Protein AF-0000000084402550 (afdb_homodimer)

Organism: NCBI:txid1296121

pLDDT: mean 70.27, std 23.58, range [24.23, 96.94]

Structure (mmCIF, N/CA/C/O backbone):
data_AF-0000000084402550-model_v1
#
loop_
_entity.id
_entity.type
_entity.pdbx_description
1 polymer 'Uncharacterized protein'
#
loop_
_atom_site.group_PDB
_atom_site.id
_atom_site.type_symbol
_atom_site.label_atom_id
_atom_site.label_alt_id
_atom_site.label_comp_id
_atom_site.label_asym_id
_atom_site.label_entity_id
_atom_site.label_seq_id
_atom_site.pdbx_PDB_ins_code
_atom_site.Cartn_x
_atom_site.Cartn_y
_atom_site.Cartn_z
_atom_site.occupancy
_atom_site.B_iso_or_equiv
_atom_site.auth_seq_id
_atom_site.auth_comp_id
_atom_site.auth_asym_id
_atom_site.auth_atom_id
_atom_site.pdbx_PDB_model_num
ATOM 1 N N . MET A 1 1 ? -23.031 4.805 30.016 1 24.56 1 MET A N 1
ATOM 2 C CA . MET A 1 1 ? -23.859 5.82 29.391 1 24.56 1 MET A CA 1
ATOM 3 C C . MET A 1 1 ? -23.062 6.602 28.344 1 24.56 1 MET A C 1
ATOM 5 O O . MET A 1 1 ? -22.125 7.328 28.688 1 24.56 1 MET A O 1
ATOM 9 N N . SER A 1 2 ? -22.734 5.977 27.188 1 31.44 2 SER A N 1
ATOM 10 C CA . SER A 1 2 ? -21.922 6.559 26.125 1 31.44 2 SER A CA 1
ATOM 11 C C . SER A 1 2 ? -22.531 7.867 25.609 1 31.44 2 SER A C 1
ATOM 13 O O . SER A 1 2 ? -23.672 7.895 25.156 1 31.44 2 SER A O 1
ATOM 15 N N . VAL A 1 3 ? -22.266 8.891 26.281 1 31.11 3 VAL A N 1
ATOM 16 C CA . VAL A 1 3 ? -22.797 10.211 25.953 1 31.11 3 VAL A CA 1
ATOM 17 C C . VAL A 1 3 ? -22.594 10.508 24.469 1 31.11 3 VAL A C 1
ATOM 19 O O . VAL A 1 3 ? -21.453 10.57 24 1 31.11 3 VAL A O 1
ATOM 22 N N . LYS A 1 4 ? -23.594 10.055 23.703 1 39.78 4 LYS A N 1
ATOM 23 C CA . LYS A 1 4 ? -23.609 10.477 22.312 1 39.78 4 LYS A CA 1
ATOM 24 C C . LYS A 1 4 ? -23.516 11.992 22.188 1 39.78 4 LYS A C 1
ATOM 26 O O . LYS A 1 4 ? -24.297 12.719 22.797 1 39.78 4 LYS A O 1
ATOM 31 N N . PRO A 1 5 ? -22.359 12.516 21.969 1 39.62 5 PRO A N 1
ATOM 32 C CA . PRO A 1 5 ? -22.25 13.977 21.922 1 39.62 5 PRO A CA 1
ATOM 33 C C . PRO A 1 5 ? -23.344 14.617 21.078 1 39.62 5 PRO A C 1
ATOM 35 O O . PRO A 1 5 ? -23.547 14.227 19.922 1 39.62 5 PRO A O 1
ATOM 38 N N . LYS A 1 6 ? -24.453 15.023 21.75 1 39.97 6 LYS A N 1
ATOM 39 C CA . LYS A 1 6 ? -25.469 15.852 21.094 1 39.97 6 LYS A CA 1
ATOM 40 C C . LYS A 1 6 ? -24.891 17.203 20.688 1 39.97 6 LYS A C 1
ATOM 42 O O . LYS A 1 6 ? -24.359 17.938 21.531 1 39.97 6 LYS A O 1
ATOM 47 N N . MET A 1 7 ? -24.344 17.266 19.609 1 43.72 7 MET A N 1
ATOM 48 C CA . MET A 1 7 ? -23.812 18.531 19.141 1 43.72 7 MET A CA 1
ATOM 49 C C . MET A 1 7 ? -24.922 19.531 18.859 1 43.72 7 MET A C 1
ATOM 51 O O . MET A 1 7 ? -25.906 19.219 18.188 1 43.72 7 MET A O 1
ATOM 55 N N . LYS A 1 8 ? -25.156 20.391 19.75 1 40.25 8 LYS A N 1
ATOM 56 C CA . LYS A 1 8 ? -26 21.547 19.422 1 40.25 8 LYS A CA 1
ATOM 57 C C . LYS A 1 8 ? -25.312 22.453 18.391 1 40.25 8 LYS A C 1
ATOM 59 O O . LYS A 1 8 ? -24.328 23.125 18.719 1 40.25 8 LYS A O 1
ATOM 64 N N . PHE A 1 9 ? -25.156 22.031 17.141 1 48.53 9 PHE A N 1
ATOM 65 C CA . PHE A 1 9 ? -24.531 22.797 16.062 1 48.53 9 PHE A CA 1
ATOM 66 C C . PHE A 1 9 ? -25.5 23.812 15.484 1 48.53 9 PHE A C 1
ATOM 68 O O . PHE A 1 9 ? -26.719 23.609 15.516 1 48.53 9 PHE A O 1
ATOM 75 N N . LYS A 1 10 ? -25.062 25.094 15.383 1 50.25 10 LYS A N 1
ATOM 76 C CA . LYS A 1 10 ? -25.844 25.922 14.469 1 50.25 10 LYS A CA 1
ATOM 77 C C . LYS A 1 10 ? -25.953 25.281 13.094 1 50.25 10 LYS A C 1
ATOM 79 O O . LYS A 1 10 ? -24.953 25.141 12.383 1 50.25 10 LYS A O 1
ATOM 84 N N . PRO A 1 11 ? -26.984 24.75 12.844 1 55.84 11 PRO A N 1
ATOM 85 C CA . PRO A 1 11 ? -27.219 23.906 11.664 1 55.84 11 PRO A CA 1
ATOM 86 C C . PRO A 1 11 ? -26.844 24.594 10.359 1 55.84 11 PRO A C 1
ATOM 88 O O . PRO A 1 11 ? -26.438 23.938 9.398 1 55.84 11 PRO A O 1
ATOM 91 N N . THR A 1 12 ? -26.875 25.969 10.453 1 56.78 12 THR A N 1
ATOM 92 C CA . THR A 1 12 ? -26.703 26.672 9.188 1 56.78 12 THR A CA 1
ATOM 93 C C . THR A 1 12 ? -25.281 26.5 8.664 1 56.78 12 THR A C 1
ATOM 95 O O . THR A 1 12 ? -25.078 26.312 7.457 1 56.78 12 THR A O 1
ATOM 98 N N . LYS A 1 13 ? -24.422 26.594 9.562 1 63.62 13 LYS A N 1
ATOM 99 C CA . LYS A 1 13 ? -23.031 26.531 9.102 1 63.62 13 LYS A CA 1
ATOM 100 C C . LYS A 1 13 ? -22.688 25.109 8.648 1 63.62 13 LYS A C 1
ATOM 102 O O . LYS A 1 13 ? -22 24.938 7.645 1 63.62 13 LYS A O 1
ATOM 107 N N . LEU A 1 14 ? -23.234 24.172 9.297 1 64.94 14 LEU A N 1
ATOM 108 C CA . LEU A 1 14 ? -22.984 22.781 8.922 1 64.94 14 LEU A CA 1
ATOM 109 C C . LEU A 1 14 ? -23.531 22.484 7.535 1 64.94 14 LEU A C 1
ATOM 111 O O . LEU A 1 14 ? -22.906 21.766 6.75 1 64.94 14 LEU A O 1
ATOM 115 N N . LEU A 1 15 ? -24.641 23.172 7.355 1 63.19 15 LEU A N 1
ATOM 116 C CA . LEU A 1 15 ? -25.328 22.969 6.082 1 63.19 15 LEU A CA 1
ATOM 117 C C . LEU A 1 15 ? -24.5 23.531 4.93 1 63.19 15 LEU A C 1
ATOM 119 O O . LEU A 1 15 ? -24.5 22.984 3.826 1 63.19 15 LEU A O 1
ATOM 123 N N . GLN A 1 16 ? -23.797 24.516 5.34 1 67.62 16 GLN A N 1
ATOM 124 C CA . GLN A 1 16 ? -23.016 25.172 4.301 1 67.62 16 GLN A CA 1
ATOM 125 C C . GLN A 1 16 ? -21.719 24.406 4.027 1 67.62 16 GLN A C 1
ATOM 127 O O . GLN A 1 16 ? -21.172 24.484 2.922 1 67.62 16 GLN A O 1
ATOM 132 N N . CYS A 1 17 ? -21.422 23.656 4.977 1 69.5 17 CYS A N 1
ATOM 133 C CA . CYS A 1 17 ? -20.094 23.062 4.879 1 69.5 17 CYS A CA 1
ATOM 134 C C . CYS A 1 17 ? -20.141 21.719 4.172 1 69.5 17 CYS A C 1
ATOM 136 O O . CYS A 1 17 ? -19.109 21.219 3.693 1 69.5 17 CYS A O 1
ATOM 138 N N . SER A 1 18 ? -21.328 21.109 4.125 1 72.5 18 SER A N 1
ATOM 139 C CA . SER A 1 18 ? -21.391 19.734 3.656 1 72.5 18 SER A CA 1
ATOM 140 C C . SER A 1 18 ? -22.719 19.453 2.951 1 72.5 18 SER A C 1
ATOM 142 O O . SER A 1 18 ? -23.781 19.812 3.455 1 72.5 18 SER A O 1
ATOM 144 N N . THR A 1 19 ? -22.594 18.922 1.859 1 68.81 19 THR A N 1
ATOM 145 C CA . THR A 1 19 ? -23.797 18.5 1.155 1 68.81 19 THR A CA 1
ATOM 146 C C . THR A 1 19 ? -24.5 17.359 1.908 1 68.81 19 THR A C 1
ATOM 148 O O . THR A 1 19 ? -25.719 17.297 1.937 1 68.81 19 THR A O 1
ATOM 151 N N . VAL A 1 20 ? -23.688 16.547 2.475 1 67.69 20 VAL A N 1
ATOM 152 C CA . VAL A 1 20 ? -24.25 15.422 3.199 1 67.69 20 VAL A CA 1
ATOM 153 C C . VAL A 1 20 ? -25.047 15.922 4.398 1 67.69 20 VAL A C 1
ATOM 155 O O . VAL A 1 20 ? -26.172 15.453 4.648 1 67.69 20 VAL A O 1
ATOM 158 N N . PHE A 1 21 ? -24.531 16.891 5.035 1 68.38 21 PHE A N 1
ATOM 159 C CA . PHE A 1 21 ? -25.25 17.453 6.168 1 68.38 21 PHE A CA 1
ATOM 160 C C . PHE A 1 21 ? -26.531 18.125 5.715 1 68.38 21 PHE A C 1
ATOM 162 O O . PHE A 1 21 ? -27.578 18 6.359 1 68.38 21 PHE A O 1
ATOM 169 N N . ARG A 1 22 ? -26.484 18.75 4.59 1 66.06 22 ARG A N 1
ATOM 170 C CA . ARG A 1 22 ? -27.641 19.406 4.027 1 66.06 22 ARG A CA 1
ATOM 171 C C . ARG A 1 22 ? -28.734 18.406 3.688 1 66.06 22 ARG A C 1
ATOM 173 O O . ARG A 1 22 ? -29.906 18.594 4.047 1 66.06 22 ARG A O 1
ATOM 180 N N . ASN A 1 23 ? -28.297 17.344 3.031 1 62.88 23 ASN A N 1
ATOM 181 C CA . ASN A 1 23 ? -29.266 16.328 2.586 1 62.88 23 ASN A CA 1
ATOM 182 C C . ASN A 1 23 ? -29.875 15.578 3.766 1 62.88 23 ASN A C 1
ATOM 184 O O . ASN A 1 23 ? -31.062 15.266 3.762 1 62.88 23 ASN A O 1
ATOM 188 N N . THR A 1 24 ? -29.016 15.328 4.672 1 61.66 24 THR A N 1
ATOM 189 C CA . THR A 1 24 ? -29.484 14.539 5.809 1 61.66 24 THR A CA 1
ATOM 190 C C . THR A 1 24 ? -30.406 15.359 6.695 1 61.66 24 THR A C 1
ATOM 192 O O . THR A 1 24 ? -31.406 14.844 7.215 1 61.66 24 THR A O 1
ATOM 195 N N . LEU A 1 25 ? -30.141 16.625 6.645 1 62.09 25 LEU A N 1
ATOM 196 C CA . LEU A 1 25 ? -30.906 17.469 7.547 1 62.09 25 LEU A CA 1
ATOM 197 C C . LEU A 1 25 ? -32.125 18.047 6.836 1 62.09 25 LEU A C 1
ATOM 199 O O . LEU A 1 25 ? -33.125 18.406 7.48 1 62.09 25 LEU A O 1
ATOM 203 N N . SER A 1 26 ? -32.031 18.266 5.434 1 56.78 26 SER A N 1
ATOM 204 C CA . SER A 1 26 ? -33.156 18.766 4.664 1 56.78 26 SER A CA 1
ATOM 205 C C . SER A 1 26 ? -34.25 17.703 4.52 1 56.78 26 SER A C 1
ATOM 207 O O . SER A 1 26 ? -35.406 18.031 4.395 1 56.78 26 SER A O 1
ATOM 209 N N . SER A 1 27 ? -33.75 16.484 4.176 1 49.62 27 SER A N 1
ATOM 210 C CA . SER A 1 27 ? -34.781 15.484 3.887 1 49.62 27 SER A CA 1
ATOM 211 C C . SER A 1 27 ? -35.844 15.43 4.996 1 49.62 27 SER A C 1
ATOM 213 O O . SER A 1 27 ? -36.875 14.797 4.84 1 49.62 27 SER A O 1
ATOM 215 N N . THR A 1 28 ? -35.438 15.82 6.121 1 42.5 28 THR A N 1
ATOM 216 C CA . THR A 1 28 ? -36.562 15.617 7.059 1 42.5 28 THR A CA 1
ATOM 217 C C . THR A 1 28 ? -37.625 16.672 6.871 1 42.5 28 THR A C 1
ATOM 219 O O . THR A 1 28 ? -38.688 16.609 7.484 1 42.5 28 THR A O 1
ATOM 222 N N . SER A 1 29 ? -37.25 17.984 6.43 1 39.88 29 SER A N 1
ATOM 223 C CA . SER A 1 29 ? -38.469 18.781 6.371 1 39.88 29 SER A CA 1
ATOM 224 C C . SER A 1 29 ? -39.312 18.406 5.164 1 39.88 29 SER A C 1
ATOM 226 O O . SER A 1 29 ? -40.469 18 5.312 1 39.88 29 SER A O 1
ATOM 228 N N . GLY A 1 30 ? -39.656 19.531 4.117 1 36.16 30 GLY A N 1
ATOM 229 C CA . GLY A 1 30 ? -40.688 19.594 3.105 1 36.16 30 GLY A CA 1
ATOM 230 C C . GLY A 1 30 ? -40.469 18.656 1.939 1 36.16 30 GLY A C 1
ATOM 231 O O . GLY A 1 30 ? -39.406 18.016 1.856 1 36.16 30 GLY A O 1
ATOM 232 N N . PRO A 1 31 ? -41.531 18.688 0.884 1 36.22 31 PRO A N 1
ATOM 233 C CA . PRO A 1 31 ? -41.688 17.953 -0.376 1 36.22 31 PRO A CA 1
ATOM 234 C C . PRO A 1 31 ? -40.438 17.984 -1.229 1 36.22 31 PRO A C 1
ATOM 236 O O . PRO A 1 31 ? -39.594 18.859 -1.062 1 36.22 31 PRO A O 1
ATOM 239 N N . ASN A 1 32 ? -40.125 16.938 -1.98 1 35.25 32 ASN A N 1
ATOM 240 C CA . ASN A 1 32 ? -39.062 16.688 -2.963 1 35.25 32 ASN A CA 1
ATOM 241 C C . ASN A 1 32 ? -38.781 17.938 -3.803 1 35.25 32 ASN A C 1
ATOM 243 O O . ASN A 1 32 ? -39.625 18.344 -4.617 1 35.25 32 ASN A O 1
ATOM 247 N N . PRO A 1 33 ? -38.094 19.062 -3.336 1 36.25 33 PRO A N 1
ATOM 248 C CA . PRO A 1 33 ? -38 20.078 -4.383 1 36.25 33 PRO A CA 1
ATOM 249 C C . PRO A 1 33 ? -37.406 19.547 -5.676 1 36.25 33 PRO A C 1
ATOM 251 O O . PRO A 1 33 ? -36.656 18.562 -5.652 1 36.25 33 PRO A O 1
ATOM 254 N N . GLY A 1 34 ? -38.062 19.703 -6.859 1 31.7 34 GLY A N 1
ATOM 255 C CA . GLY A 1 34 ? -37.562 19.375 -8.188 1 31.7 34 GLY A CA 1
ATOM 256 C C . GLY A 1 34 ? -36.094 19.641 -8.367 1 31.7 34 GLY A C 1
ATOM 257 O O . GLY A 1 34 ? -35.469 20.328 -7.551 1 31.7 34 GLY A O 1
ATOM 258 N N . PRO A 1 35 ? -35.312 18.938 -9.281 1 37.25 35 PRO A N 1
ATOM 259 C CA . PRO A 1 35 ? -33.875 18.875 -9.453 1 37.25 35 PRO A CA 1
ATOM 260 C C . PRO A 1 35 ? -33.188 20.234 -9.242 1 37.25 35 PRO A C 1
ATOM 262 O O . PRO A 1 35 ? -32 20.281 -8.945 1 37.25 35 PRO A O 1
ATOM 265 N N . GLY A 1 36 ? -33.719 21.375 -9.711 1 34.25 36 GLY A N 1
ATOM 266 C CA . GLY A 1 36 ? -33.156 22.688 -9.961 1 34.25 36 GLY A CA 1
ATOM 267 C C . GLY A 1 36 ? -33.125 23.578 -8.734 1 34.25 36 GLY A C 1
ATOM 268 O O . GLY A 1 36 ? -32.656 24.719 -8.781 1 34.25 36 GLY A O 1
ATOM 269 N N . GLN A 1 37 ? -34.188 23.562 -7.926 1 30.81 37 GLN A N 1
ATOM 270 C CA . GLN A 1 37 ? -34.406 24.703 -7.039 1 30.81 37 GLN A CA 1
ATOM 271 C C . GLN A 1 37 ? -33.531 24.578 -5.789 1 30.81 37 GLN A C 1
ATOM 273 O O . GLN A 1 37 ? -33.594 23.578 -5.086 1 30.81 37 GLN A O 1
ATOM 278 N N . LEU A 1 38 ? -32.438 25.281 -5.676 1 33.88 38 LEU A N 1
ATOM 279 C CA . LEU A 1 38 ? -31.625 25.531 -4.484 1 33.88 38 LEU A CA 1
ATOM 280 C C . LEU A 1 38 ? -32.5 25.766 -3.268 1 33.88 38 LEU A C 1
ATOM 282 O O . LEU A 1 38 ? -33.375 26.641 -3.293 1 33.88 38 LEU A O 1
ATOM 286 N N . ALA A 1 39 ? -32.906 24.734 -2.533 1 33.78 39 ALA A N 1
ATOM 287 C CA . ALA A 1 39 ? -33.781 24.906 -1.392 1 33.78 39 ALA A CA 1
ATOM 288 C C . ALA A 1 39 ? -33.438 26.141 -0.579 1 33.78 39 ALA A C 1
ATOM 290 O O . ALA A 1 39 ? -32.25 26.438 -0.376 1 33.78 39 ALA A O 1
ATOM 291 N N . THR A 1 40 ? -34.188 27.125 -0.625 1 35.12 40 THR A N 1
ATOM 292 C CA . THR A 1 40 ? -34.125 28.281 0.276 1 35.12 40 THR A CA 1
ATOM 293 C C . THR A 1 40 ? -33.812 27.828 1.7 1 35.12 40 THR A C 1
ATOM 295 O O . THR A 1 40 ? -34.375 26.844 2.182 1 35.12 40 THR A O 1
ATOM 298 N N . PRO A 1 41 ? -32.656 28.203 2.252 1 35.16 41 PRO A N 1
ATOM 299 C CA . PRO A 1 41 ? -32.312 27.875 3.635 1 35.16 41 PRO A CA 1
ATOM 300 C C . PRO A 1 41 ? -33.5 27.969 4.578 1 35.16 41 PRO A C 1
ATOM 302 O O . PRO A 1 41 ? -34.312 28.891 4.457 1 35.16 41 PRO A O 1
ATOM 305 N N . PRO A 1 42 ? -34.031 26.844 5.031 1 38.72 42 PRO A N 1
ATOM 306 C CA . PRO A 1 42 ? -35.219 27.031 5.875 1 38.72 42 PRO A CA 1
ATOM 307 C C . PRO A 1 42 ? -35.062 28.219 6.832 1 38.72 42 PRO A C 1
ATOM 309 O O . PRO A 1 42 ? -33.969 28.625 7.16 1 38.72 42 PRO A O 1
ATOM 312 N N . PRO A 1 43 ? -36.031 29.094 6.957 1 36.5 43 PRO A N 1
ATOM 313 C CA . PRO A 1 43 ? -36.031 30.234 7.875 1 36.5 43 PRO A CA 1
ATOM 314 C C . PRO A 1 43 ? -35.5 29.875 9.258 1 36.5 43 PRO A C 1
ATOM 316 O O . PRO A 1 43 ? -35.531 28.703 9.648 1 36.5 43 PRO A O 1
ATOM 319 N N . SER A 1 44 ? -34.656 30.703 9.875 1 39 44 SER A N 1
ATOM 320 C CA . SER A 1 44 ? -34.156 30.672 11.242 1 39 44 SER A CA 1
ATOM 321 C C . SER A 1 44 ? -35.25 30.188 12.211 1 39 44 SER A C 1
ATOM 323 O O . SER A 1 44 ? -36.375 30.703 12.203 1 39 44 SER A O 1
ATOM 325 N N . PRO A 1 45 ? -35.25 28.906 12.609 1 38.91 45 PRO A N 1
ATOM 326 C CA . PRO A 1 45 ? -36.375 28.609 13.523 1 38.91 45 PRO A CA 1
ATOM 327 C C . PRO A 1 45 ? -36.594 29.703 14.562 1 38.91 45 PRO A C 1
ATOM 329 O O . PRO A 1 45 ? -35.625 30.391 14.953 1 38.91 45 PRO A O 1
ATOM 332 N N . LYS A 1 46 ? -37.688 30.359 14.516 1 41 46 LYS A N 1
ATOM 333 C CA . LYS A 1 46 ? -38.094 31.234 15.617 1 41 46 LYS A CA 1
ATOM 334 C C . LYS A 1 46 ? -37.75 30.609 16.969 1 41 46 LYS A C 1
ATOM 336 O O . LYS A 1 46 ? -37.656 29.391 17.094 1 41 46 LYS A O 1
ATOM 341 N N . SER A 1 47 ? -37.312 31.422 18.094 1 41.59 47 SER A N 1
ATOM 342 C CA . SER A 1 47 ? -36.844 31.078 19.438 1 41.59 47 SER A CA 1
ATOM 343 C C . SER A 1 47 ? -37.531 29.812 19.953 1 41.59 47 SER A C 1
ATOM 345 O O . SER A 1 47 ? -36.906 29.016 20.656 1 41.59 47 SER A O 1
ATOM 347 N N . GLY A 1 48 ? -38.875 29.719 20.031 1 38.19 48 GLY A N 1
ATOM 348 C CA . GLY A 1 48 ? -39.688 28.719 20.703 1 38.19 48 GLY A CA 1
ATOM 349 C C . GLY A 1 48 ? -39.844 27.438 19.906 1 38.19 48 GLY A C 1
ATOM 350 O O . GLY A 1 48 ? -40.531 26.516 20.328 1 38.19 48 GLY A O 1
ATOM 351 N N . GLU A 1 49 ? -39.938 27.422 18.625 1 42.31 49 GLU A N 1
ATOM 352 C CA . GLU A 1 49 ? -40.281 26.219 17.891 1 42.31 49 GLU A CA 1
ATOM 353 C C . GLU A 1 49 ? -39.188 25.172 17.969 1 42.31 49 GLU A C 1
ATOM 355 O O . GLU A 1 49 ? -38 25.5 17.844 1 42.31 49 GLU A O 1
ATOM 360 N N . HIS A 1 50 ? -39.438 23.906 18.594 1 36.97 50 HIS A N 1
ATOM 361 C CA . HIS A 1 50 ? -38.75 22.734 19.109 1 36.97 50 HIS A CA 1
ATOM 362 C C . HIS A 1 50 ? -37.688 22.25 18.125 1 36.97 50 HIS A C 1
ATOM 364 O O . HIS A 1 50 ? -38 21.953 16.969 1 36.97 50 HIS A O 1
ATOM 370 N N . LEU A 1 51 ? -36.469 22.703 18.094 1 41.56 51 LEU A N 1
ATOM 371 C CA . LEU A 1 51 ? -35.25 21.984 17.688 1 41.56 51 LEU A CA 1
ATOM 372 C C . LEU A 1 51 ? -35.469 20.484 17.719 1 41.56 51 LEU A C 1
ATOM 374 O O . LEU A 1 51 ? -34.562 19.719 17.422 1 41.56 51 LEU A O 1
ATOM 378 N N . ASN A 1 52 ? -36.562 20.016 18.344 1 43.69 52 ASN A N 1
ATOM 379 C CA . ASN A 1 52 ? -36.875 18.609 18.609 1 43.69 52 ASN A CA 1
ATOM 380 C C . ASN A 1 52 ? -37.062 17.828 17.312 1 43.69 52 ASN A C 1
ATOM 382 O O . ASN A 1 52 ? -37.094 16.594 17.328 1 43.69 52 ASN A O 1
ATOM 386 N N . ASN A 1 53 ? -37.406 18.484 16.172 1 47.16 53 ASN A N 1
ATOM 387 C CA . ASN A 1 53 ? -37.75 17.641 15.023 1 47.16 53 ASN A CA 1
ATOM 388 C C . ASN A 1 53 ? -36.594 17.609 14.016 1 47.16 53 ASN A C 1
ATOM 390 O O . ASN A 1 53 ? -36.812 17.375 12.828 1 47.16 53 ASN A O 1
ATOM 394 N N . LEU A 1 54 ? -35.5 18.172 14.414 1 48.12 54 LEU A N 1
ATOM 395 C CA . LEU A 1 54 ? -34.438 18.109 13.422 1 48.12 54 LEU A CA 1
ATOM 396 C C . LEU A 1 54 ? -33.875 16.688 13.32 1 48.12 54 LEU A C 1
ATOM 398 O O . LEU A 1 54 ? -33.844 15.953 14.305 1 48.12 54 LEU A O 1
ATOM 402 N N . PRO A 1 55 ? -33.719 16.234 12.125 1 54.88 55 PRO A N 1
ATOM 403 C CA . PRO A 1 55 ? -33.125 14.898 11.984 1 54.88 55 PRO A CA 1
ATOM 404 C C . PRO A 1 55 ? -31.812 14.758 12.75 1 54.88 55 PRO A C 1
ATOM 406 O O . PRO A 1 55 ? -31.094 15.75 12.945 1 54.88 55 PRO A O 1
ATOM 409 N N . GLU A 1 56 ? -31.797 13.758 13.5 1 61.12 56 GLU A N 1
ATOM 410 C CA . GLU A 1 56 ? -30.625 13.453 14.312 1 61.12 56 GLU A CA 1
ATOM 411 C C . GLU A 1 56 ? -29.562 12.734 13.492 1 61.12 56 GLU A C 1
ATOM 413 O O . GLU A 1 56 ? -29.875 11.836 12.703 1 61.12 56 GLU A O 1
ATOM 418 N N . ILE A 1 57 ? -28.359 13.414 13.383 1 63.84 57 ILE A N 1
ATOM 419 C CA . ILE A 1 57 ? -27.219 12.727 12.789 1 63.84 57 ILE A CA 1
ATOM 420 C C . ILE A 1 57 ? -26.484 11.93 13.859 1 63.84 57 ILE A C 1
ATOM 422 O O . ILE A 1 57 ? -26.141 12.469 14.922 1 63.84 57 ILE A O 1
ATOM 426 N N . HIS A 1 58 ? -26.469 10.609 13.633 1 68.38 58 HIS A N 1
ATOM 427 C CA . HIS A 1 58 ? -25.734 9.75 14.555 1 68.38 58 HIS A CA 1
ATOM 428 C C . HIS A 1 58 ? -24.297 9.547 14.109 1 68.38 58 HIS A C 1
ATOM 430 O O . HIS A 1 58 ? -24.031 8.93 13.078 1 68.38 58 HIS A O 1
ATOM 436 N N . LEU A 1 59 ? -23.438 10.25 14.891 1 73.5 59 LEU A N 1
ATOM 437 C CA . LEU A 1 59 ? -22.016 10.031 14.641 1 73.5 59 LEU A CA 1
ATOM 438 C C . LEU A 1 59 ? -21.531 8.758 15.336 1 73.5 59 LEU A C 1
ATOM 440 O O . LEU A 1 59 ? -21.484 8.703 16.562 1 73.5 59 LEU A O 1
ATOM 444 N N . THR A 1 60 ? -21.219 7.699 14.508 1 75.5 60 THR A N 1
ATOM 445 C CA . THR A 1 60 ? -21.016 6.371 15.07 1 75.5 60 THR A CA 1
ATOM 446 C C . THR A 1 60 ? -19.531 5.992 15.016 1 75.5 60 THR A C 1
ATOM 448 O O . THR A 1 60 ? -19.109 5.004 15.625 1 75.5 60 THR A O 1
ATOM 451 N N . ASP A 1 61 ? -18.719 6.746 14.391 1 80.69 61 ASP A N 1
ATOM 452 C CA . ASP A 1 61 ? -17.297 6.438 14.312 1 80.69 61 ASP A CA 1
ATOM 453 C C . ASP A 1 61 ? -16.516 7.148 15.414 1 80.69 61 ASP A C 1
ATOM 455 O O . ASP A 1 61 ? -16.312 8.359 15.352 1 80.69 61 ASP A O 1
ATOM 459 N N . PRO A 1 62 ? -16.141 6.418 16.359 1 84.62 62 PRO A N 1
ATOM 460 C CA . PRO A 1 62 ? -15.516 7.07 17.516 1 84.62 62 PRO A CA 1
ATOM 461 C C . PRO A 1 62 ? -14.141 7.648 17.188 1 84.62 62 PRO A C 1
ATOM 463 O O . PRO A 1 62 ? -13.625 8.477 17.938 1 84.62 62 PRO A O 1
ATOM 466 N N . ILE A 1 63 ? -13.586 7.246 16.094 1 84.75 63 ILE A N 1
ATOM 467 C CA . ILE A 1 63 ? -12.242 7.688 15.773 1 84.75 63 ILE A CA 1
ATOM 468 C C . ILE A 1 63 ? -12.297 9.047 15.078 1 84.75 63 ILE A C 1
ATOM 470 O O . ILE A 1 63 ? -11.586 9.977 15.461 1 84.75 63 ILE A O 1
ATOM 474 N N . ILE A 1 64 ? -13.164 9.273 14.188 1 88.38 64 ILE A N 1
ATOM 475 C CA . ILE A 1 64 ? -13.148 10.508 13.414 1 88.38 64 ILE A CA 1
ATOM 476 C C . ILE A 1 64 ? -14.359 11.359 13.781 1 88.38 64 ILE A C 1
ATOM 478 O O . ILE A 1 64 ? -14.469 12.508 13.344 1 88.38 64 ILE A O 1
ATOM 482 N N . GLU A 1 65 ? -15.25 10.812 14.578 1 86.88 65 GLU A N 1
ATOM 483 C CA . GLU A 1 65 ? -16.453 11.539 14.953 1 86.88 65 GLU A CA 1
ATOM 484 C C . GLU A 1 65 ? -16.547 11.711 16.469 1 86.88 65 GLU A C 1
ATOM 486 O O . GLU A 1 65 ? -17.625 11.586 17.047 1 86.88 65 GLU A O 1
ATOM 491 N N . SER A 1 66 ? -15.438 11.953 16.984 1 84.44 66 SER A N 1
ATOM 492 C CA . SER A 1 66 ? -15.359 12.219 18.406 1 84.44 66 SER A CA 1
ATOM 493 C C . SER A 1 66 ? -15.625 13.688 18.719 1 84.44 66 SER A C 1
ATOM 495 O O . SER A 1 66 ? -15.602 14.523 17.812 1 84.44 66 SER A O 1
ATOM 497 N N . SER A 1 67 ? -15.844 13.945 20.016 1 82.62 67 SER A N 1
ATOM 498 C CA . SER A 1 67 ? -16.078 15.32 20.453 1 82.62 67 SER A CA 1
ATOM 499 C C . SER A 1 67 ? -14.891 16.219 20.125 1 82.62 67 SER A C 1
ATOM 501 O O . SER A 1 67 ? -15.07 17.375 19.75 1 82.62 67 SER A O 1
ATOM 503 N N . PHE A 1 68 ? -13.805 15.664 20.219 1 86.44 68 PHE A N 1
ATOM 504 C CA . PHE A 1 68 ? -12.586 16.422 19.969 1 86.44 68 PHE A CA 1
ATOM 505 C C . PHE A 1 68 ? -12.5 16.812 18.484 1 86.44 68 PHE A C 1
ATOM 507 O O . PHE A 1 68 ? -12.227 17.969 18.156 1 86.44 68 PHE A O 1
ATOM 514 N N . ILE A 1 69 ? -12.797 15.93 17.641 1 89.94 69 ILE A N 1
ATOM 515 C CA . ILE A 1 69 ? -12.719 16.172 16.203 1 89.94 69 ILE A CA 1
ATOM 516 C C . ILE A 1 69 ? -13.805 17.156 15.789 1 89.94 69 ILE A C 1
ATOM 518 O O . ILE A 1 69 ? -13.555 18.062 14.984 1 89.94 69 ILE A O 1
ATOM 522 N N . ILE A 1 70 ? -14.906 16.984 16.328 1 84.19 70 ILE A N 1
ATOM 523 C CA . ILE A 1 70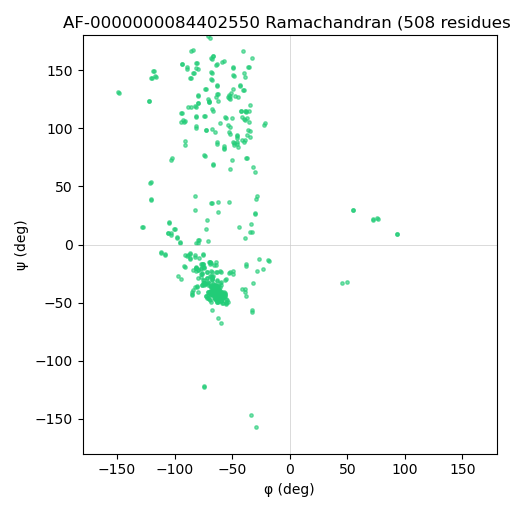 ? -16.016 17.891 16.016 1 84.19 70 ILE A CA 1
ATOM 524 C C . ILE A 1 70 ? -15.672 19.297 16.469 1 84.19 70 ILE A C 1
ATOM 526 O O . ILE A 1 70 ? -15.969 20.281 15.781 1 84.19 70 ILE A O 1
ATOM 530 N N . SER A 1 71 ? -15.086 19.375 17.625 1 87 71 SER A N 1
ATOM 531 C CA . SER A 1 71 ? -14.664 20.672 18.125 1 87 71 SER A CA 1
ATOM 532 C C . SER A 1 71 ? -13.695 21.344 17.156 1 87 71 SER A C 1
ATOM 534 O O . SER A 1 71 ? -13.812 22.547 16.891 1 87 71 SER A O 1
ATOM 536 N N . LEU A 1 72 ? -12.758 20.641 16.641 1 90.19 72 LEU A N 1
ATOM 537 C CA . LEU A 1 72 ? -11.797 21.156 15.672 1 90.19 72 LEU A CA 1
ATOM 538 C C . LEU A 1 72 ? -12.492 21.562 14.375 1 90.19 72 LEU A C 1
ATOM 540 O O . LEU A 1 72 ? -12.172 22.594 13.789 1 90.19 72 LEU A O 1
ATOM 544 N N . PHE A 1 73 ? -13.406 20.734 13.977 1 88.62 73 PHE A N 1
ATOM 545 C CA . PHE A 1 73 ? -14.195 21.031 12.781 1 88.62 73 PHE A CA 1
ATOM 546 C C . PHE A 1 73 ? -14.945 22.344 12.945 1 88.62 73 PHE A C 1
ATOM 548 O O . PHE A 1 73 ? -14.953 23.172 12.031 1 88.62 73 PHE A O 1
ATOM 555 N N . LEU A 1 74 ? -15.531 22.469 14.031 1 83.94 74 LEU A N 1
ATOM 556 C CA . LEU A 1 74 ? -16.281 23.703 14.289 1 83.94 74 LEU A CA 1
ATOM 557 C C . LEU A 1 74 ? -15.352 24.906 14.305 1 83.94 74 LEU A C 1
ATOM 559 O O . LEU A 1 74 ? -15.695 25.969 13.781 1 83.94 74 LEU A O 1
ATOM 563 N N . ARG A 1 75 ? -14.227 24.734 14.891 1 86.31 75 ARG A N 1
ATOM 564 C CA . ARG A 1 75 ? -13.258 25.828 14.875 1 86.31 75 ARG A CA 1
ATOM 565 C C . ARG A 1 75 ? -12.922 26.234 13.445 1 86.31 75 ARG A C 1
ATOM 567 O O . ARG A 1 75 ? -12.922 27.422 13.117 1 86.31 75 ARG A O 1
ATOM 574 N N . LEU A 1 76 ? -12.695 25.25 12.617 1 87.56 76 LEU A N 1
ATOM 575 C CA . LEU A 1 76 ? -12.383 25.5 11.219 1 87.56 76 LEU A CA 1
ATOM 576 C C . LEU A 1 76 ? -13.547 26.188 10.508 1 87.56 76 LEU A C 1
ATOM 578 O O . LEU A 1 76 ? -13.352 27.125 9.742 1 87.56 76 LEU A O 1
ATOM 582 N N . SER A 1 77 ? -14.727 25.719 10.812 1 83.81 77 SER A N 1
ATOM 583 C CA . SER A 1 77 ? -15.922 26.203 10.133 1 83.81 77 SER A CA 1
ATOM 584 C C . SER A 1 77 ? -16.219 27.656 10.523 1 83.81 77 SER A C 1
ATOM 586 O O . SER A 1 77 ? -16.781 28.406 9.727 1 83.81 77 SER A O 1
ATOM 588 N N . TYR A 1 78 ? -15.781 27.984 11.672 1 83.56 78 TYR A N 1
ATOM 589 C CA . TYR A 1 78 ? -16.047 29.344 12.141 1 83.56 78 TYR A CA 1
ATOM 590 C C . TYR A 1 78 ? -14.852 30.25 11.891 1 83.56 78 TYR A C 1
ATOM 592 O O . TYR A 1 78 ? -14.812 31.375 12.391 1 83.56 78 TYR A O 1
ATOM 600 N N . GLY A 1 79 ? -13.906 29.734 11.242 1 82.56 79 GLY A N 1
ATOM 601 C CA . GLY A 1 79 ? -12.75 30.531 10.859 1 82.56 79 GLY A CA 1
ATOM 602 C C . GLY A 1 79 ? -11.797 30.797 12.016 1 82.56 79 GLY A C 1
ATOM 603 O O . GLY A 1 79 ? -11.047 31.766 11.992 1 82.56 79 GLY A O 1
ATOM 604 N N . GLN A 1 80 ? -11.883 29.953 12.961 1 86.25 80 GLN A N 1
ATOM 605 C CA . GLN A 1 80 ? -10.992 30.094 14.102 1 86.25 80 GLN A CA 1
ATOM 606 C C . GLN A 1 80 ? -9.68 29.344 13.883 1 86.25 80 GLN A C 1
ATOM 608 O O . GLN A 1 80 ? -9.641 28.375 13.133 1 86.25 80 GLN A O 1
ATOM 613 N N . SER A 1 81 ? -8.688 29.891 14.523 1 88.25 81 SER A N 1
ATOM 614 C CA . SER A 1 81 ? -7.387 29.25 14.414 1 88.25 81 SER A CA 1
ATOM 615 C C . SER A 1 81 ? -7.387 27.891 15.102 1 88.25 81 SER A C 1
ATOM 617 O O . SER A 1 81 ? -8 27.719 16.156 1 88.25 81 SER A O 1
ATOM 619 N N . LEU A 1 82 ? -6.699 26.969 14.469 1 92.06 82 LEU A N 1
ATOM 620 C CA . LEU A 1 82 ? -6.535 25.656 15.055 1 92.06 82 LEU A CA 1
ATOM 621 C C . LEU A 1 82 ? -5.391 25.641 16.062 1 92.06 82 LEU A C 1
ATOM 623 O O . LEU A 1 82 ? -4.422 26.391 15.922 1 92.06 82 LEU A O 1
ATOM 627 N N . PRO A 1 83 ? -5.531 24.812 17.094 1 89.81 83 PRO A N 1
ATOM 628 C CA . PRO A 1 83 ? -4.422 24.688 18.031 1 89.81 83 PRO A CA 1
ATOM 629 C C . PRO A 1 83 ? -3.154 24.125 17.391 1 89.81 83 PRO A C 1
ATOM 631 O O . PRO A 1 83 ? -3.225 23.188 16.594 1 89.81 83 PRO A O 1
ATOM 634 N N . VAL A 1 84 ? -2.041 24.797 17.766 1 88.75 84 VAL A N 1
ATOM 635 C CA . VAL A 1 84 ? -0.753 24.312 17.297 1 88.75 84 VAL A CA 1
ATOM 636 C C . VAL A 1 84 ? -0.504 22.906 17.844 1 88.75 84 VAL A C 1
ATOM 638 O O . VAL A 1 84 ? -0.739 22.641 19.031 1 88.75 84 VAL A O 1
ATOM 641 N N . PRO A 1 85 ? -0.147 22.031 16.938 1 86.62 85 PRO A N 1
ATOM 642 C CA . PRO A 1 85 ? 0.048 20.641 17.391 1 86.62 85 PRO A CA 1
ATOM 643 C C . PRO A 1 85 ? 1.342 20.453 18.172 1 86.62 85 PRO A C 1
ATOM 645 O O . PRO A 1 85 ? 2.256 19.766 17.719 1 86.62 85 PRO A O 1
ATOM 648 N N . SER A 1 86 ? 1.354 20.844 19.359 1 77.94 86 SER A N 1
ATOM 649 C CA . SER A 1 86 ? 2.514 20.734 20.234 1 77.94 86 SER A CA 1
ATOM 650 C C . SER A 1 86 ? 2.613 19.328 20.828 1 77.94 86 SER A C 1
ATOM 652 O O . SER A 1 86 ? 3.689 18.922 21.266 1 77.94 86 SER A O 1
ATOM 654 N N . LEU A 1 87 ? 1.513 18.625 20.828 1 74.94 87 LEU A N 1
ATOM 655 C CA . LEU A 1 87 ? 1.466 17.25 21.344 1 74.94 87 LEU A CA 1
ATOM 656 C C . LEU A 1 87 ? 1.068 16.281 20.25 1 74.94 87 LEU A C 1
ATOM 658 O O . LEU A 1 87 ? 0.322 16.641 19.328 1 74.94 87 LEU A O 1
ATOM 662 N N . PRO A 1 88 ? 1.556 15.062 20.328 1 75.12 88 PRO A N 1
ATOM 663 C CA . PRO A 1 88 ? 1.25 14.047 19.328 1 75.12 88 PRO A CA 1
ATOM 664 C C . PRO A 1 88 ? -0.25 13.82 19.141 1 75.12 88 PRO A C 1
ATOM 666 O O . PRO A 1 88 ? -0.702 13.492 18.047 1 75.12 88 PRO A O 1
ATOM 669 N N . VAL A 1 89 ? -0.943 14.031 20.172 1 77.81 89 VAL A N 1
ATOM 670 C CA . VAL A 1 89 ? -2.383 13.805 20.125 1 77.81 89 VAL A CA 1
ATOM 671 C C . VAL A 1 89 ? -3.029 14.758 19.125 1 77.81 89 VAL A C 1
ATOM 673 O O . VAL A 1 89 ? -3.99 14.391 18.438 1 77.81 89 VAL A O 1
ATOM 676 N N . TYR A 1 90 ? -2.43 15.898 19 1 81.31 90 TYR A N 1
ATOM 677 C CA . TYR A 1 90 ? -2.99 16.875 18.078 1 81.31 90 TYR A CA 1
ATOM 678 C C . TYR A 1 90 ? -2.709 16.484 16.625 1 81.31 90 TYR A C 1
ATOM 680 O O . TYR A 1 90 ? -3.555 16.672 15.75 1 81.31 90 TYR A O 1
ATOM 688 N N . VAL A 1 91 ? -1.564 15.867 16.453 1 81.75 91 VAL A N 1
ATOM 689 C CA . VAL A 1 91 ? -1.218 15.461 15.094 1 81.75 91 VAL A CA 1
ATOM 690 C C . VAL A 1 91 ? -2.199 14.398 14.602 1 81.75 91 VAL A C 1
ATOM 692 O O . VAL A 1 91 ? -2.74 14.5 13.5 1 81.75 91 VAL A O 1
ATOM 695 N N . LYS A 1 92 ? -2.461 13.477 15.383 1 85.12 92 LYS A N 1
ATOM 696 C CA . LYS A 1 92 ? -3.43 12.438 15.055 1 85.12 92 LYS A CA 1
ATOM 697 C C . LYS A 1 92 ? -4.828 13.016 14.875 1 85.12 92 LYS A C 1
ATOM 699 O O . LYS A 1 92 ? -5.582 12.578 14 1 85.12 92 LYS A O 1
ATOM 704 N N . ALA A 1 93 ? -5.078 13.984 15.695 1 89.38 93 ALA A N 1
ATOM 705 C CA . ALA A 1 93 ? -6.383 14.633 15.617 1 89.38 93 ALA A CA 1
ATOM 706 C C . ALA A 1 93 ? -6.562 15.328 14.266 1 89.38 93 ALA A C 1
ATOM 708 O O . ALA A 1 93 ? -7.652 15.305 13.688 1 89.38 93 ALA A O 1
ATOM 709 N N . TYR A 1 94 ? -5.559 15.914 13.797 1 90.75 94 TYR A N 1
ATOM 710 C CA . TYR A 1 94 ? -5.668 16.625 12.523 1 90.75 94 TYR A CA 1
ATOM 711 C C . TYR A 1 94 ? -5.773 15.641 11.367 1 90.75 94 TYR A C 1
ATOM 713 O O . TYR A 1 94 ? -6.449 15.914 10.367 1 90.75 94 TYR A O 1
ATOM 721 N N . GLU A 1 95 ? -5.137 14.539 11.492 1 88.38 95 GLU A N 1
ATOM 722 C CA . GLU A 1 95 ? -5.355 13.461 10.531 1 88.38 95 GLU A CA 1
ATOM 723 C C . GLU A 1 95 ? -6.816 13.023 10.523 1 88.38 95 GLU A C 1
ATOM 725 O O . GLU A 1 95 ? -7.422 12.875 9.453 1 88.38 95 GLU A O 1
ATOM 730 N N . ASN A 1 96 ? -7.312 12.812 11.703 1 89.31 96 ASN A N 1
ATOM 731 C CA . ASN A 1 96 ? -8.703 12.391 11.844 1 89.31 96 ASN A CA 1
ATOM 732 C C . ASN A 1 96 ? -9.664 13.469 11.352 1 89.31 96 ASN A C 1
ATOM 734 O O . ASN A 1 96 ? -10.719 13.156 10.789 1 89.31 96 ASN A O 1
ATOM 738 N N . LEU A 1 97 ? -9.289 14.68 11.617 1 91.62 97 LEU A N 1
ATOM 739 C CA . LEU A 1 97 ? -10.094 15.789 11.117 1 91.62 97 LEU A CA 1
ATOM 740 C C . LEU A 1 97 ? -10.156 15.773 9.594 1 91.62 97 LEU A C 1
ATOM 742 O O . LEU A 1 97 ? -11.227 15.977 9.016 1 91.62 97 LEU A O 1
ATOM 746 N N . ALA A 1 98 ? -9.023 15.508 8.984 1 88.81 98 ALA A N 1
ATOM 747 C CA . ALA A 1 98 ? -8.992 15.406 7.527 1 88.81 98 ALA A CA 1
ATOM 748 C C . ALA A 1 98 ? -9.922 14.297 7.035 1 88.81 98 ALA A C 1
ATOM 750 O O . ALA A 1 98 ? -10.68 14.492 6.082 1 88.81 98 ALA A O 1
ATOM 751 N N . LEU A 1 99 ? -9.922 13.219 7.676 1 87.62 99 LEU A N 1
ATOM 752 C CA . LEU A 1 99 ? -10.773 12.094 7.316 1 87.62 99 LEU A CA 1
ATOM 753 C C . LEU A 1 99 ? -12.25 12.438 7.527 1 87.62 99 LEU A C 1
ATOM 755 O O . LEU A 1 99 ? -13.102 12.055 6.727 1 87.62 99 LEU A O 1
ATOM 759 N N . PHE A 1 100 ? -12.508 13.164 8.602 1 88 100 PHE A N 1
ATOM 760 C CA . PHE A 1 100 ? -13.859 13.617 8.891 1 88 100 PHE A CA 1
ATOM 761 C C . PHE A 1 100 ? -14.383 14.516 7.77 1 88 100 PHE A C 1
ATOM 763 O O . PHE A 1 100 ? -15.5 14.32 7.289 1 88 100 PHE A O 1
ATOM 770 N N . LEU A 1 101 ? -13.578 15.406 7.375 1 87.56 101 LEU A N 1
ATOM 771 C CA . LEU A 1 101 ? -13.961 16.344 6.324 1 87.56 101 LEU A CA 1
ATOM 772 C C . LEU A 1 101 ? -14.25 15.609 5.02 1 87.56 101 LEU A C 1
ATOM 774 O O . LEU A 1 101 ? -15.195 15.945 4.305 1 87.56 101 LEU A O 1
ATOM 778 N N . LYS A 1 102 ? -13.461 14.633 4.758 1 82.69 102 LYS A N 1
ATOM 779 C CA . LYS A 1 102 ? -13.656 13.852 3.543 1 82.69 102 LYS A CA 1
ATOM 780 C C . LYS A 1 102 ? -14.93 13.008 3.631 1 82.69 102 LYS A C 1
ATOM 782 O O . LYS A 1 102 ? -15.734 13 2.699 1 82.69 102 LYS A O 1
ATOM 787 N N . LYS A 1 103 ? -15.039 12.359 4.727 1 81.81 103 LYS A N 1
ATOM 788 C CA . LYS A 1 103 ? -16.188 11.484 4.926 1 81.81 103 LYS A CA 1
ATOM 789 C C . LYS A 1 103 ? -17.5 12.242 4.789 1 81.81 103 LYS A C 1
ATOM 791 O O . LYS A 1 103 ? -18.453 11.75 4.184 1 81.81 103 LYS A O 1
ATOM 796 N N . TRP A 1 104 ? -17.562 13.406 5.336 1 80.56 104 TRP A N 1
ATOM 797 C CA . TRP A 1 104 ? -18.797 14.172 5.387 1 80.56 104 TRP A CA 1
ATOM 798 C C . TRP A 1 104 ? -18.828 15.227 4.281 1 80.56 104 TRP A C 1
ATOM 800 O O . TRP A 1 104 ? -19.609 16.172 4.348 1 80.56 104 TRP A O 1
ATOM 810 N N . GLU A 1 105 ? -17.891 15.047 3.357 1 78.5 105 GLU A N 1
ATOM 811 C CA . GLU A 1 105 ? -17.844 15.875 2.156 1 78.5 105 GLU A CA 1
ATOM 812 C C . GLU A 1 105 ? -17.797 17.359 2.512 1 78.5 105 GLU A C 1
ATOM 814 O O . GLU A 1 105 ? -18.531 18.156 1.929 1 78.5 105 GLU A O 1
ATOM 819 N N . CYS A 1 106 ? -17.219 17.531 3.643 1 76.75 106 CYS A N 1
ATOM 820 C CA . CYS A 1 106 ? -16.984 18.922 4.02 1 76.75 106 CYS A CA 1
ATOM 821 C C . CYS A 1 106 ? -15.758 19.5 3.33 1 76.75 106 CYS A C 1
ATOM 823 O O . CYS A 1 106 ? -15.266 20.562 3.701 1 76.75 106 CYS A O 1
ATOM 825 N N . ALA A 1 107 ? -15.273 18.656 2.602 1 61.5 107 ALA A N 1
ATOM 826 C CA . ALA A 1 107 ? -14 19 1.979 1 61.5 107 ALA A CA 1
ATOM 827 C C . ALA A 1 107 ? -14.18 20.125 0.961 1 61.5 107 ALA A C 1
ATOM 829 O O . ALA A 1 107 ? -13.594 20.078 -0.125 1 61.5 107 ALA A O 1
ATOM 830 N N . SER A 1 108 ? -15.148 21 1.434 1 65.56 108 SER A N 1
ATOM 831 C CA . SER A 1 108 ? -15.188 22.172 0.568 1 65.56 108 SER A CA 1
ATOM 832 C C . SER A 1 108 ? -13.836 22.875 0.519 1 65.56 108 SER A C 1
ATOM 834 O O . SER A 1 108 ? -13.039 22.75 1.449 1 65.56 108 SER A O 1
ATOM 836 N N . ASP A 1 109 ? -13.57 23.609 -0.485 1 67.75 109 ASP A N 1
ATOM 837 C CA . ASP A 1 109 ? -12.297 24.203 -0.865 1 67.75 109 ASP A CA 1
ATOM 838 C C . ASP A 1 109 ? -11.781 25.141 0.233 1 67.75 109 ASP A C 1
ATOM 840 O O . ASP A 1 109 ? -10.617 25.062 0.619 1 67.75 109 ASP A O 1
ATOM 844 N N . PRO A 1 110 ? -12.789 25.797 0.97 1 78.94 110 PRO A N 1
ATOM 845 C CA . PRO A 1 110 ? -12.211 26.734 1.931 1 78.94 110 PRO A CA 1
ATOM 846 C C . PRO A 1 110 ? -11.75 26.062 3.221 1 78.94 110 PRO A C 1
ATOM 848 O O . PRO A 1 110 ? -10.75 26.469 3.812 1 78.94 110 PRO A O 1
ATOM 851 N N . LEU A 1 111 ? -12.477 25.078 3.654 1 84.06 111 LEU A N 1
ATOM 852 C CA . LEU A 1 111 ? -12.117 24.391 4.898 1 84.06 111 LEU A CA 1
ATOM 853 C C . LEU A 1 111 ? -10.836 23.578 4.73 1 84.06 111 LEU A C 1
ATOM 855 O O . LEU A 1 111 ? -9.945 23.641 5.582 1 84.06 111 LEU A O 1
ATOM 859 N N . LEU A 1 112 ? -10.82 22.938 3.631 1 84.44 112 LEU A N 1
ATOM 860 C CA . LEU A 1 112 ? -9.633 22.141 3.348 1 84.44 112 LEU A CA 1
ATOM 861 C C . LEU A 1 112 ? -8.414 23.031 3.148 1 84.44 112 LEU A C 1
ATOM 863 O O . LEU A 1 112 ? -7.316 22.688 3.592 1 84.44 112 LEU A O 1
ATOM 867 N N . GLU A 1 113 ? -8.688 24.172 2.586 1 86.62 113 GLU A N 1
ATOM 868 C CA . GLU A 1 113 ? -7.598 25.109 2.354 1 86.62 113 GLU A CA 1
ATOM 869 C C . GLU A 1 113 ? -7.066 25.672 3.668 1 86.62 113 GLU A C 1
ATOM 871 O O . GLU A 1 113 ? -5.855 25.859 3.828 1 86.62 113 GLU A O 1
ATOM 876 N N . SER A 1 114 ? -8.023 25.969 4.512 1 89.06 114 SER A N 1
ATOM 877 C CA . SER A 1 114 ? -7.621 26.5 5.812 1 89.06 114 SER A CA 1
ATOM 878 C C . SER A 1 114 ? -6.809 25.484 6.598 1 89.06 114 SER A C 1
ATOM 880 O O . SER A 1 114 ? -5.77 25.828 7.172 1 89.06 114 SER A O 1
ATOM 882 N N . LEU A 1 115 ? -7.281 24.328 6.574 1 91.56 115 LEU A N 1
ATOM 883 C CA . LEU A 1 115 ? -6.555 23.266 7.27 1 91.56 115 LEU A CA 1
ATOM 884 C C . LEU A 1 115 ? -5.188 23.047 6.641 1 91.56 115 LEU A C 1
ATOM 886 O O . LEU A 1 115 ? -4.176 22.969 7.344 1 91.56 115 LEU A O 1
ATOM 890 N N . SER A 1 116 ? -5.145 23 5.355 1 92.25 116 SER A N 1
ATOM 891 C CA . SER A 1 116 ? -3.896 22.812 4.625 1 92.25 116 SER A CA 1
ATOM 892 C C . SER A 1 116 ? -2.9 23.922 4.934 1 92.25 116 SER A C 1
ATOM 894 O O . SER A 1 116 ? -1.71 23.656 5.125 1 92.25 116 SER A O 1
ATOM 896 N N . GLY A 1 117 ? -3.459 25.125 4.98 1 93 117 GLY A N 1
ATOM 897 C CA . GLY A 1 117 ? -2.607 26.266 5.312 1 93 117 GLY A CA 1
ATOM 898 C C . GLY A 1 117 ? -1.972 26.156 6.688 1 93 117 GLY A C 1
ATOM 899 O O . GLY A 1 117 ? -0.783 26.438 6.852 1 93 117 GLY A O 1
ATOM 900 N N . SER A 1 118 ? -2.732 25.75 7.609 1 93.12 118 SER A N 1
ATOM 901 C CA . SER A 1 118 ? -2.223 25.578 8.969 1 93.12 118 SER A CA 1
ATOM 902 C C . SER A 1 118 ? -1.146 24.5 9.023 1 93.12 118 SER A C 1
ATOM 904 O O . SER A 1 118 ? -0.095 24.688 9.633 1 93.12 118 SER A O 1
ATOM 906 N N . ILE A 1 119 ? -1.402 23.438 8.352 1 93.19 119 ILE A N 1
ATOM 907 C CA . ILE A 1 119 ? -0.467 22.312 8.359 1 93.19 119 ILE A CA 1
ATOM 908 C C . ILE A 1 119 ? 0.849 22.734 7.711 1 93.19 119 ILE A C 1
ATOM 910 O O . ILE A 1 119 ? 1.928 22.422 8.227 1 93.19 119 ILE A O 1
ATOM 914 N N . LYS A 1 120 ? 0.759 23.422 6.641 1 94.31 120 LYS A N 1
ATOM 915 C CA . LYS A 1 120 ? 1.953 23.906 5.949 1 94.31 120 LYS A CA 1
ATOM 916 C C . LYS A 1 120 ? 2.801 24.781 6.867 1 94.31 120 LYS A C 1
ATOM 918 O O . LYS A 1 120 ? 4.023 24.625 6.934 1 94.31 120 LYS A O 1
ATOM 923 N N . LEU A 1 121 ? 2.123 25.641 7.535 1 93.5 121 LEU A N 1
ATOM 924 C CA . LEU A 1 121 ? 2.812 26.516 8.477 1 93.5 121 LEU A CA 1
ATOM 925 C C . LEU A 1 121 ? 3.488 25.719 9.578 1 93.5 121 LEU A C 1
ATOM 927 O O . LEU A 1 121 ? 4.629 26 9.945 1 93.5 121 LEU A O 1
ATOM 931 N N . TRP A 1 122 ? 2.818 24.75 10.07 1 92.5 122 TRP A N 1
ATOM 932 C CA . TRP A 1 122 ? 3.336 23.953 11.18 1 92.5 122 TRP A CA 1
ATOM 933 C C . TRP A 1 122 ? 4.504 23.094 10.734 1 92.5 122 TRP A C 1
ATOM 935 O O . TRP A 1 122 ? 5.422 22.812 11.508 1 92.5 122 TRP A O 1
ATOM 945 N N . ILE A 1 123 ? 4.508 22.625 9.5 1 90.81 123 ILE A N 1
ATOM 946 C CA . ILE A 1 123 ? 5.648 21.906 8.945 1 90.81 123 ILE A CA 1
ATOM 947 C C . ILE A 1 123 ? 6.863 22.828 8.875 1 90.81 123 ILE A C 1
ATOM 949 O O . ILE A 1 123 ? 7.957 22.469 9.312 1 90.81 123 ILE A O 1
ATOM 953 N N . LYS A 1 124 ? 6.645 24 8.391 1 90.38 124 LYS A N 1
ATOM 954 C CA . LYS A 1 124 ? 7.711 24.984 8.242 1 90.38 124 LYS A CA 1
ATOM 955 C C . LYS A 1 124 ? 8.312 25.344 9.594 1 90.38 124 LYS A C 1
ATOM 957 O O . LYS A 1 124 ? 9.531 25.516 9.711 1 90.38 124 LYS A O 1
ATOM 962 N N . GLU A 1 125 ? 7.449 25.422 10.586 1 88.81 125 GLU A N 1
ATOM 963 C CA . GLU A 1 125 ? 7.887 25.859 11.914 1 88.81 125 GLU A CA 1
ATOM 964 C C . GLU A 1 125 ? 8.414 24.688 12.727 1 88.81 125 GLU A C 1
ATOM 966 O O . GLU A 1 125 ? 8.961 24.875 13.82 1 88.81 125 GLU A O 1
ATOM 971 N N . GLY A 1 126 ? 8.164 23.453 12.227 1 85.12 126 GLY A N 1
ATOM 972 C CA . GLY A 1 126 ? 8.734 22.281 12.883 1 85.12 126 GLY A CA 1
ATOM 973 C C . GLY A 1 126 ? 7.797 21.672 13.906 1 85.12 126 GLY A C 1
ATOM 974 O O . GLY A 1 126 ? 8.195 20.781 14.672 1 85.12 126 GLY A O 1
ATOM 975 N N . TYR A 1 127 ? 6.547 22.141 13.953 1 86.19 127 TYR A N 1
ATOM 976 C CA . TYR A 1 127 ? 5.578 21.578 14.883 1 86.19 127 TYR A CA 1
ATOM 977 C C . TYR A 1 127 ? 5.066 20.234 14.391 1 86.19 127 TYR A C 1
ATOM 979 O O . TYR A 1 127 ? 4.621 19.406 15.18 1 86.19 127 TYR A O 1
ATOM 987 N N . VAL A 1 128 ? 5.145 20.062 13.094 1 88.44 128 VAL A N 1
ATOM 988 C CA . VAL A 1 128 ? 4.734 18.812 12.461 1 88.44 128 VAL A CA 1
ATOM 989 C C . VAL A 1 128 ? 5.902 18.219 11.672 1 88.44 128 VAL A C 1
ATOM 991 O O . VAL A 1 128 ? 6.531 18.922 10.867 1 88.44 128 VAL A O 1
ATOM 994 N N . SER A 1 129 ? 6.207 17 12.031 1 88.88 129 SER A N 1
ATOM 995 C CA . SER A 1 129 ? 7.305 16.328 11.336 1 88.88 129 SER A CA 1
ATOM 996 C C . SER A 1 129 ? 6.953 16.062 9.875 1 88.88 129 SER A C 1
ATOM 998 O O . SER A 1 129 ? 5.777 16.094 9.5 1 88.88 129 SER A O 1
ATOM 1000 N N . ALA A 1 130 ? 7.984 15.805 9.094 1 91.62 130 ALA A N 1
ATOM 1001 C CA . ALA A 1 130 ? 7.809 15.508 7.676 1 91.62 130 ALA A CA 1
ATOM 1002 C C . ALA A 1 130 ? 6.898 14.297 7.48 1 91.62 130 ALA A C 1
ATOM 1004 O O . ALA A 1 130 ? 6.02 14.305 6.621 1 91.62 130 ALA A O 1
ATOM 1005 N N . SER A 1 131 ? 7.137 13.289 8.266 1 91.31 131 SER A N 1
ATOM 1006 C CA . SER A 1 131 ? 6.352 12.07 8.141 1 91.31 131 SER A CA 1
ATOM 1007 C C . SER A 1 131 ? 4.875 12.328 8.43 1 91.31 131 SER A C 1
ATOM 1009 O O . SER A 1 131 ? 4.008 11.906 7.664 1 91.31 131 SER A O 1
ATOM 1011 N N . LYS A 1 132 ? 4.648 13.062 9.445 1 90.06 132 LYS A N 1
ATOM 1012 C CA . LYS A 1 132 ? 3.264 13.359 9.805 1 90.06 132 LYS A CA 1
ATOM 1013 C C . LYS A 1 132 ? 2.625 14.305 8.789 1 90.06 132 LYS A C 1
ATOM 1015 O O . LYS A 1 132 ? 1.445 14.164 8.453 1 90.06 132 LYS A O 1
ATOM 1020 N N . GLY A 1 133 ? 3.406 15.258 8.398 1 92.31 133 GLY A N 1
ATOM 1021 C CA . GLY A 1 133 ? 2.918 16.141 7.352 1 92.31 133 GLY A CA 1
ATOM 1022 C C . GLY A 1 133 ? 2.512 15.406 6.086 1 92.31 133 GLY A C 1
ATOM 1023 O O . GLY A 1 133 ? 1.477 15.711 5.492 1 92.31 133 GLY A O 1
ATOM 1024 N N . LEU A 1 134 ? 3.305 14.453 5.707 1 94.81 134 LEU A N 1
ATOM 1025 C CA . LEU A 1 134 ? 2.998 13.664 4.52 1 94.81 134 LEU A CA 1
ATOM 1026 C C . LEU A 1 134 ? 1.711 12.875 4.711 1 94.81 134 LEU A C 1
ATOM 1028 O O . LEU A 1 134 ? 0.873 12.812 3.809 1 94.81 134 LEU A O 1
ATOM 1032 N N . GLN A 1 135 ? 1.583 12.344 5.828 1 92.69 135 GLN A N 1
ATOM 1033 C CA . GLN A 1 135 ? 0.402 11.547 6.152 1 92.69 135 GLN A CA 1
ATOM 1034 C C . GLN A 1 135 ? -0.865 12.398 6.086 1 92.69 135 GLN A C 1
ATOM 1036 O O . GLN A 1 135 ? -1.855 12 5.469 1 92.69 135 GLN A O 1
ATOM 1041 N N . ILE A 1 136 ? -0.825 13.531 6.703 1 90.81 136 ILE A N 1
ATOM 1042 C CA . ILE A 1 136 ? -1.978 14.422 6.711 1 90.81 136 ILE A CA 1
ATOM 1043 C C . ILE A 1 136 ? -2.258 14.922 5.293 1 90.81 136 ILE A C 1
ATOM 1045 O O . ILE A 1 136 ? -3.412 14.969 4.863 1 90.81 136 ILE A O 1
ATOM 1049 N N . GLY A 1 137 ? -1.181 15.32 4.652 1 93.81 137 GLY A N 1
ATOM 1050 C CA . GLY A 1 137 ? -1.34 15.75 3.27 1 93.81 137 GLY A CA 1
ATOM 1051 C C . GLY A 1 137 ? -1.97 14.688 2.385 1 93.81 137 GLY A C 1
ATOM 1052 O O . GLY A 1 137 ? -2.809 15 1.536 1 93.81 137 GLY A O 1
ATOM 1053 N N . ASP A 1 138 ? -1.554 13.484 2.51 1 94.06 138 ASP A N 1
ATOM 1054 C CA . ASP A 1 138 ? -2.123 12.367 1.762 1 94.06 138 ASP A CA 1
ATOM 1055 C C . ASP A 1 138 ? -3.611 12.211 2.057 1 94.06 138 ASP A C 1
ATOM 1057 O O . ASP A 1 138 ? -4.422 12.086 1.137 1 94.06 138 ASP A O 1
ATOM 1061 N N . ALA A 1 139 ? -3.99 12.289 3.293 1 87.94 139 ALA A N 1
ATOM 1062 C CA . ALA A 1 139 ? -5.387 12.164 3.701 1 87.94 139 ALA A CA 1
ATOM 1063 C C . ALA A 1 139 ? -6.234 13.289 3.117 1 87.94 139 ALA A C 1
ATOM 1065 O O . ALA A 1 139 ? -7.387 13.07 2.729 1 87.94 139 ALA A O 1
ATOM 1066 N N . LEU A 1 140 ? -5.613 14.406 3.051 1 88.25 140 LEU A N 1
ATOM 1067 C CA . LEU A 1 140 ? -6.312 15.578 2.531 1 88.25 140 LEU A CA 1
ATOM 1068 C C . LEU A 1 140 ? -6.344 15.555 1.006 1 88.25 140 LEU A C 1
ATOM 1070 O O . LEU A 1 140 ? -7.168 16.234 0.389 1 88.25 140 LEU A O 1
ATOM 1074 N N . GLY A 1 141 ? -5.426 14.828 0.471 1 87.94 141 GLY A N 1
ATOM 1075 C CA . GLY A 1 141 ? -5.25 14.898 -0.971 1 87.94 141 GLY A CA 1
ATOM 1076 C C . GLY A 1 141 ? -4.617 16.203 -1.43 1 87.94 141 GLY A C 1
ATOM 1077 O O . GLY A 1 141 ? -4.836 16.641 -2.561 1 87.94 141 GLY A O 1
ATOM 1078 N N . ASP A 1 142 ? -3.963 16.828 -0.557 1 91.62 142 ASP A N 1
ATOM 1079 C CA . ASP A 1 142 ? -3.359 18.125 -0.869 1 91.62 142 ASP A CA 1
ATOM 1080 C C . ASP A 1 142 ? -1.907 17.969 -1.31 1 91.62 142 ASP A C 1
ATOM 1082 O O . ASP A 1 142 ? -1.027 17.703 -0.484 1 91.62 142 ASP A O 1
ATOM 1086 N N . GLU A 1 143 ? -1.643 18.25 -2.498 1 93.69 143 GLU A N 1
ATOM 1087 C CA . GLU A 1 143 ? -0.312 18.078 -3.072 1 93.69 143 GLU A CA 1
ATOM 1088 C C . GLU A 1 143 ? 0.684 19.062 -2.467 1 93.69 143 GLU A C 1
ATOM 1090 O O . GLU A 1 143 ? 1.853 18.719 -2.266 1 93.69 143 GLU A O 1
ATOM 1095 N N . GLY A 1 144 ? 0.191 20.25 -2.199 1 94.19 144 GLY A N 1
ATOM 1096 C CA . GLY A 1 144 ? 1.069 21.25 -1.622 1 94.19 144 GLY A CA 1
ATOM 1097 C C . GLY A 1 144 ? 1.612 20.859 -0.261 1 94.19 144 GLY A C 1
ATOM 1098 O O . GLY A 1 144 ? 2.809 21 0.001 1 94.19 144 GLY A O 1
ATOM 1099 N N . VAL A 1 145 ? 0.768 20.375 0.555 1 94.94 145 VAL A N 1
ATOM 1100 C CA . VAL A 1 145 ? 1.175 19.922 1.881 1 94.94 145 VAL A CA 1
ATOM 1101 C C . VAL A 1 145 ? 2.162 18.766 1.75 1 94.94 145 VAL A C 1
ATOM 1103 O O . VAL A 1 145 ? 3.193 18.75 2.426 1 94.94 145 VAL A O 1
ATOM 1106 N N . MET A 1 146 ? 1.85 17.859 0.888 1 96.81 146 MET A N 1
ATOM 1107 C CA . MET A 1 146 ? 2.719 16.703 0.699 1 96.81 146 MET A CA 1
ATOM 1108 C C . MET A 1 146 ? 4.086 17.125 0.177 1 96.81 146 MET A C 1
ATOM 1110 O O . MET A 1 146 ? 5.113 16.594 0.6 1 96.81 146 MET A O 1
ATOM 1114 N N . LEU A 1 147 ? 4.09 18.078 -0.693 1 96.75 147 LEU A N 1
ATOM 1115 C CA . LEU A 1 147 ? 5.344 18.594 -1.245 1 96.75 147 LEU A CA 1
ATOM 1116 C C . LEU A 1 147 ? 6.203 19.219 -0.154 1 96.75 147 LEU A C 1
ATOM 1118 O O . LEU A 1 147 ? 7.398 18.922 -0.058 1 96.75 147 LEU A O 1
ATOM 1122 N N . ASP A 1 148 ? 5.645 20.031 0.651 1 95.31 148 ASP A N 1
ATOM 1123 C CA . ASP A 1 148 ? 6.375 20.688 1.732 1 95.31 148 ASP A CA 1
ATOM 1124 C C . ASP A 1 148 ? 6.922 19.672 2.723 1 95.31 148 ASP A C 1
ATOM 1126 O O . ASP A 1 148 ? 8.055 19.797 3.201 1 95.31 148 ASP A O 1
ATOM 1130 N N . ALA A 1 149 ? 6.098 18.703 3.008 1 94.94 149 ALA A N 1
ATOM 1131 C CA . ALA A 1 149 ? 6.543 17.641 3.9 1 94.94 149 ALA A CA 1
ATOM 1132 C C . ALA A 1 149 ? 7.727 16.891 3.301 1 94.94 149 ALA A C 1
ATOM 1134 O O . ALA A 1 149 ? 8.711 16.609 3.992 1 94.94 149 ALA A O 1
ATOM 1135 N N . THR A 1 150 ? 7.672 16.547 1.995 1 95.69 150 THR A N 1
ATOM 1136 C CA . THR A 1 150 ? 8.719 15.781 1.323 1 95.69 150 THR A CA 1
ATOM 1137 C C . THR A 1 150 ? 10.023 16.562 1.285 1 95.69 150 THR A C 1
ATOM 1139 O O . THR A 1 150 ? 11.102 15.992 1.417 1 95.69 150 THR A O 1
ATOM 1142 N N . ARG A 1 151 ? 9.961 17.859 1.146 1 93.69 151 ARG A N 1
ATOM 1143 C CA . ARG A 1 151 ? 11.156 18.688 1.146 1 93.69 151 ARG A CA 1
ATOM 1144 C C . ARG A 1 151 ? 11.914 18.562 2.461 1 93.69 151 ARG A C 1
ATOM 1146 O O . ARG A 1 151 ? 13.133 18.719 2.494 1 93.69 151 ARG A O 1
ATOM 1153 N N . ARG A 1 152 ? 11.195 18.172 3.447 1 91.25 152 ARG A N 1
ATOM 1154 C CA . ARG A 1 152 ? 11.789 18.016 4.77 1 91.25 152 ARG A CA 1
ATOM 1155 C C . ARG A 1 152 ? 11.992 16.547 5.109 1 91.25 152 ARG A C 1
ATOM 1157 O O . ARG A 1 152 ? 12.102 16.188 6.285 1 91.25 152 ARG A O 1
ATOM 1164 N N . GLY A 1 153 ? 11.984 15.734 4.129 1 86.56 153 GLY A N 1
ATOM 1165 C CA . GLY A 1 153 ? 12.023 14.289 4.305 1 86.56 153 GLY A CA 1
ATOM 1166 C C . GLY A 1 153 ? 13.305 13.797 4.938 1 86.56 153 GLY A C 1
ATOM 1167 O O . GLY A 1 153 ? 13.367 12.672 5.434 1 86.56 153 GLY A O 1
ATOM 1168 N N . GLY A 1 154 ? 14.312 14.57 4.934 1 81.94 154 GLY A N 1
ATOM 1169 C CA . GLY A 1 154 ? 15.602 14.188 5.488 1 81.94 154 GLY A CA 1
ATOM 1170 C C . GLY A 1 154 ? 15.656 14.297 7 1 81.94 154 GLY A C 1
ATOM 1171 O O . GLY A 1 154 ? 16.688 13.992 7.613 1 81.94 154 GLY A O 1
ATOM 1172 N N . GLU A 1 155 ? 14.531 14.641 7.629 1 79.75 155 GLU A N 1
ATOM 1173 C CA . GLU A 1 155 ? 14.461 14.68 9.086 1 79.75 155 GLU A CA 1
ATOM 1174 C C . GLU A 1 155 ? 14.562 13.281 9.68 1 79.75 155 GLU A C 1
ATOM 1176 O O . GLU A 1 155 ? 14.297 12.289 9 1 79.75 155 GLU A O 1
ATOM 1181 N N . TYR A 1 156 ? 15.117 13.164 10.836 1 72.06 156 TYR A N 1
ATOM 1182 C CA . TYR A 1 156 ? 15.242 11.883 11.516 1 72.06 156 TYR A CA 1
ATOM 1183 C C . TYR A 1 156 ? 14.203 11.75 12.625 1 72.06 156 TYR A C 1
ATOM 1185 O O . TYR A 1 156 ? 14.531 11.867 13.812 1 72.06 156 TYR A O 1
ATOM 1193 N N . THR A 1 157 ? 13.031 11.562 12.172 1 63 157 THR A N 1
ATOM 1194 C CA . THR A 1 157 ? 11.883 11.609 13.07 1 63 157 THR A CA 1
ATOM 1195 C C . THR A 1 157 ? 11.773 10.32 13.875 1 63 157 THR A C 1
ATOM 1197 O O . THR A 1 157 ? 11.266 10.328 15 1 63 157 THR A O 1
ATOM 1200 N N . TRP A 1 158 ? 12.289 9.234 13.25 1 59.88 158 TRP A N 1
ATOM 1201 C CA . TRP A 1 158 ? 11.992 7.98 13.93 1 59.88 158 TRP A CA 1
ATOM 1202 C C . TRP A 1 158 ? 12.977 7.734 15.07 1 59.88 158 TRP A C 1
ATOM 1204 O O . TRP A 1 158 ? 12.914 6.703 15.742 1 59.88 158 TRP A O 1
ATOM 1214 N N . SER A 1 159 ? 14.094 8.562 15.133 1 46.97 159 SER A N 1
ATOM 1215 C CA . SER A 1 159 ? 15.07 8.438 16.219 1 46.97 159 SER A CA 1
ATOM 1216 C C . SER A 1 159 ? 14.43 8.727 17.578 1 46.97 159 SER A C 1
ATOM 1218 O O . SER A 1 159 ? 15.023 8.438 18.609 1 46.97 159 SER A O 1
ATOM 1220 N N . GLY A 1 160 ? 13.25 8.555 17.859 1 43.06 160 GLY A N 1
ATOM 1221 C CA . GLY A 1 160 ? 12.758 8.961 19.172 1 43.06 160 GLY A CA 1
ATOM 1222 C C . GLY A 1 160 ? 13.141 10.383 19.547 1 43.06 160 GLY A C 1
ATOM 1223 O O . GLY A 1 160 ? 12.828 10.852 20.641 1 43.06 160 GLY A O 1
ATOM 1224 N N . ARG A 1 161 ? 14.305 10.883 19.094 1 34.78 161 ARG A N 1
ATOM 1225 C CA . ARG A 1 161 ? 14.758 12.203 19.516 1 34.78 161 ARG A CA 1
ATOM 1226 C C . ARG A 1 161 ? 13.789 13.281 19.062 1 34.78 161 ARG A C 1
ATOM 1228 O O . ARG A 1 161 ? 13.18 13.172 17.984 1 34.78 161 ARG A O 1
ATOM 1235 N N . LEU A 1 162 ? 13.328 13.984 19.922 1 33.62 162 LEU A N 1
ATOM 1236 C CA . LEU A 1 162 ? 12.586 15.219 19.719 1 33.62 162 LEU A CA 1
ATOM 1237 C C . LEU A 1 162 ? 13.172 16.016 18.562 1 33.62 162 LEU A C 1
ATOM 1239 O O . LEU A 1 162 ? 14.398 16.062 18.391 1 33.62 162 LEU A O 1
ATOM 1243 N N . ILE A 1 163 ? 12.516 16.203 17.547 1 33.88 163 ILE A N 1
ATOM 1244 C CA . ILE A 1 163 ? 12.859 17.125 16.469 1 33.88 163 ILE A CA 1
ATOM 1245 C C . ILE A 1 163 ? 13.609 18.328 17.047 1 33.88 163 ILE A C 1
ATOM 1247 O O . ILE A 1 163 ? 13.039 19.125 17.797 1 33.88 163 ILE A O 1
ATOM 1251 N N . ARG A 1 164 ? 14.859 18.25 17.609 1 30.48 164 ARG A N 1
ATOM 1252 C CA . ARG A 1 164 ? 15.578 19.484 17.938 1 30.48 164 ARG A CA 1
ATOM 1253 C C . ARG A 1 164 ? 15.711 20.391 16.719 1 30.48 164 ARG A C 1
ATOM 1255 O O . ARG A 1 164 ? 15.961 19.906 15.617 1 30.48 164 ARG A O 1
ATOM 1262 N N . ASP A 1 165 ? 15.039 21.453 16.672 1 30.28 165 ASP A N 1
ATOM 1263 C CA . ASP A 1 165 ? 15.336 22.578 15.789 1 30.28 165 ASP A CA 1
ATOM 1264 C C . ASP A 1 165 ? 16.844 22.734 15.602 1 30.28 165 ASP A C 1
ATOM 1266 O O . ASP A 1 165 ? 17.578 22.922 16.578 1 30.28 165 ASP A O 1
ATOM 1270 N N . PRO A 1 166 ? 17.422 22.172 14.633 1 32.69 166 PRO A N 1
ATOM 1271 C CA . PRO A 1 166 ? 18.859 22.453 14.516 1 32.69 166 PRO A CA 1
ATOM 1272 C C . PRO A 1 166 ? 19.219 23.906 14.844 1 32.69 166 PRO A C 1
ATOM 1274 O O . PRO A 1 166 ? 20.359 24.203 15.172 1 32.69 166 PRO A O 1
ATOM 1277 N N . THR A 1 167 ? 18.406 24.859 14.461 1 32.12 167 THR A N 1
ATOM 1278 C CA . THR A 1 167 ? 18.922 26.203 14.703 1 32.12 167 THR A CA 1
ATOM 1279 C C . THR A 1 167 ? 18.984 26.5 16.203 1 32.12 167 THR A C 1
ATOM 1281 O O . THR A 1 167 ? 19.828 27.297 16.641 1 32.12 167 THR A O 1
ATOM 1284 N N . ASN A 1 168 ? 17.922 26.281 17.062 1 29.67 168 ASN A N 1
ATOM 1285 C CA . ASN A 1 168 ? 18.094 26.734 18.438 1 29.67 168 ASN A CA 1
ATOM 1286 C C . ASN A 1 168 ? 18.859 25.734 19.266 1 29.67 168 ASN A C 1
ATOM 1288 O O . ASN A 1 168 ? 18.266 24.828 19.875 1 29.67 168 ASN A O 1
ATOM 1292 N N . ASP A 1 169 ? 19.875 25.078 18.906 1 32.53 169 ASP A N 1
ATOM 1293 C CA . ASP A 1 169 ? 20.938 24.438 19.688 1 32.53 169 ASP A CA 1
ATOM 1294 C C . ASP A 1 169 ? 21.422 25.344 20.797 1 32.53 169 ASP A C 1
ATOM 1296 O O . ASP A 1 169 ? 22.625 25.406 21.078 1 32.53 169 ASP A O 1
ATOM 1300 N N . LEU A 1 170 ? 20.844 26.391 21.25 1 29.78 170 LEU A N 1
ATOM 1301 C CA . LEU A 1 170 ? 21.531 26.859 22.453 1 29.78 170 LEU A CA 1
ATOM 1302 C C . LEU A 1 170 ? 21.469 25.812 23.562 1 29.78 170 LEU A C 1
ATOM 1304 O O . LEU A 1 170 ? 22.453 25.609 24.281 1 29.78 170 LEU A O 1
ATOM 1308 N N . ALA A 1 171 ? 20.344 25.359 24.156 1 29.73 171 ALA A N 1
ATOM 1309 C CA . ALA A 1 171 ? 20.422 24.703 25.469 1 29.73 171 ALA A CA 1
ATOM 1310 C C . ALA A 1 171 ? 20.891 23.25 25.328 1 29.73 171 ALA A C 1
ATOM 1312 O O . ALA A 1 171 ? 20.984 22.531 26.312 1 29.73 171 ALA A O 1
ATOM 1313 N N . ALA A 1 172 ? 21.016 22.547 24.312 1 32.38 172 ALA A N 1
ATOM 1314 C CA . ALA A 1 172 ? 21.484 21.156 24.422 1 32.38 172 ALA A CA 1
ATOM 1315 C C . ALA A 1 172 ? 22.984 21.109 24.75 1 32.38 172 ALA A C 1
ATOM 1317 O O . ALA A 1 172 ? 23.594 20.047 24.703 1 32.38 172 ALA A O 1
ATOM 1318 N N . GLN A 1 173 ? 23.656 22.125 25.141 1 30.58 173 GLN A N 1
ATOM 1319 C CA . GLN A 1 173 ? 25.062 21.828 25.406 1 30.58 173 GLN A CA 1
ATOM 1320 C C . GLN A 1 173 ? 25.188 20.953 26.656 1 30.58 173 GLN A C 1
ATOM 1322 O O . GLN A 1 173 ? 26.297 20.703 27.125 1 30.58 173 GLN A O 1
ATOM 1327 N N . ARG A 1 174 ? 24.188 20.797 27.5 1 28.92 174 ARG A N 1
ATOM 1328 C CA . ARG A 1 174 ? 24.688 20.109 28.688 1 28.92 174 ARG A CA 1
ATOM 1329 C C . ARG A 1 174 ? 25.031 18.656 28.391 1 28.92 174 ARG A C 1
ATOM 1331 O O . ARG A 1 174 ? 24.25 17.953 27.75 1 28.92 174 ARG A O 1
ATOM 1338 N N . PRO A 1 175 ? 26.281 18.156 28.625 1 28.89 175 PRO A N 1
ATOM 1339 C CA . PRO A 1 175 ? 26.875 16.812 28.484 1 28.89 175 PRO A CA 1
ATOM 1340 C C . PRO A 1 175 ? 26.047 15.727 29.156 1 28.89 175 PRO A C 1
ATOM 1342 O O . PRO A 1 175 ? 25.734 15.836 30.359 1 28.89 175 PRO A O 1
ATOM 1345 N N . ALA A 1 176 ? 24.953 15.273 28.75 1 27.94 176 ALA A N 1
ATOM 1346 C CA . ALA A 1 176 ? 24.375 14.211 29.562 1 27.94 176 ALA A CA 1
ATOM 1347 C C . ALA A 1 176 ? 25.453 13.281 30.109 1 27.94 176 ALA A C 1
ATOM 1349 O O . ALA A 1 176 ? 26.391 12.922 29.391 1 27.94 176 ALA A O 1
ATOM 1350 N N . GLN A 1 177 ? 25.828 13.211 31.297 1 27.2 177 GLN A N 1
ATOM 1351 C CA . GLN A 1 177 ? 26.656 12.312 32.094 1 27.2 177 GLN A CA 1
ATOM 1352 C C . GLN A 1 177 ? 26.609 10.898 31.547 1 27.2 177 GLN A C 1
ATOM 1354 O O . GLN A 1 177 ? 25.781 10.578 30.688 1 27.2 177 GLN A O 1
ATOM 1359 N N . GLY A 1 178 ? 26.953 9.742 32.531 1 25.5 178 GLY A N 1
ATOM 1360 C CA . GLY A 1 178 ? 27.5 8.398 32.531 1 25.5 178 GLY A CA 1
ATOM 1361 C C . GLY A 1 178 ? 26.562 7.371 31.922 1 25.5 178 GLY A C 1
ATOM 1362 O O . GLY A 1 178 ? 26.219 6.367 32.562 1 25.5 178 GLY A O 1
ATOM 1363 N N . LYS A 1 179 ? 25.547 7.598 31.453 1 26.61 179 LYS A N 1
ATOM 1364 C CA . LYS A 1 179 ? 24.656 6.441 31.391 1 26.61 179 LYS A CA 1
ATOM 1365 C C . LYS A 1 179 ? 25.359 5.25 30.734 1 26.61 179 LYS A C 1
ATOM 1367 O O . LYS A 1 179 ? 26.156 5.422 29.812 1 26.61 179 LYS A O 1
ATOM 1372 N N . SER A 1 180 ? 25.438 4.008 31.391 1 25.62 180 SER A N 1
ATOM 1373 C CA . SER A 1 180 ? 25.891 2.635 31.172 1 25.62 180 SER A CA 1
ATOM 1374 C C . SER A 1 180 ? 25.453 2.125 29.812 1 25.62 180 SER A C 1
ATOM 1376 O O . SER A 1 180 ? 24.422 2.531 29.281 1 25.62 180 SER A O 1
ATOM 1378 N N . SER A 1 181 ? 26.328 1.605 28.969 1 27.83 181 SER A N 1
ATOM 1379 C CA . SER A 1 181 ? 26.469 0.833 27.734 1 27.83 181 SER A CA 1
ATOM 1380 C C . SER A 1 181 ? 25.422 -0.267 27.656 1 27.83 181 SER A C 1
ATOM 1382 O O . SER A 1 181 ? 25.75 -1.451 27.766 1 27.83 181 SER A O 1
ATOM 1384 N N . VAL A 1 182 ? 24.469 -0.348 28.578 1 26.88 182 VAL A N 1
ATOM 1385 C CA . VAL A 1 182 ? 23.781 -1.631 28.438 1 26.88 182 VAL A CA 1
ATOM 1386 C C . VAL A 1 182 ? 23.469 -1.884 26.953 1 26.88 182 VAL A C 1
ATOM 1388 O O . VAL A 1 182 ? 22.734 -1.112 26.328 1 26.88 182 VAL A O 1
ATOM 1391 N N . THR A 1 183 ? 24.312 -2.475 26.172 1 29.88 183 THR A N 1
ATOM 1392 C CA . THR A 1 183 ? 24.344 -3.264 24.953 1 29.88 183 THR A CA 1
ATOM 1393 C C . THR A 1 183 ? 23.109 -4.164 24.859 1 29.88 183 THR A C 1
ATOM 1395 O O . THR A 1 183 ? 23.172 -5.332 25.234 1 29.88 183 THR A O 1
ATOM 1398 N N . MET A 1 184 ? 22.094 -3.994 25.703 1 28.3 184 MET A N 1
ATOM 1399 C CA . MET A 1 184 ? 21.141 -5.102 25.625 1 28.3 184 MET A CA 1
ATOM 1400 C C . MET A 1 184 ? 20.906 -5.535 24.188 1 28.3 184 MET A C 1
ATOM 1402 O O . MET A 1 184 ? 20.531 -4.723 23.344 1 28.3 184 MET A O 1
ATOM 1406 N N . SER A 1 185 ? 21.609 -6.406 23.656 1 30.38 185 SER A N 1
ATOM 1407 C CA . SER A 1 185 ? 21.469 -7.328 22.531 1 30.38 185 SER A CA 1
ATOM 1408 C C . SER A 1 185 ? 20.016 -7.703 22.281 1 30.38 185 SER A C 1
ATOM 1410 O O . SER A 1 185 ? 19.734 -8.688 21.609 1 30.38 185 SER A O 1
ATOM 1412 N N . SER A 1 186 ? 19.125 -7.559 23.359 1 32.25 186 SER A N 1
ATOM 1413 C CA . SER A 1 186 ? 17.828 -8.234 23.422 1 32.25 186 SER A CA 1
ATOM 1414 C C . SER A 1 186 ? 17.047 -8.008 22.141 1 32.25 186 SER A C 1
ATOM 1416 O O . SER A 1 186 ? 17.047 -6.914 21.578 1 32.25 186 SER A O 1
ATOM 1418 N N . HIS A 1 187 ? 16.891 -8.984 21.344 1 34.41 187 HIS A N 1
ATOM 1419 C CA . HIS A 1 187 ? 15.922 -9.102 20.25 1 34.41 187 HIS A CA 1
ATOM 1420 C C . HIS A 1 187 ? 14.656 -8.297 20.547 1 34.41 187 HIS A C 1
ATOM 1422 O O . HIS A 1 187 ? 13.781 -8.758 21.281 1 34.41 187 HIS A O 1
ATOM 1428 N N . SER A 1 188 ? 14.672 -7.129 21.125 1 38.12 188 SER A N 1
ATOM 1429 C CA . SER A 1 188 ? 13.641 -6.215 21.609 1 38.12 188 SER A CA 1
ATOM 1430 C C . SER A 1 188 ? 12.383 -6.293 20.75 1 38.12 188 SER A C 1
ATOM 1432 O O . SER A 1 188 ? 12.445 -6.699 19.594 1 38.12 188 SER A O 1
ATOM 1434 N N . PRO A 1 189 ? 11.266 -5.836 21.297 1 42.72 189 PRO A N 1
ATOM 1435 C CA . PRO A 1 189 ? 9.93 -5.82 20.703 1 42.72 189 PRO A CA 1
ATOM 1436 C C . PRO A 1 189 ? 9.953 -5.441 19.219 1 42.72 189 PRO A C 1
ATOM 1438 O O . PRO A 1 189 ? 10.93 -4.859 18.75 1 42.72 189 PRO A O 1
ATOM 1441 N N . LEU A 1 190 ? 8.703 -5.637 18.25 1 52.84 190 LEU A N 1
ATOM 1442 C CA . LEU A 1 190 ? 8.453 -5.883 16.844 1 52.84 190 LEU A CA 1
ATOM 1443 C C . LEU A 1 190 ? 9.086 -4.797 15.977 1 52.84 190 LEU A C 1
ATOM 1445 O O . LEU A 1 190 ? 8.773 -3.613 16.125 1 52.84 190 LEU A O 1
ATOM 1449 N N . GLU A 1 191 ? 10.422 -4.898 15.609 1 63.16 191 GLU A N 1
ATOM 1450 C CA . GLU A 1 191 ? 11.211 -4.148 14.633 1 63.16 191 GLU A CA 1
ATOM 1451 C C . GLU A 1 191 ? 10.32 -3.527 13.562 1 63.16 191 GLU A C 1
ATOM 1453 O O . GLU A 1 191 ? 10.602 -2.426 13.078 1 63.16 191 GLU A O 1
ATOM 1458 N N . ILE A 1 192 ? 9.188 -4.117 13.477 1 74.19 192 ILE A N 1
ATOM 1459 C CA . ILE A 1 192 ? 8.297 -3.65 12.414 1 74.19 192 ILE A CA 1
ATOM 1460 C C . ILE A 1 192 ? 7.52 -2.428 12.891 1 74.19 192 ILE A C 1
ATOM 1462 O O . ILE A 1 192 ? 7.094 -1.602 12.078 1 74.19 192 ILE A O 1
ATOM 1466 N N . SER A 1 193 ? 7.441 -2.334 14.289 1 76.06 193 SER A N 1
ATOM 1467 C CA . SER A 1 193 ? 6.641 -1.244 14.836 1 76.06 193 SER A CA 1
ATOM 1468 C C . SER A 1 193 ? 7.473 0.02 15.016 1 76.06 193 SER A C 1
ATOM 1470 O O . SER A 1 193 ? 6.93 1.096 15.273 1 76.06 193 SER A O 1
ATOM 1472 N N . CYS A 1 194 ? 8.758 -0.188 14.82 1 75.25 194 CYS A N 1
ATOM 1473 C CA . CYS A 1 194 ? 9.625 0.961 15.047 1 75.25 194 CYS A CA 1
ATOM 1474 C C . CYS A 1 194 ? 10.312 1.385 13.758 1 75.25 194 CYS A C 1
ATOM 1476 O O . CYS A 1 194 ? 10.57 0.555 12.883 1 75.25 194 CYS A O 1
ATOM 1478 N N . GLY A 1 195 ? 10.43 2.688 13.703 1 78.5 195 GLY A N 1
ATOM 1479 C CA . GLY A 1 195 ? 11.266 3.219 12.633 1 78.5 195 GLY A CA 1
ATOM 1480 C C . GLY A 1 195 ? 12.75 3.166 12.953 1 78.5 195 GLY A C 1
ATOM 1481 O O . GLY A 1 195 ? 13.133 2.975 14.109 1 78.5 195 GLY A O 1
ATOM 1482 N N . ASP A 1 196 ? 13.5 3.162 11.859 1 76.31 196 ASP A N 1
ATOM 1483 C CA . ASP A 1 196 ? 14.953 3.252 12.031 1 76.31 196 ASP A CA 1
ATOM 1484 C C . ASP A 1 196 ? 15.383 4.691 12.297 1 76.31 196 ASP A C 1
ATOM 1486 O O . ASP A 1 196 ? 15.188 5.57 11.453 1 76.31 196 ASP A O 1
ATOM 1490 N N . GLU A 1 197 ? 16.016 4.914 13.375 1 74.12 197 GLU A N 1
ATOM 1491 C CA . GLU A 1 197 ? 16.359 6.262 13.812 1 74.12 197 GLU A CA 1
ATOM 1492 C C . GLU A 1 197 ? 17.531 6.824 13.008 1 74.12 197 GLU A C 1
ATOM 1494 O O . GLU A 1 197 ? 17.766 8.031 13 1 74.12 197 GLU A O 1
ATOM 1499 N N . ALA A 1 198 ? 18.234 6.016 12.359 1 75 198 ALA A N 1
ATOM 1500 C CA . ALA A 1 198 ? 19.438 6.441 11.648 1 75 198 ALA A CA 1
ATOM 1501 C C . ALA A 1 198 ? 19.125 6.734 10.18 1 75 198 ALA A C 1
ATOM 1503 O O . ALA A 1 198 ? 20.016 7.094 9.406 1 75 198 ALA A O 1
ATOM 1504 N N . ILE A 1 199 ? 17.844 6.586 9.82 1 79 199 ILE A N 1
ATOM 1505 C CA . ILE A 1 199 ? 17.453 6.766 8.422 1 79 199 ILE A CA 1
ATOM 1506 C C . ILE A 1 199 ? 16.438 7.895 8.32 1 79 199 ILE A C 1
ATOM 1508 O O . ILE A 1 199 ? 15.641 8.109 9.234 1 79 199 ILE A O 1
ATOM 1512 N N . PRO A 1 200 ? 16.562 8.648 7.238 1 82.81 200 PRO A N 1
ATOM 1513 C CA . PRO A 1 200 ? 15.609 9.75 7.055 1 82.81 200 PRO A CA 1
ATOM 1514 C C . PRO A 1 200 ? 14.156 9.32 7.242 1 82.81 200 PRO A C 1
ATOM 1516 O O . PRO A 1 200 ? 13.805 8.188 6.926 1 82.81 200 PRO A O 1
ATOM 1519 N N . SER A 1 201 ? 13.344 10.242 7.641 1 85.19 201 SER A N 1
ATOM 1520 C CA . SER A 1 201 ? 11.984 9.961 8.086 1 85.19 201 SER A CA 1
ATOM 1521 C C . SER A 1 201 ? 11.117 9.469 6.93 1 85.19 201 SER A C 1
ATOM 1523 O O . SER A 1 201 ? 10.164 8.719 7.141 1 85.19 201 SER A O 1
ATOM 1525 N N . LEU A 1 202 ? 11.461 9.883 5.738 1 89.56 202 LEU A N 1
ATOM 1526 C CA . LEU A 1 202 ? 10.547 9.547 4.652 1 89.56 202 LEU A CA 1
ATOM 1527 C C . LEU A 1 202 ? 11.125 8.43 3.787 1 89.56 202 LEU A C 1
ATOM 1529 O O . LEU A 1 202 ? 10.602 8.141 2.709 1 89.56 202 LEU A O 1
ATOM 1533 N N . ASP A 1 203 ? 12.234 7.852 4.312 1 88.31 203 ASP A N 1
ATOM 1534 C CA . ASP A 1 203 ? 12.68 6.598 3.713 1 88.31 203 ASP A CA 1
ATOM 1535 C C . ASP A 1 203 ? 11.758 5.445 4.109 1 88.31 203 ASP A C 1
ATOM 1537 O O . ASP A 1 203 ? 11.789 4.98 5.25 1 88.31 203 ASP A O 1
ATOM 1541 N N . LEU A 1 204 ? 11.023 4.977 3.125 1 91 204 LEU A N 1
ATOM 1542 C CA . LEU A 1 204 ? 9.961 4.023 3.402 1 91 204 LEU A CA 1
ATOM 1543 C C . LEU A 1 204 ? 10.531 2.68 3.846 1 91 204 LEU A C 1
ATOM 1545 O O . LEU A 1 204 ? 9.812 1.844 4.395 1 91 204 LEU A O 1
ATOM 1549 N N . SER A 1 205 ? 11.773 2.463 3.621 1 87.75 205 SER A N 1
ATOM 1550 C CA . SER A 1 205 ? 12.383 1.216 4.066 1 87.75 205 SER A CA 1
ATOM 1551 C C . SER A 1 205 ? 12.625 1.227 5.57 1 87.75 205 SER A C 1
ATOM 1553 O O . SER A 1 205 ? 12.898 0.183 6.168 1 87.75 205 SER A O 1
ATOM 1555 N N . ALA A 1 206 ? 12.438 2.385 6.207 1 86 206 ALA A N 1
ATOM 1556 C CA . ALA A 1 206 ? 12.812 2.508 7.613 1 86 206 ALA A CA 1
ATOM 1557 C C . ALA A 1 206 ? 11.648 3.037 8.445 1 86 206 ALA A C 1
ATOM 1559 O O . ALA A 1 206 ? 11.836 3.436 9.602 1 86 206 ALA A O 1
ATOM 1560 N N . VAL A 1 207 ? 10.516 3.01 7.906 1 89.5 207 VAL A N 1
ATOM 1561 C CA . VAL A 1 207 ? 9.359 3.549 8.625 1 89.5 207 VAL A CA 1
ATOM 1562 C C . VAL A 1 207 ? 8.656 2.428 9.383 1 89.5 207 VAL A C 1
ATOM 1564 O O . VAL A 1 207 ? 8.797 1.252 9.031 1 89.5 207 VAL A O 1
ATOM 1567 N N . PRO A 1 208 ? 7.934 2.785 10.445 1 89.94 208 PRO A N 1
ATOM 1568 C CA . PRO A 1 208 ? 7.098 1.772 11.102 1 89.94 208 PRO A CA 1
ATOM 1569 C C . PRO A 1 208 ? 5.992 1.246 10.188 1 89.94 208 PRO A C 1
ATOM 1571 O O . PRO A 1 208 ? 5.516 1.969 9.312 1 89.94 208 PRO A O 1
ATOM 1574 N N . TYR A 1 209 ? 5.535 0.046 10.43 1 92.19 209 TYR A N 1
ATOM 1575 C CA . TYR A 1 209 ? 4.527 -0.587 9.586 1 92.19 209 TYR A CA 1
ATOM 1576 C C . TYR A 1 209 ? 3.217 0.191 9.633 1 92.19 209 TYR A C 1
ATOM 1578 O O . TYR A 1 209 ? 2.572 0.391 8.594 1 92.19 209 TYR A O 1
ATOM 1586 N N . GLU A 1 210 ? 2.814 0.652 10.797 1 88.69 210 GLU A N 1
ATOM 1587 C CA . GLU A 1 210 ? 1.562 1.389 10.938 1 88.69 210 GLU A CA 1
ATOM 1588 C C . GLU A 1 210 ? 1.571 2.66 10.094 1 88.69 210 GLU A C 1
ATOM 1590 O O . GLU A 1 210 ? 0.555 3.025 9.5 1 88.69 210 GLU A O 1
ATOM 1595 N N . TYR A 1 211 ? 2.701 3.291 10.094 1 89 211 TYR A N 1
ATOM 1596 C CA . TYR A 1 211 ? 2.846 4.473 9.25 1 89 211 TYR A CA 1
ATOM 1597 C C . TYR A 1 211 ? 2.783 4.102 7.773 1 89 211 TYR A C 1
ATOM 1599 O O . TYR A 1 211 ? 2.113 4.773 6.988 1 89 211 TYR A O 1
ATOM 1607 N N . PHE A 1 212 ? 3.443 3.035 7.461 1 94.06 212 PHE A N 1
ATOM 1608 C CA . PHE A 1 212 ? 3.496 2.576 6.078 1 94.06 212 PHE A CA 1
ATOM 1609 C C . PHE A 1 212 ? 2.092 2.33 5.535 1 94.06 212 PHE A C 1
ATOM 1611 O O . PHE A 1 212 ? 1.755 2.785 4.441 1 94.06 212 PHE A O 1
ATOM 1618 N N . VAL A 1 213 ? 1.281 1.701 6.285 1 94.06 213 VAL A N 1
ATOM 1619 C CA . VAL A 1 213 ? -0.042 1.298 5.816 1 94.06 213 VAL A CA 1
ATOM 1620 C C . VAL A 1 213 ? -0.977 2.506 5.809 1 94.06 213 VAL A C 1
ATOM 1622 O O . VAL A 1 213 ? -2.004 2.498 5.125 1 94.06 213 VAL A O 1
ATOM 1625 N N . SER A 1 214 ? -0.625 3.508 6.562 1 88.5 214 SER A N 1
ATOM 1626 C CA . SER A 1 214 ? -1.478 4.688 6.637 1 88.5 214 SER A CA 1
ATOM 1627 C C . SER A 1 214 ? -1.374 5.527 5.367 1 88.5 214 SER A C 1
ATOM 1629 O O . SER A 1 214 ? -2.242 6.359 5.094 1 88.5 214 SER A O 1
ATOM 1631 N N . LEU A 1 215 ? -0.302 5.328 4.605 1 94.81 215 LEU A N 1
ATOM 1632 C CA . LEU A 1 215 ? -0.103 6.062 3.357 1 94.81 215 LEU A CA 1
ATOM 1633 C C . LEU A 1 215 ? -0.793 5.355 2.195 1 94.81 215 LEU A C 1
ATOM 1635 O O . LEU A 1 215 ? -0.825 4.121 2.145 1 94.81 215 LEU A O 1
ATOM 1639 N N . SER A 1 216 ? -1.323 6.152 1.314 1 94.44 216 SER A N 1
ATOM 1640 C CA . SER A 1 216 ? -1.907 5.586 0.103 1 94.44 216 SER A CA 1
ATOM 1641 C C . SER A 1 216 ? -0.834 4.992 -0.804 1 94.44 216 SER A C 1
ATOM 1643 O O . SER A 1 216 ? 0.333 5.383 -0.73 1 94.44 216 SER A O 1
ATOM 1645 N N . ASP A 1 217 ? -1.22 4.121 -1.699 1 95.38 217 ASP A N 1
ATOM 1646 C CA . ASP A 1 217 ? -0.295 3.494 -2.639 1 95.38 217 ASP A CA 1
ATOM 1647 C C . ASP A 1 217 ? 0.309 4.527 -3.586 1 95.38 217 ASP A C 1
ATOM 1649 O O . ASP A 1 217 ? 1.475 4.418 -3.973 1 95.38 217 ASP A O 1
ATOM 1653 N N . GLU A 1 218 ? -0.464 5.504 -3.951 1 95.19 218 GLU A N 1
ATOM 1654 C CA . GLU A 1 218 ? 0.037 6.551 -4.836 1 95.19 218 GLU A CA 1
ATOM 1655 C C . GLU A 1 218 ? 1.221 7.285 -4.211 1 95.19 218 GLU A C 1
ATOM 1657 O O . GLU A 1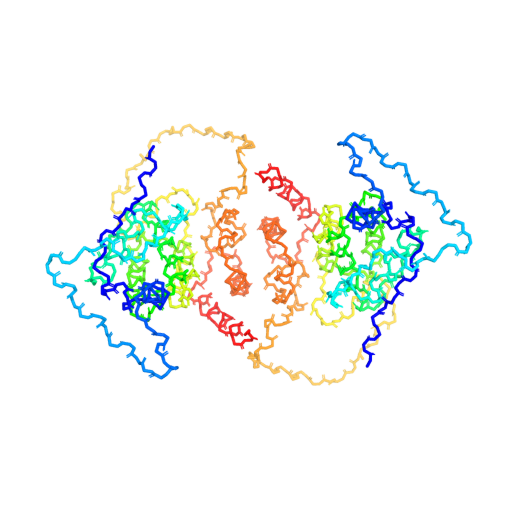 218 ? 2.23 7.523 -4.875 1 95.19 218 GLU A O 1
ATOM 1662 N N . VAL A 1 219 ? 0.99 7.543 -2.988 1 96.5 219 VAL A N 1
ATOM 1663 C CA . VAL A 1 219 ? 2.008 8.32 -2.291 1 96.5 219 VAL A CA 1
ATOM 1664 C C . VAL A 1 219 ? 3.236 7.453 -2.031 1 96.5 219 VAL A C 1
ATOM 1666 O O . VAL A 1 219 ? 4.371 7.891 -2.238 1 96.5 219 VAL A O 1
ATOM 1669 N N . LYS A 1 220 ? 3.064 6.223 -1.581 1 96.94 220 LYS A N 1
ATOM 1670 C CA . LYS A 1 220 ? 4.184 5.301 -1.4 1 96.94 220 LYS A CA 1
ATOM 1671 C C . LYS A 1 220 ? 4.984 5.152 -2.689 1 96.94 220 LYS A C 1
ATOM 1673 O O . LYS A 1 220 ? 6.211 5.266 -2.682 1 96.94 220 LYS A O 1
ATOM 1678 N N . PHE A 1 221 ? 4.234 4.945 -3.732 1 95.62 221 PHE A N 1
ATOM 1679 C CA . PHE A 1 221 ? 4.855 4.727 -5.031 1 95.62 221 PHE A CA 1
ATOM 1680 C C . PHE A 1 221 ? 5.637 5.957 -5.477 1 95.62 221 PHE A C 1
ATOM 1682 O O . PHE A 1 221 ? 6.789 5.852 -5.898 1 95.62 221 PHE A O 1
ATOM 1689 N N . ALA A 1 222 ? 4.992 7.047 -5.395 1 95.38 222 ALA A N 1
ATOM 1690 C CA . ALA A 1 222 ? 5.621 8.289 -5.828 1 95.38 222 ALA A CA 1
ATOM 1691 C C . ALA A 1 222 ? 6.895 8.57 -5.035 1 95.38 222 ALA A C 1
ATOM 1693 O O . ALA A 1 222 ? 7.902 9 -5.598 1 95.38 222 ALA A O 1
ATOM 1694 N N . LEU A 1 223 ? 6.824 8.32 -3.74 1 94.5 223 LEU A N 1
ATOM 1695 C CA . LEU A 1 223 ? 7.984 8.562 -2.891 1 94.5 223 LEU A CA 1
ATOM 1696 C C . LEU A 1 223 ? 9.125 7.613 -3.238 1 94.5 223 LEU A C 1
ATOM 1698 O O . LEU A 1 223 ? 10.281 8.031 -3.318 1 94.5 223 LEU A O 1
ATOM 1702 N N . LEU A 1 224 ? 8.789 6.367 -3.447 1 92.5 224 LEU A N 1
ATOM 1703 C CA . LEU A 1 224 ? 9.805 5.379 -3.803 1 92.5 224 LEU A CA 1
ATOM 1704 C C . LEU A 1 224 ? 10.438 5.715 -5.145 1 92.5 224 LEU A C 1
ATOM 1706 O O . LEU A 1 224 ? 11.664 5.668 -5.285 1 92.5 224 LEU A O 1
ATOM 1710 N N . ARG A 1 225 ? 9.617 6.047 -6.059 1 90.88 225 ARG A N 1
ATOM 1711 C CA . ARG A 1 225 ? 10.109 6.402 -7.383 1 90.88 225 ARG A CA 1
ATOM 1712 C C . ARG A 1 225 ? 11 7.645 -7.324 1 90.88 225 ARG A C 1
ATOM 1714 O O . ARG A 1 225 ? 12.031 7.711 -7.992 1 90.88 225 ARG A O 1
ATOM 1721 N N . ALA A 1 226 ? 10.57 8.555 -6.59 1 90.44 226 ALA A N 1
ATOM 1722 C CA . ALA A 1 226 ? 11.289 9.828 -6.484 1 90.44 226 ALA A CA 1
ATOM 1723 C C . ALA A 1 226 ? 12.633 9.648 -5.797 1 90.44 226 ALA A C 1
ATOM 1725 O O . ALA A 1 226 ? 13.586 10.375 -6.078 1 90.44 226 ALA A O 1
ATOM 1726 N N . SER A 1 227 ? 12.766 8.688 -4.898 1 84.75 227 SER A N 1
ATOM 1727 C CA . SER A 1 227 ? 13.977 8.516 -4.102 1 84.75 227 SER A CA 1
ATOM 1728 C C . SER A 1 227 ? 14.961 7.574 -4.785 1 84.75 227 SER A C 1
ATOM 1730 O O . SER A 1 227 ? 16.062 7.352 -4.285 1 84.75 227 SER A O 1
ATOM 1732 N N . ARG A 1 228 ? 14.539 6.91 -5.863 1 75.25 228 ARG A N 1
ATOM 1733 C CA . ARG A 1 228 ? 15.344 5.891 -6.531 1 75.25 228 ARG A CA 1
ATOM 1734 C C . ARG A 1 228 ? 16.703 6.449 -6.93 1 75.25 228 ARG A C 1
ATOM 1736 O O . ARG A 1 228 ? 17.719 5.754 -6.832 1 75.25 228 ARG A O 1
ATOM 1743 N N . ALA A 1 229 ? 16.703 7.527 -7.57 1 60.28 229 ALA A N 1
ATOM 1744 C CA . ALA A 1 229 ? 17.922 8.086 -8.133 1 60.28 229 ALA A CA 1
ATOM 1745 C C . ALA A 1 229 ? 18.875 8.547 -7.027 1 60.28 229 ALA A C 1
ATOM 1747 O O . ALA A 1 229 ? 20.078 8.703 -7.258 1 60.28 229 ALA A O 1
ATOM 1748 N N . GLU A 1 230 ? 18.266 8.789 -5.949 1 57.44 230 GLU A N 1
ATOM 1749 C CA . GLU A 1 230 ? 19.125 9.414 -4.945 1 57.44 230 GLU A CA 1
ATOM 1750 C C . GLU A 1 230 ? 19.797 8.367 -4.066 1 57.44 230 GLU A C 1
ATOM 1752 O O . GLU A 1 230 ? 19.156 7.414 -3.621 1 57.44 230 GLU A O 1
ATOM 1757 N N . GLU A 1 231 ? 20.922 7.973 -4.57 1 53.03 231 GLU A N 1
ATOM 1758 C CA . GLU A 1 231 ? 21.719 7.055 -3.764 1 53.03 231 GLU A CA 1
ATOM 1759 C C . GLU A 1 231 ? 21.359 7.156 -2.285 1 53.03 231 GLU A C 1
ATOM 1761 O O . GLU A 1 231 ? 21.266 8.258 -1.74 1 53.03 231 GLU A O 1
ATOM 1766 N N . LYS A 1 232 ? 20.562 6.129 -1.843 1 53.38 232 LYS A N 1
ATOM 1767 C CA . LYS A 1 232 ? 20.219 6.031 -0.429 1 53.38 232 LYS A CA 1
ATOM 1768 C C . LYS A 1 232 ? 21.312 6.602 0.454 1 53.38 232 LYS A C 1
ATOM 1770 O O . LYS A 1 232 ? 21.844 5.91 1.33 1 53.38 232 LYS A O 1
ATOM 1775 N N . ARG A 1 233 ? 22.094 7.523 -0.032 1 49.19 233 ARG A N 1
ATOM 1776 C CA . ARG A 1 233 ? 23.203 8.047 0.759 1 49.19 233 ARG A CA 1
ATOM 1777 C C . ARG A 1 233 ? 22.719 9.109 1.74 1 49.19 233 ARG A C 1
ATOM 1779 O O . ARG A 1 233 ? 21.625 9.641 1.596 1 49.19 233 ARG A O 1
ATOM 1786 N N . ARG A 1 234 ? 23.344 9.25 2.75 1 55.34 234 ARG A N 1
ATOM 1787 C CA . ARG A 1 234 ? 23.266 10.234 3.83 1 55.34 234 ARG A CA 1
ATOM 1788 C C . ARG A 1 234 ? 22.969 11.625 3.287 1 55.34 234 ARG A C 1
ATOM 1790 O O . ARG A 1 234 ? 22.375 12.453 3.982 1 55.34 234 ARG A O 1
ATOM 1797 N N . ASP A 1 235 ? 23.203 11.711 2 1 66.81 235 ASP A 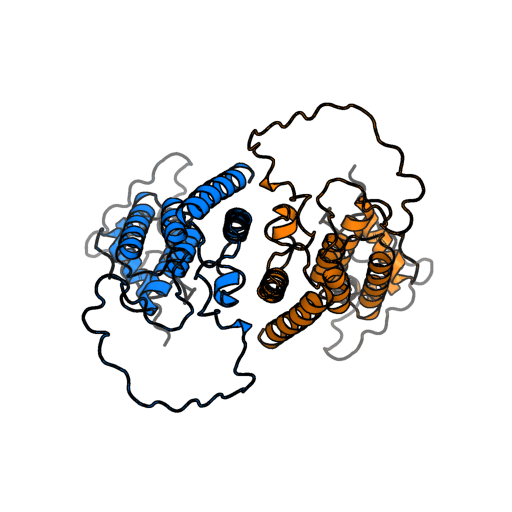N 1
ATOM 1798 C CA . ASP A 1 235 ? 23.078 13.086 1.525 1 66.81 235 ASP A CA 1
ATOM 1799 C C . ASP A 1 235 ? 22.031 13.211 0.433 1 66.81 235 ASP A C 1
ATOM 1801 O O . ASP A 1 235 ? 22.281 13.797 -0.62 1 66.81 235 ASP A O 1
ATOM 1805 N N . THR A 1 236 ? 20.953 12.75 0.74 1 78.06 236 THR A N 1
ATOM 1806 C CA . THR A 1 236 ? 19.844 12.844 -0.212 1 78.06 236 THR A CA 1
ATOM 1807 C C . THR A 1 236 ? 19.375 14.289 -0.354 1 78.06 236 THR A C 1
ATOM 1809 O O . THR A 1 236 ? 19.219 15 0.642 1 78.06 236 THR A O 1
ATOM 1812 N N . ASP A 1 237 ? 19.375 14.859 -1.579 1 86.5 237 ASP A N 1
ATOM 1813 C CA . ASP A 1 237 ? 18.781 16.156 -1.881 1 86.5 237 ASP A CA 1
ATOM 1814 C C . ASP A 1 237 ? 17.25 16.078 -1.88 1 86.5 237 ASP A C 1
ATOM 1816 O O . ASP A 1 237 ? 16.641 15.75 -2.902 1 86.5 237 ASP A O 1
ATOM 1820 N N . TRP A 1 238 ? 16.688 16.469 -0.789 1 90.75 238 TRP A N 1
ATOM 1821 C CA . TRP A 1 238 ? 15.25 16.266 -0.598 1 90.75 238 TRP A CA 1
ATOM 1822 C C . TRP A 1 238 ? 14.438 17.281 -1.394 1 90.75 238 TRP A C 1
ATOM 1824 O O . TRP A 1 238 ? 13.234 17.094 -1.605 1 90.75 238 TRP A O 1
ATOM 1834 N N . ASP A 1 239 ? 15.07 18.359 -1.826 1 91.5 239 ASP A N 1
ATOM 1835 C CA . ASP A 1 239 ? 14.383 19.25 -2.75 1 91.5 239 ASP A CA 1
ATOM 1836 C C . ASP A 1 239 ? 14.172 18.578 -4.105 1 91.5 239 ASP A C 1
ATOM 1838 O O . ASP A 1 239 ? 13.109 18.734 -4.719 1 91.5 239 ASP A O 1
ATOM 1842 N N . LYS A 1 240 ? 15.164 17.922 -4.48 1 91.75 240 LYS A N 1
ATOM 1843 C CA . LYS A 1 240 ? 15.047 17.188 -5.738 1 91.75 240 LYS A CA 1
ATOM 1844 C C . LYS A 1 240 ? 14.047 16.047 -5.617 1 91.75 240 LYS A C 1
ATOM 1846 O O . LYS A 1 240 ? 13.25 15.805 -6.523 1 91.75 240 LYS A O 1
ATOM 1851 N N . VAL A 1 241 ? 14.133 15.359 -4.512 1 92.69 241 VAL A N 1
ATOM 1852 C CA . VAL A 1 241 ? 13.195 14.273 -4.266 1 92.69 241 VAL A CA 1
ATOM 1853 C C . VAL A 1 241 ? 11.766 14.805 -4.281 1 92.69 241 VAL A C 1
ATOM 1855 O O . VAL A 1 241 ? 10.875 14.195 -4.883 1 92.69 241 VAL A O 1
ATOM 1858 N N . ALA A 1 242 ? 11.586 15.953 -3.689 1 94.94 242 ALA A N 1
ATOM 1859 C CA . ALA A 1 242 ? 10.258 16.547 -3.623 1 94.94 242 ALA A CA 1
ATOM 1860 C C . ALA A 1 242 ? 9.742 16.906 -5.016 1 94.94 242 ALA A C 1
ATOM 1862 O O . ALA A 1 242 ? 8.578 16.656 -5.336 1 94.94 242 ALA A O 1
ATOM 1863 N N . SER A 1 243 ? 10.562 17.438 -5.789 1 94.5 243 SER A N 1
ATOM 1864 C CA . SER A 1 243 ? 10.172 17.797 -7.148 1 94.5 243 SER A CA 1
ATOM 1865 C C . SER A 1 243 ? 9.797 16.562 -7.961 1 94.5 243 SER A C 1
ATOM 1867 O O . SER A 1 243 ? 8.789 16.562 -8.672 1 94.5 243 SER A O 1
ATOM 1869 N N . GLU A 1 244 ? 10.594 15.586 -7.84 1 93.38 244 GLU A N 1
ATOM 1870 C CA . GLU A 1 244 ? 10.297 14.344 -8.547 1 93.38 244 GLU A CA 1
ATOM 1871 C C . GLU A 1 244 ? 9.039 13.68 -7.996 1 93.38 244 GLU A C 1
ATOM 1873 O O . GLU A 1 244 ? 8.242 13.117 -8.75 1 93.38 244 GLU A O 1
ATOM 1878 N N . PHE A 1 245 ? 8.875 13.711 -6.777 1 95 245 PHE A N 1
ATOM 1879 C CA . PHE A 1 245 ? 7.68 13.195 -6.129 1 95 245 PHE A CA 1
ATOM 1880 C C . PHE A 1 245 ? 6.43 13.844 -6.711 1 95 245 PHE A C 1
ATOM 1882 O O . PHE A 1 245 ? 5.469 13.156 -7.055 1 95 245 PHE A O 1
ATOM 1889 N N . GLN A 1 246 ? 6.531 15.102 -6.746 1 95.75 246 GLN A N 1
ATOM 1890 C CA . GLN A 1 246 ? 5.398 15.844 -7.293 1 95.75 246 GLN A CA 1
ATOM 1891 C C . GLN A 1 246 ? 5.121 15.438 -8.734 1 95.75 246 GLN A C 1
ATOM 1893 O O . GLN A 1 246 ? 3.967 15.258 -9.125 1 95.75 246 GLN A O 1
ATOM 1898 N N . ARG A 1 247 ? 6.113 15.352 -9.461 1 94.12 247 ARG A N 1
ATOM 1899 C CA . ARG A 1 247 ? 5.969 14.961 -10.859 1 94.12 247 ARG A CA 1
ATOM 1900 C C . ARG A 1 247 ? 5.301 13.594 -10.977 1 94.12 247 ARG A C 1
ATOM 1902 O O . ARG A 1 247 ? 4.348 13.43 -11.742 1 94.12 247 ARG A O 1
ATOM 1909 N N . VAL A 1 248 ? 5.781 12.672 -10.289 1 92.94 248 VAL A N 1
ATOM 1910 C CA . VAL A 1 248 ? 5.262 11.305 -10.336 1 92.94 248 VAL A CA 1
ATOM 1911 C C . VAL A 1 248 ? 3.811 11.289 -9.859 1 92.94 248 VAL A C 1
ATOM 1913 O O . VAL A 1 248 ? 2.957 10.648 -10.477 1 92.94 248 VAL A O 1
ATOM 1916 N N . LEU A 1 249 ? 3.566 11.977 -8.766 1 94.69 249 LEU A N 1
ATOM 1917 C CA . LEU A 1 249 ? 2.217 12.016 -8.219 1 94.69 249 LEU A CA 1
ATOM 1918 C C . LEU A 1 249 ? 1.234 12.594 -9.227 1 94.69 249 LEU A C 1
ATOM 1920 O O . LEU A 1 249 ? 0.133 12.07 -9.406 1 94.69 249 LEU A O 1
ATOM 1924 N N . LYS A 1 250 ? 1.626 13.586 -9.859 1 92.19 250 LYS A N 1
ATOM 1925 C CA . LYS A 1 250 ? 0.776 14.203 -10.867 1 92.19 250 LYS A CA 1
ATOM 1926 C C . LYS A 1 250 ? 0.511 13.25 -12.031 1 92.19 250 LYS A C 1
ATOM 1928 O O . LYS A 1 250 ? -0.605 13.188 -12.547 1 92.19 250 LYS A O 1
ATOM 1933 N N . GLU A 1 251 ? 1.463 12.586 -12.438 1 90.62 251 GLU A N 1
ATOM 1934 C CA . GLU A 1 251 ? 1.308 11.609 -13.508 1 90.62 251 GLU A CA 1
ATOM 1935 C C . GLU A 1 251 ? 0.329 10.508 -13.117 1 90.62 251 GLU A C 1
ATOM 1937 O O . GLU A 1 251 ? -0.499 10.086 -13.922 1 90.62 251 GLU A O 1
ATOM 1942 N N . LEU A 1 252 ? 0.458 10.047 -11.922 1 91.38 252 LEU A N 1
ATOM 1943 C CA . LEU A 1 252 ? -0.436 9.008 -11.43 1 91.38 252 LEU A CA 1
ATOM 1944 C C . LEU A 1 252 ? -1.88 9.492 -11.406 1 91.38 252 LEU A C 1
ATOM 1946 O O . LEU A 1 252 ? -2.793 8.766 -11.797 1 91.38 252 LEU A O 1
ATOM 1950 N N . ARG A 1 253 ? -2.055 10.688 -10.938 1 87.12 253 ARG A N 1
ATOM 1951 C CA . ARG A 1 253 ? -3.402 11.227 -10.789 1 87.12 253 ARG A CA 1
ATOM 1952 C C . ARG A 1 253 ? -4.016 11.562 -12.141 1 87.12 253 ARG A C 1
ATOM 1954 O O . ARG A 1 253 ? -5.238 11.547 -12.297 1 87.12 253 ARG A O 1
ATOM 1961 N N . ARG A 1 254 ? -3.178 11.781 -13.062 1 84.94 254 ARG A N 1
ATOM 1962 C CA . ARG A 1 254 ? -3.658 12.008 -14.422 1 84.94 254 ARG A CA 1
ATOM 1963 C C . ARG A 1 254 ? -4.078 10.695 -15.078 1 84.94 254 ARG A C 1
ATOM 1965 O O . ARG A 1 254 ? -4.996 10.672 -15.898 1 84.94 254 ARG A O 1
ATOM 1972 N N . ALA A 1 255 ? -3.387 9.703 -14.75 1 78.25 255 ALA A N 1
ATOM 1973 C CA . ALA A 1 255 ? -3.658 8.391 -15.336 1 78.25 255 ALA A CA 1
ATOM 1974 C C . ALA A 1 255 ? -4.918 7.773 -14.734 1 78.25 255 ALA A C 1
ATOM 1976 O O . ALA A 1 255 ? -5.562 6.93 -15.359 1 78.25 255 ALA A O 1
ATOM 1977 N N . ASN A 1 256 ? -5.273 8.023 -13.523 1 65.81 256 ASN A N 1
ATOM 1978 C CA . ASN A 1 256 ? -6.469 7.484 -12.891 1 65.81 256 ASN A CA 1
ATOM 1979 C C . ASN A 1 256 ? -7.676 8.398 -13.102 1 65.81 256 ASN A C 1
ATOM 1981 O O . ASN A 1 256 ? -8.82 7.938 -13.062 1 65.81 256 ASN A O 1
ATOM 1985 N N . MET B 1 1 ? -24.984 -12.812 -27.094 1 24.23 1 MET B N 1
ATOM 1986 C CA . MET B 1 1 ? -25.453 -13.922 -26.266 1 24.23 1 MET B CA 1
ATOM 1987 C C . MET B 1 1 ? -24.344 -14.406 -25.344 1 24.23 1 MET B C 1
ATOM 1989 O O . MET B 1 1 ? -23.312 -14.914 -25.797 1 24.23 1 MET B O 1
ATOM 1993 N N . SER B 1 2 ? -24.031 -13.641 -24.266 1 31.09 2 SER B N 1
ATOM 1994 C CA . SER B 1 2 ? -22.938 -13.914 -23.328 1 31.09 2 SER B CA 1
ATOM 1995 C C . SER B 1 2 ? -23.078 -15.297 -22.703 1 31.09 2 SER B C 1
ATOM 1997 O O . SER B 1 2 ? -24.094 -15.609 -22.078 1 31.09 2 SER B O 1
ATOM 1999 N N . VAL B 1 3 ? -22.641 -16.266 -23.391 1 30.45 3 VAL B N 1
ATOM 2000 C CA . VAL B 1 3 ? -22.75 -17.656 -22.969 1 30.45 3 VAL B CA 1
ATOM 2001 C C . VAL B 1 3 ? -22.266 -17.797 -21.531 1 30.45 3 VAL B C 1
ATOM 2003 O O . VAL B 1 3 ? -21.094 -17.516 -21.234 1 30.45 3 VAL B O 1
ATOM 2006 N N . LYS B 1 4 ? -23.219 -17.594 -20.625 1 39.34 4 LYS B N 1
ATOM 2007 C CA . LYS B 1 4 ? -22.922 -17.922 -19.234 1 39.34 4 LYS B CA 1
ATOM 2008 C C . LYS B 1 4 ? -22.375 -19.344 -19.094 1 39.34 4 LYS B C 1
ATOM 2010 O O . LYS B 1 4 ? -23 -20.297 -19.562 1 39.34 4 LYS B O 1
ATOM 2015 N N . PRO B 1 5 ? -21.125 -19.5 -19.078 1 38.28 5 PRO B N 1
ATOM 2016 C CA . PRO B 1 5 ? -20.594 -20.875 -19.031 1 38.28 5 PRO B CA 1
ATOM 2017 C C . PRO B 1 5 ? -21.297 -21.75 -18 1 38.28 5 PRO B C 1
ATOM 2019 O O . PRO B 1 5 ? -21.453 -21.359 -16.844 1 38.28 5 PRO B O 1
ATOM 2022 N N . LYS B 1 6 ? -22.344 -22.516 -18.5 1 39.06 6 LYS B N 1
ATOM 2023 C CA . LYS B 1 6 ? -22.953 -23.547 -17.672 1 39.06 6 LYS B CA 1
ATOM 2024 C C . LYS B 1 6 ? -21.953 -24.641 -17.328 1 39.06 6 LYS B C 1
ATOM 2026 O O . LYS B 1 6 ? -21.359 -25.234 -18.234 1 39.06 6 LYS B O 1
ATOM 2031 N N . MET B 1 7 ? -21.266 -24.5 -16.328 1 42.47 7 MET B N 1
ATOM 2032 C CA . MET B 1 7 ? -20.328 -25.531 -15.914 1 42.47 7 MET B CA 1
ATOM 2033 C C . MET B 1 7 ? -21.047 -26.812 -15.516 1 42.47 7 MET B C 1
ATOM 2035 O O . MET B 1 7 ? -21.984 -26.781 -14.719 1 42.47 7 MET B O 1
ATOM 2039 N N . LYS B 1 8 ? -21.156 -27.734 -16.359 1 40.28 8 LYS B N 1
ATOM 2040 C CA . LYS B 1 8 ? -21.578 -29.062 -15.938 1 40.28 8 LYS B CA 1
ATOM 2041 C C . LYS B 1 8 ? -20.516 -29.703 -15.031 1 40.28 8 LYS B C 1
ATOM 2043 O O . LYS B 1 8 ? -19.438 -30.062 -15.492 1 40.28 8 LYS B O 1
ATOM 2048 N N . PHE B 1 9 ? -20.281 -29.219 -13.805 1 49.03 9 PHE B N 1
ATOM 2049 C CA . PHE B 1 9 ? -19.312 -29.734 -12.836 1 49.03 9 PHE B CA 1
ATOM 2050 C C . PHE B 1 9 ? -19.859 -30.953 -12.109 1 49.03 9 PHE B C 1
ATOM 2052 O O . PHE B 1 9 ? -21.078 -31.078 -11.938 1 49.03 9 PHE B O 1
ATOM 2059 N N . LYS B 1 10 ? -19.078 -32.094 -12.094 1 50.94 10 LYS B N 1
ATOM 2060 C CA . LYS B 1 10 ? -19.453 -33.062 -11.062 1 50.94 10 LYS B CA 1
ATOM 2061 C C . LYS B 1 10 ? -19.531 -32.406 -9.695 1 50.94 10 LYS B C 1
ATOM 2063 O O . LYS B 1 10 ? -18.516 -31.953 -9.156 1 50.94 10 LYS B O 1
ATOM 2068 N N . PRO B 1 11 ? -20.625 -32.125 -9.25 1 56.38 11 PRO B N 1
ATOM 2069 C CA . PRO B 1 11 ? -20.891 -31.344 -8.055 1 56.38 11 PRO B CA 1
ATOM 2070 C C . PRO B 1 11 ? -20.141 -31.844 -6.824 1 56.38 11 PRO B C 1
ATOM 2072 O O . PRO B 1 11 ? -19.797 -31.062 -5.938 1 56.38 11 PRO B O 1
ATOM 2075 N N . THR B 1 12 ? -19.797 -33.156 -6.93 1 58.06 12 THR B N 1
ATOM 2076 C CA . THR B 1 12 ? -19.234 -33.719 -5.711 1 58.06 12 THR B CA 1
ATOM 2077 C C . THR B 1 12 ? -17.859 -33.125 -5.402 1 58.06 12 THR B C 1
ATOM 2079 O O . THR B 1 12 ? -17.547 -32.875 -4.242 1 58.06 12 THR B O 1
ATOM 2082 N N . LYS B 1 13 ? -17.156 -33.031 -6.426 1 64.38 13 LYS B N 1
ATOM 2083 C CA . LYS B 1 13 ? -15.805 -32.531 -6.188 1 64.38 13 LYS B CA 1
ATOM 2084 C C . LYS B 1 13 ? -15.82 -31.062 -5.781 1 64.38 13 LYS B C 1
ATOM 2086 O O . LYS B 1 13 ? -15.07 -30.641 -4.895 1 64.38 13 LYS B O 1
ATOM 2091 N N . LEU B 1 14 ? -16.703 -30.344 -6.34 1 65.5 14 LEU B N 1
ATOM 2092 C CA . LEU B 1 14 ? -16.828 -28.938 -5.996 1 65.5 14 LEU B CA 1
ATOM 2093 C C . LEU B 1 14 ? -17.234 -28.766 -4.535 1 65.5 14 LEU B C 1
ATOM 2095 O O . LEU B 1 14 ? -16.734 -27.875 -3.85 1 65.5 14 LEU B O 1
ATOM 2099 N N . LEU B 1 15 ? -18.062 -29.719 -4.195 1 64.19 15 LEU B N 1
ATOM 2100 C CA . LEU B 1 15 ? -18.562 -29.672 -2.824 1 64.19 15 LEU B CA 1
ATOM 2101 C C . LEU B 1 15 ? -17.438 -29.953 -1.826 1 64.19 15 LEU B C 1
ATOM 2103 O O . LEU B 1 15 ? -17.438 -29.391 -0.723 1 64.19 15 LEU B O 1
ATOM 2107 N N . GLN B 1 16 ? -16.562 -30.688 -2.352 1 68.44 16 GLN B N 1
ATOM 2108 C CA . GLN B 1 16 ? -15.469 -31.078 -1.466 1 68.44 16 GLN B CA 1
ATOM 2109 C C . GLN B 1 16 ? -14.422 -29.969 -1.376 1 68.44 16 GLN B C 1
ATOM 2111 O O . GLN B 1 16 ? -13.719 -29.859 -0.369 1 68.44 16 GLN B O 1
ATOM 2116 N N . CYS B 1 17 ? -14.5 -29.188 -2.346 1 70.69 17 CYS B N 1
ATOM 2117 C CA . CYS B 1 17 ? -13.391 -28.234 -2.441 1 70.69 17 CYS B CA 1
ATOM 2118 C C . CYS B 1 17 ? -13.719 -26.938 -1.711 1 70.69 17 CYS B C 1
ATOM 2120 O O . CYS B 1 17 ? -12.812 -26.156 -1.399 1 70.69 17 CYS B O 1
ATOM 2122 N N . SER B 1 18 ? -14.992 -26.703 -1.451 1 73.12 18 SER B N 1
ATOM 2123 C CA . SER B 1 18 ? -15.367 -25.391 -0.944 1 73.12 18 SER B CA 1
ATOM 2124 C C . SER B 1 18 ? -16.578 -25.484 -0.027 1 73.12 18 SER B C 1
ATOM 2126 O O . SER B 1 18 ? -17.578 -26.141 -0.359 1 73.12 18 SER B O 1
ATOM 2128 N N . THR B 1 19 ? -16.438 -24.891 1.034 1 69.62 19 THR B N 1
ATOM 2129 C CA . THR B 1 19 ? -17.594 -24.797 1.93 1 69.62 19 THR B CA 1
ATOM 2130 C C . THR B 1 19 ? -18.688 -23.938 1.317 1 69.62 19 THR B C 1
ATOM 2132 O O . THR B 1 19 ? -19.875 -24.219 1.491 1 69.62 19 THR B O 1
ATOM 2135 N N . VAL B 1 20 ? -18.234 -22.953 0.637 1 67.81 20 VAL B N 1
ATOM 2136 C CA . VAL B 1 20 ? -19.203 -22.047 0.027 1 67.81 20 VAL B CA 1
ATOM 2137 C C . VAL B 1 20 ? -20.016 -22.797 -1.029 1 67.81 20 VAL B C 1
ATOM 2139 O O . VAL B 1 20 ? -21.25 -22.672 -1.085 1 67.81 20 VAL B O 1
ATOM 2142 N N . PHE B 1 21 ? -19.344 -23.609 -1.741 1 68.69 21 PHE B N 1
ATOM 2143 C CA . PHE B 1 21 ? -20.062 -24.391 -2.748 1 68.69 21 PHE B CA 1
ATOM 2144 C C . PHE B 1 21 ? -21 -25.391 -2.094 1 68.69 21 PHE B C 1
ATOM 2146 O O . PHE B 1 21 ? -22.125 -25.578 -2.557 1 68.69 21 PHE B O 1
ATOM 2153 N N . ARG B 1 22 ? -20.578 -25.922 -1.015 1 66.56 22 ARG B N 1
ATOM 2154 C CA . ARG B 1 22 ? -21.406 -26.875 -0.273 1 66.56 22 ARG B CA 1
ATOM 2155 C C . ARG B 1 22 ? -22.672 -26.203 0.266 1 66.56 22 ARG B C 1
ATOM 2157 O O . ARG B 1 22 ? -23.766 -26.734 0.106 1 66.56 22 ARG B O 1
ATOM 2164 N N . ASN B 1 23 ? -22.453 -25.047 0.855 1 63.28 23 ASN B N 1
ATOM 2165 C CA . ASN B 1 23 ? -23.562 -24.328 1.471 1 63.28 23 ASN B CA 1
ATOM 2166 C C . ASN B 1 23 ? -24.547 -23.812 0.423 1 63.28 23 ASN B C 1
ATOM 2168 O O . ASN B 1 23 ? -25.766 -23.859 0.635 1 63.28 23 ASN B O 1
ATOM 2172 N N . THR B 1 24 ? -23.969 -23.375 -0.61 1 62.31 24 THR B N 1
ATOM 2173 C CA . THR B 1 24 ? -24.812 -22.797 -1.642 1 62.31 24 THR B CA 1
ATOM 2174 C C . THR B 1 24 ? -25.609 -23.875 -2.377 1 62.31 24 THR B C 1
ATOM 2176 O O . THR B 1 24 ? -26.781 -23.672 -2.713 1 62.31 24 THR B O 1
ATOM 2179 N N . LEU B 1 25 ? -24.969 -25.016 -2.387 1 62.12 25 LEU B N 1
ATOM 2180 C CA . LEU B 1 25 ? -25.594 -26.062 -3.18 1 62.12 25 LEU B CA 1
ATOM 2181 C C . LEU B 1 25 ? -26.438 -26.984 -2.297 1 62.12 25 LEU B C 1
ATOM 2183 O O . LEU B 1 25 ? -27.359 -27.641 -2.781 1 62.12 25 LEU B O 1
ATOM 2187 N N . SER B 1 26 ? -26.062 -27.109 -0.921 1 56.78 26 SER B N 1
ATOM 2188 C CA . SER B 1 26 ? -26.844 -27.906 0.009 1 56.78 26 SER B CA 1
ATOM 2189 C C . SER B 1 26 ? -28.156 -27.234 0.347 1 56.78 26 SER B C 1
ATOM 2191 O O . SER B 1 26 ? -29.156 -27.906 0.654 1 56.78 26 SER B O 1
ATOM 2193 N N . SER B 1 27 ? -28.031 -25.906 0.636 1 49.19 27 SER B N 1
ATOM 2194 C CA . SER B 1 27 ? -29.25 -25.281 1.127 1 49.19 27 SER B CA 1
ATOM 2195 C C . SER B 1 27 ? -30.453 -25.594 0.224 1 49.19 27 SER B C 1
ATOM 2197 O O . SER B 1 27 ? -31.594 -25.281 0.565 1 49.19 27 SER B O 1
ATOM 2199 N N . THR B 1 28 ? -30.188 -25.906 -0.951 1 41.84 28 THR B N 1
ATOM 2200 C CA . THR B 1 28 ? -31.453 -26.078 -1.655 1 41.84 28 THR B CA 1
ATOM 2201 C C . THR B 1 28 ? -32.125 -27.391 -1.257 1 41.84 28 THR B C 1
ATOM 2203 O O . THR B 1 28 ? -33.25 -27.656 -1.649 1 41.84 28 THR B O 1
ATOM 2206 N N . SER B 1 29 ? -31.312 -28.547 -0.96 1 39.81 29 SER B N 1
ATOM 2207 C CA . SER B 1 29 ? -32.219 -29.641 -0.663 1 39.81 29 SER B CA 1
ATOM 2208 C C . SER B 1 29 ? -32.844 -29.484 0.716 1 39.81 29 SER B C 1
ATOM 2210 O O . SER B 1 29 ? -34.062 -29.344 0.833 1 39.81 29 SER B O 1
ATOM 2212 N N . GLY B 1 30 ? -32.656 -30.625 1.781 1 36.22 30 GLY B N 1
ATOM 2213 C CA . GLY B 1 30 ? -33.375 -30.938 2.99 1 36.22 30 GLY B CA 1
ATOM 2214 C C . GLY B 1 30 ? -33.188 -29.938 4.102 1 36.22 30 GLY B C 1
ATOM 2215 O O . GLY B 1 30 ? -32.344 -29.016 3.977 1 36.22 30 GLY B O 1
ATOM 2216 N N . PRO B 1 31 ? -33.969 -30.203 5.371 1 35.47 31 PRO B N 1
ATOM 2217 C CA . PRO B 1 31 ? -34.062 -29.484 6.641 1 35.47 31 PRO B CA 1
ATOM 2218 C C . PRO B 1 31 ? -32.688 -29.109 7.215 1 35.47 31 PRO B C 1
ATOM 2220 O O . PRO B 1 31 ? -31.688 -29.719 6.867 1 35.47 31 PRO B O 1
ATOM 2223 N N . ASN B 1 32 ? -32.562 -27.953 7.883 1 34.88 32 ASN B N 1
ATOM 2224 C CA . ASN B 1 32 ? -31.469 -27.359 8.641 1 34.88 32 ASN B CA 1
ATOM 2225 C C . ASN B 1 32 ? -30.688 -28.422 9.422 1 34.88 32 ASN B C 1
ATOM 2227 O O . ASN B 1 32 ? -31.219 -29 10.375 1 34.88 32 ASN B O 1
ATOM 2231 N N . PRO B 1 33 ? -29.797 -29.328 8.844 1 35.72 33 PRO B N 1
ATOM 2232 C CA . PRO B 1 33 ? -29.234 -30.203 9.859 1 35.72 33 PRO B CA 1
ATOM 2233 C C . PRO B 1 33 ? -28.609 -29.438 11.031 1 35.72 33 PRO B C 1
ATOM 2235 O O . PRO B 1 33 ? -28.219 -28.281 10.867 1 35.72 33 PRO B O 1
ATOM 2238 N N . GLY B 1 34 ? -29 -29.703 12.297 1 31.08 34 GLY B N 1
ATOM 2239 C CA . GLY B 1 34 ? -28.422 -29.156 13.508 1 31.08 34 GLY B CA 1
ATOM 2240 C C . GLY B 1 34 ? -26.922 -28.953 13.414 1 31.08 34 GLY B C 1
ATOM 2241 O O . GLY B 1 34 ? -26.266 -29.484 12.516 1 31.08 34 GLY B O 1
ATOM 2242 N N . PRO B 1 35 ? -26.25 -27.984 14.164 1 36.31 35 PRO B N 1
ATOM 2243 C CA . PRO B 1 35 ? -24.875 -27.484 14.055 1 36.31 35 PRO B CA 1
ATOM 2244 C C . PRO B 1 35 ? -23.875 -28.578 13.711 1 36.31 35 PRO B C 1
ATOM 2246 O O . PRO B 1 35 ? -22.797 -28.297 13.172 1 36.31 35 PRO B O 1
ATOM 2249 N N . GLY B 1 36 ? -23.875 -29.781 14.305 1 33.59 36 GLY B N 1
ATOM 2250 C CA . GLY B 1 36 ? -22.891 -30.844 14.438 1 33.59 36 GLY B CA 1
ATOM 2251 C C . GLY B 1 36 ? -22.859 -31.766 13.242 1 33.59 36 GLY B C 1
ATOM 2252 O O . GLY B 1 36 ? -22.062 -32.719 13.211 1 33.59 36 GLY B O 1
ATOM 2253 N N . GLN B 1 37 ? -24 -32.094 12.68 1 30.38 37 GLN B N 1
ATOM 2254 C CA . GLN B 1 37 ? -24.016 -33.281 11.844 1 30.38 37 GLN B CA 1
ATOM 2255 C C . GLN B 1 37 ? -23.5 -33 10.438 1 30.38 37 GLN B C 1
ATOM 2257 O O . GLN B 1 37 ? -23.984 -32.062 9.781 1 30.38 37 GLN B O 1
ATOM 2262 N N . LEU B 1 38 ? -22.266 -33.312 10.102 1 33.22 38 LEU B N 1
ATOM 2263 C CA . LEU B 1 38 ? -21.688 -33.375 8.766 1 33.22 38 LEU B CA 1
ATOM 2264 C C . LEU B 1 38 ? -22.688 -33.969 7.773 1 33.22 38 LEU B C 1
ATOM 2266 O O . LEU B 1 38 ? -23.234 -35.031 7.984 1 33.22 38 LEU B O 1
ATOM 2270 N N . ALA B 1 39 ? -23.5 -33.125 7.148 1 33.44 39 ALA B N 1
ATOM 2271 C CA . ALA B 1 39 ? -24.516 -33.625 6.215 1 33.44 39 ALA B CA 1
ATOM 2272 C C . ALA B 1 39 ? -23.953 -34.75 5.344 1 33.44 39 ALA B C 1
ATOM 2274 O O . ALA B 1 39 ? -22.797 -34.688 4.91 1 33.44 39 ALA B O 1
ATOM 2275 N N . THR B 1 40 ? -24.344 -35.938 5.52 1 33.97 40 THR B N 1
ATOM 2276 C CA . THR B 1 40 ? -24.094 -37.062 4.629 1 33.97 40 THR B CA 1
ATOM 2277 C C . THR B 1 40 ? -24.172 -36.625 3.17 1 33.97 40 THR B C 1
ATOM 2279 O O . THR B 1 40 ? -25.078 -35.875 2.789 1 33.97 40 THR B O 1
ATOM 2282 N N . PRO B 1 41 ? -23.062 -36.656 2.422 1 34.41 41 PRO B N 1
ATOM 2283 C CA . PRO B 1 41 ? -23.062 -36.344 0.996 1 34.41 41 PRO B CA 1
ATOM 2284 C C . PRO B 1 41 ? -24.328 -36.812 0.278 1 34.41 41 PRO B C 1
ATOM 2286 O O . PRO B 1 41 ? -24.812 -37.938 0.552 1 34.41 41 PRO B O 1
ATOM 2289 N N . PRO B 1 42 ? -25.234 -35.906 -0.067 1 37.84 42 PRO B N 1
ATOM 2290 C CA . PRO B 1 42 ? -26.453 -36.469 -0.681 1 37.84 42 PRO B CA 1
ATOM 2291 C C . PRO B 1 42 ? -26.141 -37.625 -1.647 1 37.84 42 PRO B C 1
ATOM 2293 O O . PRO B 1 42 ? -25.031 -37.719 -2.176 1 37.84 42 PRO B O 1
ATOM 2296 N N . PRO B 1 43 ? -26.812 -38.75 -1.612 1 36.62 43 PRO B N 1
ATOM 2297 C CA . PRO B 1 43 ? -26.625 -39.875 -2.529 1 36.62 43 PRO B CA 1
ATOM 2298 C C . PRO B 1 43 ? -26.469 -39.438 -3.984 1 36.62 43 PRO B C 1
ATOM 2300 O O . PRO B 1 43 ? -26.922 -38.344 -4.348 1 36.62 43 PRO B O 1
ATOM 2303 N N . SER B 1 44 ? -25.547 -40 -4.746 1 37.94 44 SER B N 1
ATOM 2304 C CA . SER B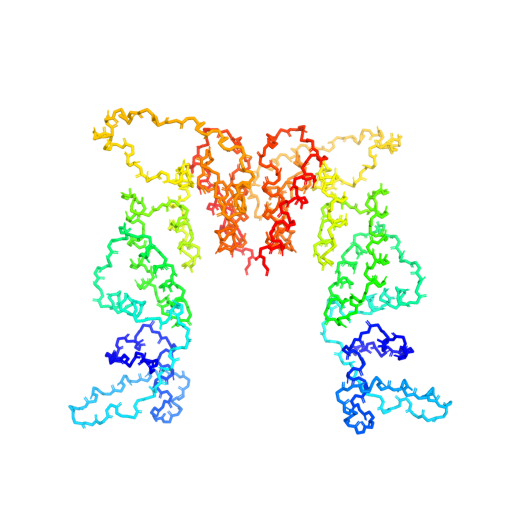 1 44 ? -25.328 -39.906 -6.184 1 37.94 44 SER B CA 1
ATOM 2305 C C . SER B 1 44 ? -26.656 -39.781 -6.934 1 37.94 44 SER B C 1
ATOM 2307 O O . SER B 1 44 ? -27.562 -40.594 -6.727 1 37.94 44 SER B O 1
ATOM 2309 N N . PRO B 1 45 ? -27.094 -38.562 -7.305 1 38.91 45 PRO B N 1
ATOM 2310 C CA . PRO B 1 45 ? -28.391 -38.625 -7.996 1 38.91 45 PRO B CA 1
ATOM 2311 C C . PRO B 1 45 ? -28.469 -39.781 -9.008 1 38.91 45 PRO B C 1
ATOM 2313 O O . PRO B 1 45 ? -27.438 -40.156 -9.594 1 38.91 45 PRO B O 1
ATOM 2316 N N . LYS B 1 46 ? -29.312 -40.719 -8.766 1 41.38 46 LYS B N 1
ATOM 2317 C CA . LYS B 1 46 ? -29.641 -41.719 -9.789 1 41.38 46 LYS B CA 1
ATOM 2318 C C . LYS B 1 46 ? -29.75 -41.062 -11.164 1 41.38 46 LYS B C 1
ATOM 2320 O O . LYS B 1 46 ? -30.031 -39.875 -11.273 1 41.38 46 LYS B O 1
ATOM 2325 N N . SER B 1 47 ? -29.375 -41.781 -12.367 1 41.56 47 SER B N 1
ATOM 2326 C CA . SER B 1 47 ? -29.297 -41.406 -13.781 1 41.56 47 SER B CA 1
ATOM 2327 C C . SER B 1 47 ? -30.359 -40.375 -14.141 1 41.56 47 SER B C 1
ATOM 2329 O O . SER B 1 47 ? -30.109 -39.469 -14.953 1 41.56 47 SER B O 1
ATOM 2331 N N . GLY B 1 48 ? -31.672 -40.594 -13.969 1 38.44 48 GLY B N 1
ATOM 2332 C CA . GLY B 1 48 ? -32.844 -39.875 -14.469 1 38.44 48 GLY B CA 1
ATOM 2333 C C . GLY B 1 48 ? -33.156 -38.625 -13.68 1 38.44 48 GLY B C 1
ATOM 2334 O O . GLY B 1 48 ? -34.156 -37.938 -13.953 1 38.44 48 GLY B O 1
ATOM 2335 N N . GLU B 1 49 ? -33.062 -38.594 -12.398 1 42.34 49 GLU B N 1
ATOM 2336 C CA . GLU B 1 49 ? -33.594 -37.5 -11.609 1 42.34 49 GLU B CA 1
ATOM 2337 C C . GLU B 1 49 ? -32.812 -36.188 -11.906 1 42.34 49 GLU B C 1
ATOM 2339 O O . GLU B 1 49 ? -31.594 -36.188 -11.977 1 42.34 49 GLU B O 1
ATOM 2344 N N . HIS B 1 50 ? -33.5 -35.094 -12.531 1 37.41 50 HIS B N 1
ATOM 2345 C CA . HIS B 1 50 ? -33.25 -33.812 -13.18 1 37.41 50 HIS B CA 1
ATOM 2346 C C . HIS B 1 50 ? -32.219 -32.969 -12.398 1 37.41 50 HIS B C 1
ATOM 2348 O O . HIS B 1 50 ? -32.406 -32.719 -11.211 1 37.41 50 HIS B O 1
ATOM 2354 N N . LEU B 1 51 ? -30.938 -33.125 -12.555 1 41.72 51 LEU B N 1
ATOM 2355 C CA . LEU B 1 51 ? -29.922 -32.094 -12.375 1 41.72 51 LEU B CA 1
ATOM 2356 C C . LEU B 1 51 ? -30.547 -30.688 -12.406 1 41.72 51 LEU B C 1
ATOM 2358 O O . LEU B 1 51 ? -29.844 -29.688 -12.289 1 41.72 51 LEU B O 1
ATOM 2362 N N . ASN B 1 52 ? -31.797 -30.578 -12.859 1 43.84 52 ASN B N 1
ATOM 2363 C CA . ASN B 1 52 ? -32.531 -29.344 -13.094 1 43.84 52 ASN B CA 1
ATOM 2364 C C . ASN B 1 52 ? -32.75 -28.562 -11.797 1 43.84 52 ASN B C 1
ATOM 2366 O O . ASN B 1 52 ? -33.156 -27.406 -11.82 1 43.84 52 ASN B O 1
ATOM 2370 N N . ASN B 1 53 ? -32.719 -29.234 -10.609 1 47.44 53 ASN B N 1
ATOM 2371 C CA . ASN B 1 53 ? -33.125 -28.453 -9.438 1 47.44 53 ASN B CA 1
ATOM 2372 C C . ASN B 1 53 ? -31.891 -28.016 -8.625 1 47.44 53 ASN B C 1
ATOM 2374 O O . ASN B 1 53 ? -32 -27.797 -7.418 1 47.44 53 ASN B O 1
ATOM 2378 N N . LEU B 1 54 ? -30.734 -28.219 -9.203 1 48.22 54 LEU B N 1
ATOM 2379 C CA . LEU B 1 54 ? -29.594 -27.781 -8.398 1 48.22 54 LEU B CA 1
ATOM 2380 C C . LEU B 1 54 ? -29.5 -26.266 -8.391 1 48.22 54 LEU B C 1
ATOM 2382 O O . LEU B 1 54 ? -29.859 -25.609 -9.375 1 48.22 54 LEU B O 1
ATOM 2386 N N . PRO B 1 55 ? -29.297 -25.703 -7.242 1 55.78 55 PRO B N 1
ATOM 2387 C CA . PRO B 1 55 ? -29.109 -24.25 -7.199 1 55.78 55 PRO B CA 1
ATOM 2388 C C . PRO B 1 55 ? -28.047 -23.781 -8.18 1 55.78 55 PRO B C 1
ATOM 2390 O O . PRO B 1 55 ? -27.125 -24.516 -8.508 1 55.78 55 PRO B O 1
ATOM 2393 N N . GLU B 1 56 ? -28.469 -22.812 -8.898 1 61.69 56 GLU B N 1
ATOM 2394 C CA . GLU B 1 56 ? -27.562 -22.219 -9.891 1 61.69 56 GLU B CA 1
ATOM 2395 C C . GLU B 1 56 ? -26.625 -21.203 -9.242 1 61.69 56 GLU B C 1
ATOM 2397 O O . GLU B 1 56 ? -27.062 -20.391 -8.414 1 61.69 56 GLU B O 1
ATOM 2402 N N . ILE B 1 57 ? -25.297 -21.516 -9.359 1 64.38 57 ILE B N 1
ATOM 2403 C CA . ILE B 1 57 ? -24.312 -20.516 -8.953 1 64.38 57 ILE B CA 1
ATOM 2404 C C . ILE B 1 57 ? -23.984 -19.594 -10.133 1 64.38 57 ILE B C 1
ATOM 2406 O O . ILE B 1 57 ? -23.688 -20.062 -11.234 1 64.38 57 ILE B O 1
ATOM 2410 N N . HIS B 1 58 ? -24.297 -18.281 -9.898 1 69.38 58 HIS B N 1
ATOM 2411 C CA . HIS B 1 58 ? -23.984 -17.312 -10.93 1 69.38 58 HIS B CA 1
ATOM 2412 C C . HIS B 1 58 ? -22.609 -16.688 -10.703 1 69.38 58 HIS B C 1
ATOM 2414 O O . HIS B 1 58 ? -22.391 -15.969 -9.727 1 69.38 58 HIS B O 1
ATOM 2420 N N . LEU B 1 59 ? -21.688 -17.141 -11.609 1 73.69 59 LEU B N 1
ATOM 2421 C CA . LEU B 1 59 ? -20.375 -16.516 -11.57 1 73.69 59 LEU B CA 1
ATOM 2422 C C . LEU B 1 59 ? -20.375 -15.195 -12.328 1 73.69 59 LEU B C 1
ATOM 2424 O O . LEU B 1 59 ? -20.516 -15.164 -13.547 1 73.69 59 LEU B O 1
ATOM 2428 N N . THR B 1 60 ? -20.25 -14.047 -11.547 1 75.44 60 THR B N 1
ATOM 2429 C CA . THR B 1 60 ? -20.5 -12.734 -12.125 1 75.44 60 THR B CA 1
ATOM 2430 C C . THR B 1 60 ? -19.203 -11.953 -12.297 1 75.44 60 THR B C 1
ATOM 2432 O O . THR B 1 60 ? -19.172 -10.914 -12.953 1 75.44 60 THR B O 1
ATOM 2435 N N . ASP B 1 61 ? -18.125 -12.422 -11.781 1 80.56 61 ASP B N 1
ATOM 2436 C CA . ASP B 1 61 ? -16.844 -11.734 -11.922 1 80.56 61 ASP B CA 1
ATOM 2437 C C . ASP B 1 61 ? -16.094 -12.234 -13.148 1 80.56 61 ASP B C 1
ATOM 2439 O O . ASP B 1 61 ? -15.539 -13.336 -13.141 1 80.56 61 ASP B O 1
ATOM 2443 N N . PRO B 1 62 ? -16.078 -11.461 -14.125 1 84.44 62 PRO B N 1
ATOM 2444 C CA . PRO B 1 62 ? -15.484 -11.945 -15.367 1 84.44 62 PRO B CA 1
ATOM 2445 C C . PRO B 1 62 ? -13.969 -12.109 -15.273 1 84.44 62 PRO B C 1
ATOM 2447 O O . PRO B 1 62 ? -13.359 -12.781 -16.109 1 84.44 62 PRO B O 1
ATOM 2450 N N . ILE B 1 63 ? -13.375 -11.547 -14.281 1 84.69 63 ILE B N 1
ATOM 2451 C CA . ILE B 1 63 ? -11.922 -11.586 -14.18 1 84.69 63 ILE B CA 1
ATOM 2452 C C . ILE B 1 63 ? -11.492 -12.891 -13.508 1 84.69 63 ILE B C 1
ATOM 2454 O O . ILE B 1 63 ? -10.617 -13.594 -14.016 1 84.69 63 ILE B O 1
ATOM 2458 N N . ILE B 1 64 ? -12.117 -13.312 -12.5 1 88.5 64 ILE B N 1
ATOM 2459 C CA . ILE B 1 64 ? -11.641 -14.477 -11.758 1 88.5 64 ILE B CA 1
ATOM 2460 C C . ILE B 1 64 ? -12.609 -15.641 -11.938 1 88.5 64 ILE B C 1
ATOM 2462 O O . ILE B 1 64 ? -12.328 -16.766 -11.508 1 88.5 64 ILE B O 1
ATOM 2466 N N . GLU B 1 65 ? -13.727 -15.375 -12.578 1 86.94 65 GLU B N 1
ATOM 2467 C CA . GLU B 1 65 ? -14.727 -16.422 -12.766 1 86.94 65 GLU B CA 1
ATOM 2468 C C . GLU B 1 65 ? -15 -16.656 -14.25 1 86.94 65 GLU B C 1
ATOM 2470 O O . GLU B 1 65 ? -16.141 -16.875 -14.648 1 86.94 65 GLU B O 1
ATOM 2475 N N . SER B 1 66 ? -13.969 -16.578 -14.945 1 84.38 66 SER B N 1
ATOM 2476 C CA . SER B 1 66 ? -14.047 -16.859 -16.375 1 84.38 66 SER B CA 1
ATOM 2477 C C . SER B 1 66 ? -13.945 -18.344 -16.656 1 84.38 66 SER B C 1
ATOM 2479 O O . SER B 1 66 ? -13.547 -19.125 -15.781 1 84.38 66 SER B O 1
ATOM 2481 N N . SER B 1 67 ? -14.273 -18.688 -17.906 1 82.69 67 SER B N 1
ATOM 2482 C CA . SER B 1 67 ? -14.195 -20.078 -18.328 1 82.69 67 SER B CA 1
ATOM 2483 C C . SER B 1 67 ? -12.766 -20.609 -18.203 1 82.69 67 SER B C 1
ATOM 2485 O O . SER B 1 67 ? -12.562 -21.766 -17.828 1 82.69 67 SER B O 1
ATOM 2487 N N . PHE B 1 68 ? -11.898 -19.797 -18.469 1 86.44 68 PHE B N 1
ATOM 2488 C CA . PHE B 1 68 ? -10.492 -20.188 -18.422 1 86.44 68 PHE B CA 1
ATOM 2489 C C . PHE B 1 68 ? -10.07 -20.5 -16.984 1 86.44 68 PHE B C 1
ATOM 2491 O O . PHE B 1 68 ? -9.445 -21.531 -16.719 1 86.44 68 PHE B O 1
ATOM 2498 N N . ILE B 1 69 ? -10.477 -19.719 -16.094 1 89.94 69 ILE B N 1
ATOM 2499 C CA . ILE B 1 69 ? -10.109 -19.875 -14.688 1 89.94 69 ILE B CA 1
ATOM 2500 C C . ILE B 1 69 ? -10.805 -21.125 -14.117 1 89.94 69 ILE B C 1
ATOM 2502 O O . ILE B 1 69 ? -10.188 -21.891 -13.383 1 89.94 69 ILE B O 1
ATOM 2506 N N . ILE B 1 70 ? -11.969 -21.281 -14.477 1 84.12 70 ILE B N 1
ATOM 2507 C CA . ILE B 1 70 ? -12.719 -22.453 -14.008 1 84.12 70 ILE B CA 1
ATOM 2508 C C . ILE B 1 70 ? -12.078 -23.734 -14.547 1 84.12 70 ILE B C 1
ATOM 2510 O O . ILE B 1 70 ? -11.984 -24.734 -13.828 1 84.12 70 ILE B O 1
ATOM 2514 N N . SER B 1 71 ? -11.703 -23.656 -15.766 1 86.94 71 SER B N 1
ATOM 2515 C CA . SER B 1 71 ? -11.023 -24.797 -16.359 1 86.94 71 SER B CA 1
ATOM 2516 C C . SER B 1 71 ? -9.766 -25.156 -15.57 1 86.94 71 SER B C 1
ATOM 2518 O O . SER B 1 71 ? -9.5 -26.328 -15.297 1 86.94 71 SER B O 1
ATOM 2520 N N . LEU B 1 72 ? -8.984 -24.203 -15.172 1 90.25 72 LEU B N 1
ATOM 2521 C CA . LEU B 1 72 ? -7.781 -24.406 -14.383 1 90.25 72 LEU B CA 1
ATOM 2522 C C . LEU B 1 72 ? -8.125 -24.953 -13 1 90.25 72 LEU B C 1
ATOM 2524 O O . LEU B 1 72 ? -7.441 -25.844 -12.492 1 90.25 72 LEU B O 1
ATOM 2528 N N . PHE B 1 73 ? -9.156 -24.406 -12.445 1 88.75 73 PHE B N 1
ATOM 2529 C CA . PHE B 1 73 ? -9.633 -24.875 -11.148 1 88.75 73 PHE B CA 1
ATOM 2530 C C . PHE B 1 73 ? -10 -26.344 -11.211 1 88.75 73 PHE B C 1
ATOM 2532 O O .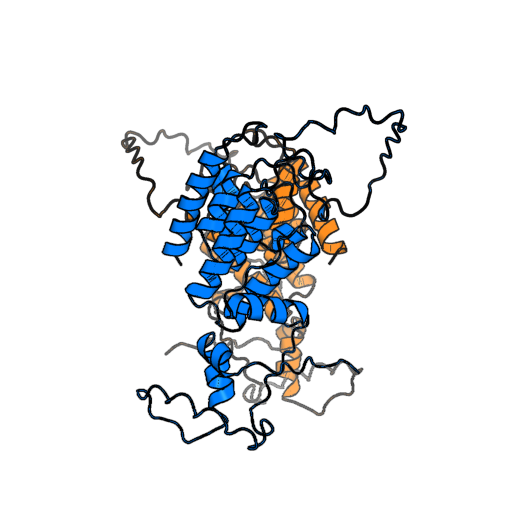 PHE B 1 73 ? -9.633 -27.125 -10.328 1 88.75 73 PHE B O 1
ATOM 2539 N N . LEU B 1 74 ? -10.703 -26.656 -12.188 1 84 74 LEU B N 1
ATOM 2540 C CA . LEU B 1 74 ? -11.117 -28.047 -12.344 1 84 74 LEU B CA 1
ATOM 2541 C C . LEU B 1 74 ? -9.906 -28.953 -12.531 1 84 74 LEU B C 1
ATOM 2543 O O . LEU B 1 74 ? -9.867 -30.062 -11.977 1 84 74 LEU B O 1
ATOM 2547 N N . ARG B 1 75 ? -8.992 -28.5 -13.281 1 86.25 75 ARG B N 1
ATOM 2548 C CA . ARG B 1 75 ? -7.77 -29.281 -13.438 1 86.25 75 ARG B CA 1
ATOM 2549 C C . ARG B 1 75 ? -7.113 -29.547 -12.086 1 86.25 75 ARG B C 1
ATOM 2551 O O . ARG B 1 75 ? -6.742 -30.688 -11.781 1 86.25 75 ARG B O 1
ATOM 2558 N N . LEU B 1 76 ? -7.039 -28.516 -11.297 1 87.69 76 LEU B N 1
ATOM 2559 C CA . LEU B 1 76 ? -6.449 -28.641 -9.969 1 87.69 76 LEU B CA 1
ATOM 2560 C C . LEU B 1 76 ? -7.262 -29.594 -9.102 1 87.69 76 LEU B C 1
ATOM 2562 O O . LEU B 1 76 ? -6.695 -30.422 -8.391 1 87.69 76 LEU B O 1
ATOM 2566 N N . SER B 1 77 ? -8.547 -29.469 -9.203 1 83.88 77 SER B N 1
ATOM 2567 C CA . SER B 1 77 ? -9.445 -30.25 -8.359 1 83.88 77 SER B CA 1
ATOM 2568 C C . SER B 1 77 ? -9.391 -31.719 -8.719 1 83.88 77 SER B C 1
ATOM 2570 O O . SER B 1 77 ? -9.594 -32.594 -7.855 1 83.88 77 SER B O 1
ATOM 2572 N N . TYR B 1 78 ? -9.07 -31.953 -9.922 1 83.75 78 TYR B N 1
ATOM 2573 C CA . TYR B 1 78 ? -9.023 -33.344 -10.359 1 83.75 78 TYR B CA 1
ATOM 2574 C C . TYR B 1 78 ? -7.594 -33.875 -10.336 1 83.75 78 TYR B C 1
ATOM 2576 O O . TYR B 1 78 ? -7.316 -34.969 -10.859 1 83.75 78 TYR B O 1
ATOM 2584 N N . GLY B 1 79 ? -6.711 -33.125 -9.844 1 82.81 79 GLY B N 1
ATOM 2585 C CA . GLY B 1 79 ? -5.336 -33.562 -9.672 1 82.81 79 GLY B CA 1
ATOM 2586 C C . GLY B 1 79 ? -4.547 -33.562 -10.969 1 82.81 79 GLY B C 1
ATOM 2587 O O . GLY B 1 79 ? -3.561 -34.312 -11.094 1 82.81 79 GLY B O 1
ATOM 2588 N N . GLN B 1 80 ? -5.012 -32.812 -11.852 1 86.25 80 GLN B N 1
ATOM 2589 C CA . GLN B 1 80 ? -4.312 -32.75 -13.133 1 86.25 80 GLN B CA 1
ATOM 2590 C C . GLN B 1 80 ? -3.24 -31.656 -13.109 1 86.25 80 GLN B C 1
ATOM 2592 O O . GLN B 1 80 ? -3.346 -30.688 -12.352 1 86.25 80 GLN B O 1
ATOM 2597 N N . SER B 1 81 ? -2.264 -31.922 -13.922 1 88.44 81 SER B N 1
ATOM 2598 C CA . SER B 1 81 ? -1.191 -30.938 -14.008 1 88.44 81 SER B CA 1
ATOM 2599 C C . SER B 1 81 ? -1.677 -29.641 -14.664 1 88.44 81 SER B C 1
ATOM 2601 O O . SER B 1 81 ? -2.479 -29.672 -15.602 1 88.44 81 SER B O 1
ATOM 2603 N N . LEU B 1 82 ? -1.163 -28.562 -14.141 1 92.25 82 LEU B N 1
ATOM 2604 C CA . LEU B 1 82 ? -1.469 -27.25 -14.719 1 92.25 82 LEU B CA 1
ATOM 2605 C C . LEU B 1 82 ? -0.548 -26.953 -15.898 1 92.25 82 LEU B C 1
ATOM 2607 O O . LEU B 1 82 ? 0.6 -27.406 -15.922 1 92.25 82 LEU B O 1
ATOM 2611 N N . PRO B 1 83 ? -1.069 -26.234 -16.875 1 89.88 83 PRO B N 1
ATOM 2612 C CA . PRO B 1 83 ? -0.202 -25.844 -18 1 89.88 83 PRO B CA 1
ATOM 2613 C C . PRO B 1 83 ? 0.951 -24.938 -17.562 1 89.88 83 PRO B C 1
ATOM 2615 O O . PRO B 1 83 ? 0.76 -24.031 -16.75 1 89.88 83 PRO B O 1
ATOM 2618 N N . VAL B 1 84 ? 2.123 -25.281 -18.141 1 89.06 84 VAL B N 1
ATOM 2619 C CA . VAL B 1 84 ? 3.285 -24.438 -17.875 1 89.06 84 VAL B CA 1
ATOM 2620 C C . VAL B 1 84 ? 3.047 -23.031 -18.422 1 89.06 84 VAL B C 1
ATOM 2622 O O . VAL B 1 84 ? 2.562 -22.875 -19.547 1 89.06 84 VAL B O 1
ATOM 2625 N N . PRO B 1 85 ? 3.283 -22.062 -17.562 1 86.62 85 PRO B N 1
ATOM 2626 C CA . PRO B 1 85 ? 3.02 -20.688 -18 1 86.62 85 PRO B CA 1
ATOM 2627 C C . PRO B 1 85 ? 4.07 -20.172 -18.984 1 86.62 85 PRO B C 1
ATOM 2629 O O . PRO B 1 85 ? 4.824 -19.25 -18.656 1 86.62 85 PRO B O 1
ATOM 2632 N N . SER B 1 86 ? 3.998 -20.578 -20.156 1 78 86 SER B N 1
ATOM 2633 C CA . SER B 1 86 ? 4.93 -20.172 -21.203 1 78 86 SER B CA 1
ATOM 2634 C C . SER B 1 86 ? 4.539 -18.812 -21.781 1 78 86 SER B C 1
ATOM 2636 O O . SER B 1 86 ? 5.367 -18.125 -22.391 1 78 86 SER B O 1
ATOM 2638 N N . LEU B 1 87 ? 3.297 -18.422 -21.594 1 74.69 87 LEU B N 1
ATOM 2639 C CA . LEU B 1 87 ? 2.791 -17.141 -22.062 1 74.69 87 LEU B CA 1
ATOM 2640 C C . LEU B 1 87 ? 2.326 -16.281 -20.891 1 74.69 87 LEU B C 1
ATOM 2642 O O . LEU B 1 87 ? 1.865 -16.797 -19.875 1 74.69 87 LEU B O 1
ATOM 2646 N N . PRO B 1 88 ? 2.436 -14.984 -21.031 1 75 88 PRO B N 1
ATOM 2647 C CA . PRO B 1 88 ? 2.025 -14.062 -19.969 1 75 88 PRO B CA 1
ATOM 2648 C C . PRO B 1 88 ? 0.571 -14.266 -19.547 1 75 88 PRO B C 1
ATOM 2650 O O . PRO B 1 88 ? 0.229 -14.047 -18.391 1 75 88 PRO B O 1
ATOM 2653 N N . VAL B 1 89 ? -0.193 -14.68 -20.438 1 77.5 89 VAL B N 1
ATOM 2654 C CA . VAL B 1 89 ? -1.614 -14.852 -20.156 1 77.5 89 VAL B CA 1
ATOM 2655 C C . VAL B 1 89 ? -1.803 -15.922 -19.078 1 77.5 89 VAL B C 1
ATOM 2657 O O . VAL B 1 89 ? -2.705 -15.82 -18.25 1 77.5 89 VAL B O 1
ATOM 2660 N N . TYR B 1 90 ? -0.901 -16.859 -19.094 1 81.75 90 TYR B N 1
ATOM 2661 C CA . TYR B 1 90 ? -1.015 -17.938 -18.109 1 81.75 90 TYR B CA 1
ATOM 2662 C C . TYR B 1 90 ? -0.622 -17.438 -16.719 1 81.75 90 TYR B C 1
ATOM 2664 O O . TYR B 1 90 ? -1.234 -17.828 -15.719 1 81.75 90 TYR B O 1
ATOM 2672 N N . VAL B 1 91 ? 0.329 -16.531 -16.703 1 82 91 VAL B N 1
ATOM 2673 C CA . VAL B 1 91 ? 0.766 -16.016 -15.414 1 82 91 VAL B CA 1
ATOM 2674 C C . VAL B 1 91 ? -0.376 -15.242 -14.75 1 82 91 VAL B C 1
ATOM 2676 O O . VAL B 1 91 ? -0.684 -15.469 -13.578 1 82 91 VAL B O 1
ATOM 2679 N N . LYS B 1 92 ? -1.005 -14.453 -15.453 1 85.38 92 LYS B N 1
ATOM 2680 C CA . LYS B 1 92 ? -2.154 -13.711 -14.953 1 85.38 92 LYS B CA 1
ATOM 2681 C C . LYS B 1 92 ? -3.291 -14.648 -14.555 1 85.38 92 LYS B C 1
ATOM 2683 O O . LYS B 1 92 ? -3.984 -14.414 -13.562 1 85.38 92 LYS B O 1
ATOM 2688 N N . ALA B 1 93 ? -3.4 -15.672 -15.344 1 89.44 93 ALA B N 1
ATOM 2689 C CA . ALA B 1 93 ? -4.445 -16.656 -15.062 1 89.44 93 ALA B CA 1
ATOM 2690 C C . ALA B 1 93 ? -4.211 -17.344 -13.719 1 89.44 93 ALA B C 1
ATOM 2692 O O . ALA B 1 93 ? -5.16 -17.594 -12.977 1 89.44 93 ALA B O 1
ATOM 2693 N N . TYR B 1 94 ? -3.018 -17.594 -13.43 1 91 94 TYR B N 1
ATOM 2694 C CA . TYR B 1 94 ? -2.723 -18.266 -12.172 1 91 94 TYR B CA 1
ATOM 2695 C C . TYR B 1 94 ? -2.906 -17.328 -10.992 1 91 94 TYR B C 1
ATOM 2697 O O . TYR B 1 94 ? -3.312 -17.75 -9.906 1 91 94 TYR B O 1
ATOM 2705 N N . GLU B 1 95 ? -2.629 -16.109 -11.195 1 88.88 95 GLU B N 1
ATOM 2706 C CA . GLU B 1 95 ? -2.984 -15.109 -10.188 1 88.88 95 GLU B CA 1
ATOM 2707 C C . GLU B 1 95 ? -4.492 -15.094 -9.945 1 88.88 95 GLU B C 1
ATOM 2709 O O . GLU B 1 95 ? -4.938 -15.094 -8.797 1 88.88 95 GLU B O 1
ATOM 2714 N N . ASN B 1 96 ? -5.199 -15.055 -11.023 1 89.69 96 ASN B N 1
ATOM 2715 C CA . ASN B 1 96 ? -6.656 -15.039 -10.93 1 89.69 96 ASN B CA 1
ATOM 2716 C C . ASN B 1 96 ? -7.191 -16.328 -10.312 1 89.69 96 ASN B C 1
ATOM 2718 O O . ASN B 1 96 ? -8.188 -16.312 -9.586 1 89.69 96 ASN B O 1
ATOM 2722 N N . LEU B 1 97 ? -6.547 -17.391 -10.664 1 91.94 97 LEU B N 1
ATOM 2723 C CA . LEU B 1 97 ? -6.922 -18.672 -10.062 1 91.94 97 LEU B CA 1
ATOM 2724 C C . LEU B 1 97 ? -6.75 -18.641 -8.547 1 91.94 97 LEU B C 1
ATOM 2726 O O . LEU B 1 97 ? -7.613 -19.109 -7.805 1 91.94 97 LEU B O 1
ATOM 2730 N N . ALA B 1 98 ? -5.656 -18.047 -8.125 1 89.44 98 ALA B N 1
ATOM 2731 C CA . ALA B 1 98 ? -5.422 -17.906 -6.691 1 89.44 98 ALA B CA 1
ATOM 2732 C C . ALA B 1 98 ? -6.531 -17.078 -6.035 1 89.44 98 ALA B C 1
ATOM 2734 O O . ALA B 1 98 ? -7.047 -17.453 -4.98 1 89.44 98 ALA B O 1
ATOM 2735 N N . LEU B 1 99 ? -6.926 -16.062 -6.645 1 88.12 99 LEU B N 1
ATOM 2736 C CA . LEU B 1 99 ? -7.992 -15.211 -6.129 1 88.12 99 LEU B CA 1
ATOM 2737 C C . LEU B 1 99 ? -9.328 -15.953 -6.113 1 88.12 99 LEU B C 1
ATOM 2739 O O . LEU B 1 99 ? -10.117 -15.797 -5.18 1 88.12 99 LEU B O 1
ATOM 2743 N N . PHE B 1 100 ? -9.539 -16.734 -7.137 1 88.19 100 PHE B N 1
ATOM 2744 C CA . PHE B 1 100 ? -10.742 -17.547 -7.219 1 88.19 100 PHE B CA 1
ATOM 2745 C C . PHE B 1 100 ? -10.82 -18.531 -6.051 1 88.19 100 PHE B C 1
ATOM 2747 O O . PHE B 1 100 ? -11.852 -18.641 -5.391 1 88.19 100 PHE B O 1
ATOM 2754 N N . LEU B 1 101 ? -9.742 -19.156 -5.812 1 88.19 101 LEU B N 1
ATOM 2755 C CA . LEU B 1 101 ? -9.688 -20.141 -4.738 1 88.19 101 LEU B CA 1
ATOM 2756 C C . LEU B 1 101 ? -9.961 -19.484 -3.387 1 88.19 101 LEU B C 1
ATOM 2758 O O . LEU B 1 101 ? -10.648 -20.047 -2.541 1 88.19 101 LEU B O 1
ATOM 2762 N N . LYS B 1 102 ? -9.453 -18.328 -3.229 1 83.31 102 LYS B N 1
ATOM 2763 C CA . LYS B 1 102 ? -9.664 -17.609 -1.98 1 83.31 102 LYS B CA 1
ATOM 2764 C C . LYS B 1 102 ? -11.117 -17.141 -1.854 1 83.31 102 LYS B C 1
ATOM 2766 O O . LYS B 1 102 ? -11.742 -17.328 -0.809 1 83.31 102 LYS B O 1
ATOM 2771 N N . LYS B 1 103 ? -11.562 -16.578 -2.912 1 82.25 103 LYS B N 1
ATOM 2772 C CA . LYS B 1 103 ? -12.922 -16.047 -2.912 1 82.25 103 LYS B CA 1
ATOM 2773 C C . LYS B 1 103 ? -13.938 -17.125 -2.58 1 82.25 103 LYS B C 1
ATOM 2775 O O . LYS B 1 103 ? -14.883 -16.891 -1.823 1 82.25 103 LYS B O 1
ATOM 2780 N N . TRP B 1 104 ? -13.742 -18.281 -3.121 1 80.81 104 TRP B N 1
ATOM 2781 C CA . TRP B 1 104 ? -14.719 -19.359 -2.992 1 80.81 104 TRP B CA 1
ATOM 2782 C C . TRP B 1 104 ? -14.289 -20.344 -1.919 1 80.81 104 TRP B C 1
ATOM 2784 O O . TRP B 1 104 ? -14.773 -21.484 -1.887 1 80.81 104 TRP B O 1
ATOM 2794 N N . GLU B 1 105 ? -13.297 -19.891 -1.15 1 78.88 105 GLU B N 1
ATOM 2795 C CA . GLU B 1 105 ? -12.828 -20.656 0.006 1 78.88 105 GLU B CA 1
ATOM 2796 C C . GLU B 1 105 ? -12.43 -22.078 -0.389 1 78.88 105 GLU B C 1
ATOM 2798 O O . GLU B 1 105 ? -12.805 -23.047 0.284 1 78.88 105 GLU B O 1
ATOM 2803 N N . CYS B 1 106 ? -12.008 -22.109 -1.593 1 77.62 106 CYS B N 1
ATOM 2804 C CA . CYS B 1 106 ? -11.477 -23.391 -2.041 1 77.62 106 CYS B CA 1
ATOM 2805 C C . CYS B 1 106 ? -10.039 -23.578 -1.582 1 77.62 106 CYS B C 1
ATOM 2807 O O . CYS B 1 106 ? -9.352 -24.5 -2.047 1 77.62 106 CYS B O 1
ATOM 2809 N N . ALA B 1 107 ? -9.695 -22.625 -0.928 1 62.56 107 ALA B N 1
ATOM 2810 C CA . ALA B 1 107 ? -8.281 -22.609 -0.545 1 62.56 107 ALA B CA 1
ATOM 2811 C C . ALA B 1 107 ? -7.969 -23.719 0.458 1 62.56 107 ALA B C 1
ATOM 2813 O O . ALA B 1 107 ? -7.215 -23.5 1.412 1 62.56 107 ALA B O 1
ATOM 2814 N N . SER B 1 108 ? -8.727 -24.828 0.148 1 66.5 108 SER B N 1
ATOM 2815 C CA . SER B 1 108 ? -8.297 -25.938 0.991 1 66.5 108 SER B CA 1
ATOM 2816 C C . SER B 1 108 ? -6.812 -26.219 0.815 1 66.5 108 SER B C 1
ATOM 2818 O O . SER B 1 108 ? -6.23 -25.906 -0.226 1 66.5 108 SER B O 1
ATOM 2820 N N . ASP B 1 109 ? -6.191 -26.844 1.746 1 68.38 109 ASP B N 1
ATOM 2821 C CA . ASP B 1 109 ? -4.754 -27.062 1.903 1 68.38 109 ASP B CA 1
ATOM 2822 C C . ASP B 1 109 ? -4.18 -27.844 0.718 1 68.38 109 ASP B C 1
ATOM 2824 O O . ASP B 1 109 ? -3.162 -27.438 0.146 1 68.38 109 ASP B O 1
ATOM 2828 N N . PRO B 1 110 ? -5.055 -28.781 0.144 1 79.81 110 PRO B N 1
ATOM 2829 C CA . PRO B 1 110 ? -4.414 -29.562 -0.925 1 79.81 110 PRO B CA 1
ATOM 2830 C C . PRO B 1 110 ? -4.375 -28.797 -2.252 1 79.81 110 PRO B C 1
ATOM 2832 O O . PRO B 1 110 ? -3.414 -28.938 -3.014 1 79.81 110 PRO B O 1
ATOM 2835 N N . LEU B 1 111 ? -5.398 -28.047 -2.527 1 84.69 111 LEU B N 1
ATOM 2836 C CA . LEU B 1 111 ? -5.457 -27.328 -3.795 1 84.69 111 LEU B CA 1
ATOM 2837 C C . LEU B 1 111 ? -4.438 -26.188 -3.822 1 84.69 111 LEU B C 1
ATOM 2839 O O . LEU B 1 111 ? -3.717 -26.031 -4.809 1 84.69 111 LEU B O 1
ATOM 2843 N N . LEU B 1 112 ? -4.418 -25.531 -2.715 1 85.12 112 LEU B N 1
ATOM 2844 C CA . LEU B 1 112 ? -3.465 -24.438 -2.617 1 85.12 112 LEU B CA 1
ATOM 2845 C C . LEU B 1 112 ? -2.031 -24.953 -2.637 1 85.12 112 LEU B C 1
ATOM 2847 O O . LEU B 1 112 ? -1.153 -24.344 -3.246 1 85.12 112 LEU B O 1
ATOM 2851 N N . GLU B 1 113 ? -1.887 -26.109 -2.055 1 87.06 113 GLU B N 1
ATOM 2852 C CA . GLU B 1 113 ? -0.554 -26.703 -2.023 1 87.06 113 GLU B CA 1
ATOM 2853 C C . GLU B 1 113 ? -0.107 -27.141 -3.42 1 87.06 113 GLU B C 1
ATOM 2855 O O . GLU B 1 113 ? 1.061 -26.969 -3.779 1 87.06 113 GLU B O 1
ATOM 2860 N N . SER B 1 114 ? -1.06 -27.703 -4.109 1 89.62 114 SER B N 1
ATOM 2861 C CA . SER B 1 114 ? -0.751 -28.125 -5.469 1 89.62 114 SER B CA 1
ATOM 2862 C C . SER B 1 114 ? -0.39 -26.938 -6.355 1 89.62 114 SER B C 1
ATOM 2864 O O . SER B 1 114 ? 0.589 -27 -7.102 1 89.62 114 SER B O 1
ATOM 2866 N N . LEU B 1 115 ? -1.161 -25.969 -6.223 1 92 115 LEU B N 1
ATOM 2867 C CA . LEU B 1 115 ? -0.881 -24.766 -7.008 1 92 115 LEU B CA 1
ATOM 2868 C C . LEU B 1 115 ? 0.455 -24.156 -6.605 1 92 115 LEU B C 1
ATOM 2870 O O . LEU B 1 115 ? 1.277 -23.828 -7.465 1 92 115 LEU B O 1
ATOM 2874 N N . SER B 1 116 ? 0.694 -24.062 -5.344 1 92.81 116 SER B N 1
ATOM 2875 C CA . SER B 1 116 ? 1.941 -23.516 -4.82 1 92.81 116 SER B CA 1
ATOM 2876 C C . SER B 1 116 ? 3.145 -24.312 -5.312 1 92.81 116 SER B C 1
ATOM 2878 O O . SER B 1 116 ? 4.164 -23.734 -5.695 1 92.81 116 SER B O 1
ATOM 2880 N N . GLY B 1 117 ? 2.941 -25.641 -5.281 1 93.38 117 GLY B N 1
ATOM 2881 C CA . GLY B 1 117 ? 4.012 -26.5 -5.773 1 93.38 117 GLY B CA 1
ATOM 2882 C C . GLY B 1 117 ? 4.355 -26.25 -7.227 1 93.38 117 GLY B C 1
ATOM 2883 O O . GLY B 1 117 ? 5.531 -26.188 -7.59 1 93.38 117 GLY B O 1
ATOM 2884 N N . SER B 1 118 ? 3.391 -26.094 -8.008 1 93.5 118 SER B N 1
ATOM 2885 C CA . SER B 1 118 ? 3.605 -25.828 -9.422 1 93.5 118 SER B CA 1
ATOM 2886 C C . SER B 1 118 ? 4.312 -24.5 -9.633 1 93.5 118 SER B C 1
ATOM 2888 O O . SER B 1 118 ? 5.262 -24.406 -10.414 1 93.5 118 SER B O 1
ATOM 2890 N N . ILE B 1 119 ? 3.875 -23.516 -8.906 1 93.44 119 ILE B N 1
ATOM 2891 C CA . ILE B 1 119 ? 4.445 -22.188 -9.047 1 93.44 119 ILE B CA 1
ATOM 2892 C C . ILE B 1 119 ? 5.914 -22.203 -8.625 1 93.44 119 ILE B C 1
ATOM 2894 O O . ILE B 1 119 ? 6.766 -21.625 -9.305 1 93.44 119 ILE B O 1
ATOM 2898 N N . LYS B 1 120 ? 6.199 -22.875 -7.574 1 94.5 120 LYS B N 1
ATOM 2899 C CA . LYS B 1 120 ? 7.574 -22.969 -7.098 1 94.5 120 LYS B CA 1
ATOM 2900 C C . LYS B 1 120 ? 8.477 -23.609 -8.156 1 94.5 120 LYS B C 1
ATOM 2902 O O . LYS B 1 120 ? 9.57 -23.109 -8.414 1 94.5 120 LYS B O 1
ATOM 2907 N N . LEU B 1 121 ? 7.949 -24.641 -8.719 1 93.88 121 LEU B N 1
ATOM 2908 C CA . LEU B 1 121 ? 8.695 -25.312 -9.773 1 93.88 121 LEU B CA 1
ATOM 2909 C C . LEU B 1 121 ? 8.93 -24.391 -10.961 1 93.88 121 LEU B C 1
ATOM 2911 O O . LEU B 1 121 ? 10.031 -24.344 -11.516 1 93.88 121 LEU B O 1
ATOM 2915 N N . TRP B 1 122 ? 7.961 -23.656 -11.32 1 92.69 122 TRP B N 1
ATOM 2916 C CA . TRP B 1 122 ? 8.047 -22.781 -12.484 1 92.69 122 TRP B CA 1
ATOM 2917 C C . TRP B 1 122 ? 8.977 -21.609 -12.211 1 92.69 122 TRP B C 1
ATOM 2919 O O . TRP B 1 122 ? 9.648 -21.109 -13.117 1 92.69 122 TRP B O 1
ATOM 2929 N N . ILE B 1 123 ? 9.062 -21.125 -10.992 1 91.06 123 ILE B N 1
ATOM 2930 C CA . ILE B 1 123 ? 10.031 -20.109 -10.617 1 91.06 123 ILE B CA 1
ATOM 2931 C C . ILE B 1 123 ? 11.445 -20.656 -10.758 1 91.06 123 ILE B C 1
ATOM 2933 O O . ILE B 1 123 ? 12.312 -20.016 -11.367 1 91.06 123 ILE B O 1
ATOM 2937 N N . LYS B 1 124 ? 11.641 -21.812 -10.289 1 90.69 124 LYS B N 1
ATOM 2938 C CA . LYS B 1 124 ? 12.953 -22.469 -10.328 1 90.69 124 LYS B CA 1
ATOM 2939 C C . LYS B 1 124 ? 13.406 -22.688 -11.766 1 90.69 124 LYS B C 1
ATOM 2941 O O . LYS B 1 124 ? 14.586 -22.516 -12.086 1 90.69 124 LYS B O 1
ATOM 2946 N N . GLU B 1 125 ? 12.445 -23.016 -12.594 1 88.94 125 GLU B N 1
ATOM 2947 C CA . GLU B 1 125 ? 12.766 -23.344 -13.984 1 88.94 125 GLU B CA 1
ATOM 2948 C C . GLU B 1 125 ? 12.805 -22.094 -14.852 1 88.94 125 GLU B C 1
ATOM 2950 O O . GLU B 1 125 ? 13.195 -22.141 -16.016 1 88.94 125 GLU B O 1
ATOM 2955 N N . GLY B 1 126 ? 12.312 -20.969 -14.305 1 85.38 126 GLY B N 1
ATOM 2956 C CA . GLY B 1 126 ? 1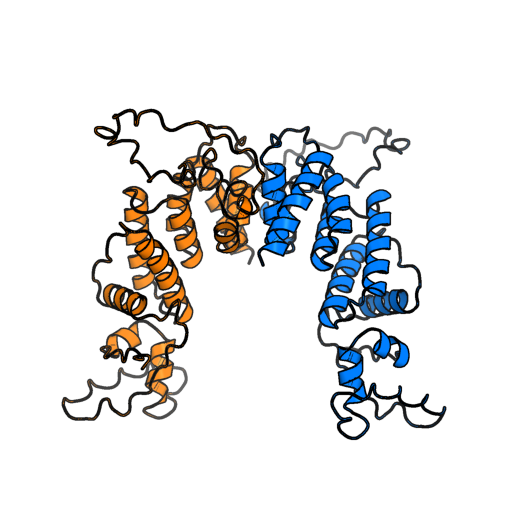2.414 -19.703 -15.023 1 85.38 126 GLY B CA 1
ATOM 2957 C C . GLY B 1 126 ? 11.195 -19.406 -15.867 1 85.38 126 GLY B C 1
ATOM 2958 O O . GLY B 1 126 ? 11.203 -18.469 -16.672 1 85.38 126 GLY B O 1
ATOM 2959 N N . TYR B 1 127 ? 10.133 -20.203 -15.711 1 86.19 127 TYR B N 1
ATOM 2960 C CA . TYR B 1 127 ? 8.906 -19.953 -16.453 1 86.19 127 TYR B CA 1
ATOM 2961 C C . TYR B 1 127 ? 8.125 -18.797 -15.852 1 86.19 127 TYR B C 1
ATOM 2963 O O . TYR B 1 127 ? 7.344 -18.141 -16.547 1 86.19 127 TYR B O 1
ATOM 2971 N N . VAL B 1 128 ? 8.359 -18.578 -14.57 1 88.69 128 VAL B N 1
ATOM 2972 C CA . VAL B 1 128 ? 7.73 -17.484 -13.844 1 88.69 128 VAL B CA 1
ATOM 2973 C C . VAL B 1 128 ? 8.797 -16.578 -13.25 1 88.69 128 VAL B C 1
ATOM 2975 O O . VAL B 1 128 ? 9.719 -17.047 -12.57 1 88.69 128 VAL B O 1
ATOM 2978 N N . SER B 1 129 ? 8.688 -15.312 -13.633 1 89 129 SER B N 1
ATOM 2979 C CA . SER B 1 129 ? 9.656 -14.352 -13.109 1 89 129 SER B CA 1
ATOM 2980 C C . SER B 1 129 ? 9.484 -14.156 -11.609 1 89 129 SER B C 1
ATOM 2982 O O . SER B 1 129 ? 8.445 -14.5 -11.047 1 89 129 SER B O 1
ATOM 2984 N N . ALA B 1 130 ? 10.516 -13.609 -11.008 1 91.88 130 ALA B N 1
ATOM 2985 C CA . ALA B 1 130 ? 10.492 -13.336 -9.57 1 91.88 130 ALA B CA 1
ATOM 2986 C C . ALA B 1 130 ? 9.328 -12.422 -9.211 1 91.88 130 ALA B C 1
ATOM 2988 O O . ALA B 1 130 ? 8.633 -12.648 -8.211 1 91.88 130 ALA B O 1
ATOM 2989 N N . SER B 1 131 ? 9.148 -11.406 -9.992 1 91.5 131 SER B N 1
ATOM 2990 C CA . SER B 1 131 ? 8.078 -10.445 -9.727 1 91.5 131 SER B CA 1
ATOM 2991 C C . SER B 1 131 ? 6.707 -11.109 -9.773 1 91.5 131 SER B C 1
ATOM 2993 O O . SER B 1 131 ? 5.891 -10.922 -8.867 1 91.5 131 SER B O 1
ATOM 2995 N N . LYS B 1 132 ? 6.539 -11.906 -10.758 1 90.38 132 LYS B N 1
ATOM 2996 C CA . LYS B 1 132 ? 5.25 -12.578 -10.891 1 90.38 132 LYS B CA 1
ATOM 2997 C C . LYS B 1 132 ? 5.07 -13.641 -9.805 1 90.38 132 LYS B C 1
ATOM 2999 O O . LYS B 1 132 ? 3.971 -13.82 -9.281 1 90.38 132 LYS B O 1
ATOM 3004 N N . GLY B 1 133 ? 6.145 -14.336 -9.57 1 92.56 133 GLY B N 1
ATOM 3005 C CA . GLY B 1 133 ? 6.098 -15.297 -8.477 1 92.56 133 GLY B CA 1
ATOM 3006 C C . GLY B 1 133 ? 5.711 -14.672 -7.148 1 92.56 133 GLY B C 1
ATOM 3007 O O . GLY B 1 133 ? 4.91 -15.242 -6.402 1 92.56 133 GLY B O 1
ATOM 3008 N N . LEU B 1 134 ? 6.262 -13.523 -6.883 1 95.06 134 LEU B N 1
ATOM 3009 C CA . LEU B 1 134 ? 5.941 -12.82 -5.641 1 95.06 134 LEU B CA 1
ATOM 3010 C C . LEU B 1 134 ? 4.473 -12.422 -5.605 1 95.06 134 LEU B C 1
ATOM 3012 O O . LEU B 1 134 ? 3.807 -12.57 -4.578 1 95.06 134 LEU B O 1
ATOM 3016 N N . GLN B 1 135 ? 4.02 -11.977 -6.68 1 92.88 135 GLN B N 1
ATOM 3017 C CA . GLN B 1 135 ? 2.629 -11.555 -6.793 1 92.88 135 GLN B CA 1
ATOM 3018 C C . GLN B 1 135 ? 1.677 -12.719 -6.539 1 92.88 135 GLN B C 1
ATOM 3020 O O . GLN B 1 135 ? 0.728 -12.594 -5.766 1 92.88 135 GLN B O 1
ATOM 3025 N N . ILE B 1 136 ? 1.921 -13.805 -7.188 1 91.31 136 ILE B N 1
ATOM 3026 C CA . ILE B 1 136 ? 1.081 -14.992 -7.027 1 91.31 136 ILE B CA 1
ATOM 3027 C C . ILE B 1 136 ? 1.183 -15.508 -5.594 1 91.31 136 ILE B C 1
ATOM 3029 O O . ILE B 1 136 ? 0.173 -15.867 -4.984 1 91.31 136 ILE B O 1
ATOM 3033 N N . GLY B 1 137 ? 2.43 -15.578 -5.141 1 94 137 GLY B N 1
ATOM 3034 C CA . GLY B 1 137 ? 2.623 -15.992 -3.762 1 94 137 GLY B CA 1
ATOM 3035 C C . GLY B 1 137 ? 1.871 -15.133 -2.766 1 94 137 GLY B C 1
ATOM 3036 O O . GLY B 1 137 ? 1.303 -15.641 -1.799 1 94 137 GLY B O 1
ATOM 3037 N N . ASP B 1 138 ? 1.909 -13.867 -2.93 1 94.31 138 ASP B N 1
ATOM 3038 C CA . ASP B 1 138 ? 1.178 -12.93 -2.078 1 94.31 138 ASP B CA 1
ATOM 3039 C C . ASP B 1 138 ? -0.323 -13.203 -2.125 1 94.31 138 ASP B C 1
ATOM 3041 O O . ASP B 1 138 ? -0.978 -13.289 -1.083 1 94.31 138 ASP B O 1
ATOM 3045 N N . ALA B 1 139 ? -0.854 -13.406 -3.275 1 88.31 139 ALA B N 1
ATOM 3046 C CA . ALA B 1 139 ? -2.277 -13.688 -3.449 1 88.31 139 ALA B CA 1
ATOM 3047 C C . ALA B 1 139 ? -2.67 -14.984 -2.76 1 88.31 139 ALA B C 1
ATOM 3049 O O . ALA B 1 139 ? -3.758 -15.094 -2.186 1 88.31 139 ALA B O 1
ATOM 3050 N N . LEU B 1 140 ? -1.749 -15.883 -2.824 1 88.88 140 LEU B N 1
ATOM 3051 C CA . LEU B 1 140 ? -1.998 -17.188 -2.219 1 88.88 140 LEU B CA 1
ATOM 3052 C C . LEU B 1 140 ? -1.799 -17.141 -0.708 1 88.88 140 LEU B C 1
ATOM 3054 O O . LEU B 1 140 ? -2.303 -17.984 0.021 1 88.88 140 LEU B O 1
ATOM 3058 N N . GLY B 1 141 ? -1.046 -16.156 -0.317 1 88.19 141 GLY B N 1
ATOM 3059 C CA . GLY B 1 141 ? -0.631 -16.141 1.077 1 88.19 141 GLY B CA 1
ATOM 3060 C C . GLY B 1 141 ? 0.408 -17.203 1.401 1 88.19 141 GLY B C 1
ATOM 3061 O O . GLY B 1 141 ? 0.51 -17.641 2.545 1 88.19 141 GLY B O 1
ATOM 3062 N N . ASP B 1 142 ? 1.062 -17.656 0.421 1 91.94 142 ASP B N 1
ATOM 3063 C CA . ASP B 1 142 ? 2.043 -18.734 0.602 1 91.94 142 ASP B CA 1
ATOM 3064 C C . ASP B 1 142 ? 3.443 -18.156 0.804 1 91.94 142 ASP B C 1
ATOM 3066 O O . ASP B 1 142 ? 4.07 -17.688 -0.146 1 91.94 142 ASP B O 1
ATOM 3070 N N . GLU B 1 143 ? 3.963 -18.328 1.932 1 93.75 143 GLU B N 1
ATOM 3071 C CA . GLU B 1 143 ? 5.27 -17.781 2.285 1 93.75 143 GLU B CA 1
ATOM 3072 C C . GLU B 1 143 ? 6.387 -18.469 1.503 1 93.75 143 GLU B C 1
ATOM 3074 O O . GLU B 1 143 ? 7.367 -17.828 1.121 1 93.75 143 GLU B O 1
ATOM 3079 N N . GLY B 1 144 ? 6.199 -19.734 1.291 1 94.38 144 GLY B N 1
ATOM 3080 C CA . GLY B 1 144 ? 7.215 -20.469 0.557 1 94.38 144 GLY B CA 1
ATOM 3081 C C . GLY B 1 144 ? 7.402 -19.984 -0.865 1 94.38 144 GLY B C 1
ATOM 3082 O O . GLY B 1 144 ? 8.531 -19.797 -1.321 1 94.38 144 GLY B O 1
ATOM 3083 N N . VAL B 1 145 ? 6.34 -19.781 -1.522 1 95.25 145 VAL B N 1
ATOM 3084 C CA . VAL B 1 145 ? 6.383 -19.266 -2.887 1 95.25 145 VAL B CA 1
ATOM 3085 C C . VAL B 1 145 ? 7.02 -17.875 -2.891 1 95.25 145 VAL B C 1
ATOM 3087 O O . VAL B 1 145 ? 7.879 -17.594 -3.725 1 95.25 145 VAL B O 1
ATOM 3090 N N . MET B 1 146 ? 6.609 -17.078 -1.96 1 96.94 146 MET B N 1
ATOM 3091 C CA . MET B 1 146 ? 7.141 -15.719 -1.89 1 96.94 146 MET B CA 1
ATOM 3092 C C . MET B 1 146 ? 8.641 -15.734 -1.607 1 96.94 146 MET B C 1
ATOM 3094 O O . MET B 1 146 ? 9.391 -14.938 -2.178 1 96.94 146 MET B O 1
ATOM 3098 N N . LEU B 1 147 ? 9.055 -16.625 -0.782 1 96.81 147 LEU B N 1
ATOM 3099 C CA . LEU B 1 147 ? 10.469 -16.75 -0.454 1 96.81 147 LEU B CA 1
ATOM 3100 C C . LEU B 1 147 ? 11.281 -17.141 -1.687 1 96.81 147 LEU B C 1
ATOM 3102 O O . LEU B 1 147 ? 12.312 -16.531 -1.974 1 96.81 147 LEU B O 1
ATOM 3106 N N . ASP B 1 148 ? 10.836 -18.109 -2.4 1 95.5 148 ASP B N 1
ATOM 3107 C CA . ASP B 1 148 ? 11.531 -18.562 -3.602 1 95.5 148 ASP B CA 1
ATOM 3108 C C . ASP B 1 148 ? 11.609 -17.453 -4.645 1 95.5 148 ASP B C 1
ATOM 3110 O O . ASP B 1 148 ? 12.633 -17.281 -5.301 1 95.5 148 ASP B O 1
ATOM 3114 N N . ALA B 1 149 ? 10.516 -16.75 -4.773 1 95.06 149 ALA B N 1
ATOM 3115 C CA . ALA B 1 149 ? 10.5 -15.625 -5.699 1 95.06 149 ALA B CA 1
ATOM 3116 C C . ALA B 1 149 ? 11.508 -14.562 -5.285 1 95.06 149 ALA B C 1
ATOM 3118 O O . ALA B 1 149 ? 12.25 -14.039 -6.121 1 95.06 149 ALA B O 1
ATOM 3119 N N . THR B 1 150 ? 11.578 -14.211 -3.98 1 95.75 150 THR B N 1
ATOM 3120 C CA . THR B 1 150 ? 12.461 -13.172 -3.471 1 95.75 150 THR B CA 1
ATOM 3121 C C . THR B 1 150 ? 13.922 -13.562 -3.664 1 95.75 150 THR B C 1
ATOM 3123 O O . THR B 1 150 ? 14.766 -12.719 -3.961 1 95.75 150 THR B O 1
ATOM 3126 N N . ARG B 1 151 ? 14.242 -14.82 -3.535 1 93.81 151 ARG B N 1
ATOM 3127 C CA . ARG B 1 151 ? 15.602 -15.289 -3.746 1 93.81 151 ARG B CA 1
ATOM 3128 C C . ARG B 1 151 ? 16.078 -14.992 -5.164 1 93.81 151 ARG B C 1
ATOM 3130 O O . ARG B 1 151 ? 17.266 -14.797 -5.398 1 93.81 151 ARG B O 1
ATOM 3137 N N . ARG B 1 152 ? 15.125 -14.844 -6.02 1 91.19 152 ARG B N 1
ATOM 3138 C CA . ARG B 1 152 ? 15.43 -14.562 -7.418 1 91.19 152 ARG B CA 1
ATOM 3139 C C . ARG B 1 152 ? 15.156 -13.102 -7.758 1 91.19 152 ARG B C 1
ATOM 3141 O O . ARG B 1 152 ? 14.969 -12.75 -8.93 1 91.19 152 ARG B O 1
ATOM 3148 N N . GLY B 1 153 ? 15.094 -12.305 -6.777 1 86.44 153 GLY B N 1
ATOM 3149 C CA . GLY B 1 153 ? 14.695 -10.914 -6.93 1 86.44 153 GLY B CA 1
ATOM 3150 C C . GLY B 1 153 ? 15.68 -10.102 -7.75 1 86.44 153 GLY B C 1
ATOM 3151 O O . GLY B 1 153 ? 15.344 -9.008 -8.227 1 86.44 153 GLY B O 1
ATOM 3152 N N . GLY B 1 154 ? 16.844 -10.547 -7.922 1 81.44 154 GLY B N 1
ATOM 3153 C CA . GLY B 1 154 ? 17.859 -9.836 -8.672 1 81.44 154 GLY B CA 1
ATOM 3154 C C . GLY B 1 154 ? 17.703 -9.961 -10.172 1 8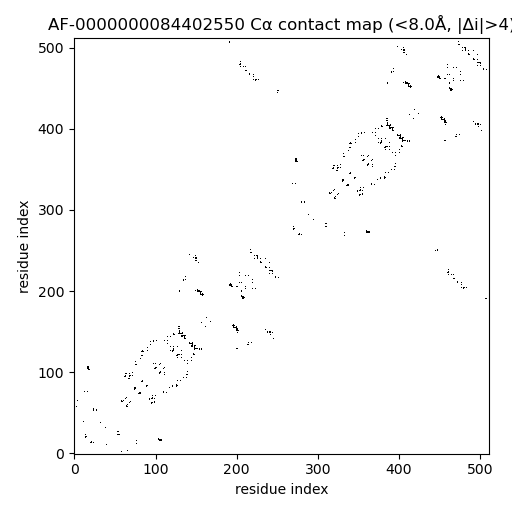1.44 154 GLY B C 1
ATOM 3155 O O . GLY B 1 154 ? 18.484 -9.391 -10.938 1 81.44 154 GLY B O 1
ATOM 3156 N N . GLU B 1 155 ? 16.625 -10.625 -10.609 1 79.44 155 GLU B N 1
ATOM 3157 C CA . GLU B 1 155 ? 16.328 -10.719 -12.039 1 79.44 155 GLU B CA 1
ATOM 3158 C C . GLU B 1 155 ? 15.953 -9.359 -12.609 1 79.44 155 GLU B C 1
ATOM 3160 O O . GLU B 1 155 ? 15.516 -8.469 -11.883 1 79.44 155 GLU B O 1
ATOM 3165 N N . TYR B 1 156 ? 16.266 -9.109 -13.836 1 71.75 156 TYR B N 1
ATOM 3166 C CA . TYR B 1 156 ? 15.914 -7.863 -14.5 1 71.75 156 TYR B CA 1
ATOM 3167 C C . TYR B 1 156 ? 14.719 -8.055 -15.43 1 71.75 156 TYR B C 1
ATOM 3169 O O . TYR B 1 156 ? 14.883 -8.156 -16.641 1 71.75 156 TYR B O 1
ATOM 3177 N N . THR B 1 157 ? 13.602 -8.164 -14.82 1 62.28 157 THR B N 1
ATOM 3178 C CA . THR B 1 157 ? 12.383 -8.555 -15.516 1 62.28 157 THR B CA 1
ATOM 3179 C C . THR B 1 157 ? 11.789 -7.371 -16.266 1 62.28 157 THR B C 1
ATOM 3181 O O . THR B 1 157 ? 11.141 -7.547 -17.297 1 62.28 157 THR B O 1
ATOM 3184 N N . TRP B 1 158 ? 12.047 -6.137 -15.734 1 59.28 158 TRP B N 1
ATOM 3185 C CA . TRP B 1 158 ? 11.289 -5.039 -16.328 1 59.28 158 TRP B CA 1
ATOM 3186 C C . TRP B 1 158 ? 11.93 -4.551 -17.609 1 59.28 158 TRP B C 1
ATOM 3188 O O . TRP B 1 158 ? 11.461 -3.588 -18.219 1 59.28 158 TRP B O 1
ATOM 3198 N N . SER B 1 159 ? 13.164 -5.027 -17.938 1 45.72 159 SER B N 1
ATOM 3199 C CA . SER B 1 159 ? 13.82 -4.66 -19.172 1 45.72 159 SER B CA 1
ATOM 3200 C C . SER B 1 159 ? 13.023 -5.129 -20.391 1 45.72 159 SER B C 1
ATOM 3202 O O . SER B 1 159 ? 13.273 -4.699 -21.516 1 45.72 159 SER B O 1
ATOM 3204 N N . GLY B 1 160 ? 11.805 -5.152 -20.5 1 42.97 160 GLY B N 1
ATOM 3205 C CA . GLY B 1 160 ? 11.148 -5.66 -21.688 1 42.97 160 GLY B CA 1
ATOM 3206 C C . GLY B 1 160 ? 11.734 -6.969 -22.188 1 42.97 160 GLY B C 1
ATOM 3207 O O . GLY B 1 160 ? 11.336 -7.48 -23.234 1 42.97 160 GLY B O 1
ATOM 3208 N N . ARG B 1 161 ? 13.047 -7.176 -22.031 1 34.97 161 ARG B N 1
ATOM 3209 C CA . ARG B 1 161 ? 13.703 -8.344 -22.609 1 34.97 161 ARG B CA 1
ATOM 3210 C C . ARG B 1 161 ? 13.172 -9.633 -22 1 34.97 161 ARG B C 1
ATOM 3212 O O . ARG B 1 161 ? 12.773 -9.648 -20.828 1 34.97 161 ARG B O 1
ATOM 3219 N N . LEU B 1 162 ? 12.773 -10.5 -22.797 1 33.56 162 LEU B N 1
ATOM 3220 C CA . LEU B 1 162 ? 12.445 -11.883 -22.469 1 33.56 162 LEU B CA 1
ATOM 3221 C C . LEU B 1 162 ? 13.367 -12.414 -21.375 1 33.56 162 LEU B C 1
ATOM 3223 O O . LEU B 1 162 ? 14.539 -12.055 -21.312 1 33.56 162 LEU B O 1
ATOM 3227 N N . ILE B 1 163 ? 12.883 -12.812 -20.297 1 34.19 163 ILE B N 1
ATOM 3228 C CA . ILE B 1 163 ? 13.594 -13.586 -19.281 1 34.19 163 ILE B CA 1
ATOM 3229 C C . ILE B 1 163 ? 14.656 -14.461 -19.938 1 34.19 163 ILE B C 1
ATOM 3231 O O . ILE B 1 163 ? 14.328 -15.406 -20.656 1 34.19 163 ILE B O 1
ATOM 3235 N N . ARG B 1 164 ? 15.703 -13.969 -20.641 1 30.75 164 ARG B N 1
ATOM 3236 C CA . ARG B 1 164 ? 16.734 -14.875 -21.125 1 30.75 164 ARG B CA 1
ATOM 3237 C C . ARG B 1 164 ? 17.344 -15.68 -19.969 1 30.75 164 ARG B C 1
ATOM 3239 O O . ARG B 1 164 ? 17.562 -15.148 -18.891 1 30.75 164 ARG B O 1
ATOM 3246 N N . ASP B 1 165 ? 17.094 -16.938 -19.891 1 30.58 165 ASP B N 1
ATOM 3247 C CA . ASP B 1 165 ? 17.859 -17.891 -19.109 1 30.58 165 ASP B CA 1
ATOM 3248 C C . ASP B 1 165 ? 19.359 -17.547 -19.141 1 30.58 165 ASP B C 1
ATOM 3250 O O . ASP B 1 165 ? 19.953 -17.484 -20.219 1 30.58 165 ASP B O 1
ATOM 3254 N N . PRO B 1 166 ? 19.875 -16.859 -18.25 1 33.44 166 PRO B N 1
ATOM 3255 C CA . PRO B 1 166 ? 21.312 -16.656 -18.359 1 33.44 166 PRO B CA 1
ATOM 3256 C C . PRO B 1 166 ? 22.062 -17.922 -18.781 1 33.44 166 PRO B C 1
ATOM 3258 O O . PRO B 1 166 ? 23.188 -17.828 -19.297 1 33.44 166 PRO B O 1
ATOM 3261 N N . THR B 1 167 ? 21.688 -19.094 -18.312 1 32.22 167 THR B N 1
ATOM 3262 C CA . THR B 1 167 ? 22.562 -20.203 -18.672 1 32.22 167 THR B CA 1
ATOM 3263 C C . THR B 1 167 ? 22.484 -20.484 -20.172 1 32.22 167 THR B C 1
ATOM 3265 O O . THR B 1 167 ? 23.484 -20.891 -20.781 1 32.22 167 THR B O 1
ATOM 3268 N N . ASN B 1 168 ? 21.281 -20.766 -20.828 1 29.7 168 ASN B N 1
ATOM 3269 C CA . ASN B 1 168 ? 21.344 -21.234 -22.203 1 29.7 168 ASN B CA 1
ATOM 3270 C C . ASN B 1 168 ? 21.5 -20.078 -23.188 1 29.7 168 ASN B C 1
ATOM 3272 O O . ASN B 1 168 ? 20.516 -19.609 -23.766 1 29.7 168 ASN B O 1
ATOM 3276 N N . ASP B 1 169 ? 22.047 -18.984 -23 1 32.5 169 ASP B N 1
ATOM 3277 C CA . ASP B 1 169 ? 22.516 -18.109 -24.078 1 32.5 169 ASP B CA 1
ATOM 3278 C C . ASP B 1 169 ? 23.422 -18.859 -25.047 1 32.5 169 ASP B C 1
ATOM 3280 O O . ASP B 1 169 ? 24.641 -18.656 -25.047 1 32.5 169 ASP B O 1
ATOM 3284 N N . LEU B 1 170 ? 23.281 -20.062 -25.406 1 29.22 170 LEU B N 1
ATOM 3285 C CA . LEU B 1 170 ? 24.016 -20.266 -26.656 1 29.22 170 LEU B CA 1
ATOM 3286 C C . LEU B 1 170 ? 23.484 -19.344 -27.75 1 29.22 170 LEU B C 1
ATOM 3288 O O . LEU B 1 170 ? 24.266 -18.797 -28.531 1 29.22 170 LEU B O 1
ATOM 3292 N N . ALA B 1 171 ? 22.219 -19.438 -28.328 1 29.72 171 ALA B N 1
ATOM 3293 C CA . ALA B 1 171 ? 21.938 -18.844 -29.625 1 29.72 171 ALA B CA 1
ATOM 3294 C C . ALA B 1 171 ? 21.797 -17.328 -29.516 1 29.72 171 ALA B C 1
ATOM 3296 O O . ALA B 1 171 ? 21.688 -16.625 -30.531 1 29.72 171 ALA B O 1
ATOM 3297 N N . ALA B 1 172 ? 21.344 -16.641 -28.578 1 33.66 172 ALA B N 1
ATOM 3298 C CA . ALA B 1 172 ? 21.094 -15.219 -28.75 1 33.66 172 ALA B CA 1
ATOM 3299 C C . ALA B 1 172 ? 22.406 -14.445 -28.828 1 33.66 172 ALA B C 1
ATOM 3301 O O . ALA B 1 172 ? 22.422 -13.219 -28.75 1 33.66 172 ALA B O 1
ATOM 3302 N N . GLN B 1 173 ? 23.516 -15.039 -29.156 1 30.2 173 GLN B N 1
ATOM 3303 C CA . GLN B 1 173 ? 24.719 -14.242 -29.391 1 30.2 173 GLN B CA 1
ATOM 3304 C C . GLN B 1 173 ? 24.547 -13.32 -30.594 1 30.2 173 GLN B C 1
ATOM 3306 O O . GLN B 1 173 ? 25.5 -12.68 -31.047 1 30.2 173 GLN B O 1
ATOM 3311 N N . ARG B 1 174 ? 23.516 -13.539 -31.469 1 27.92 174 ARG B N 1
ATOM 3312 C CA . ARG B 1 174 ? 23.719 -12.703 -32.656 1 27.92 174 ARG B CA 1
ATOM 3313 C C . ARG B 1 174 ? 23.484 -11.234 -32.312 1 27.92 174 ARG B C 1
ATOM 3315 O O . ARG B 1 174 ? 22.5 -10.883 -31.672 1 27.92 174 ARG B O 1
ATOM 3322 N N . PRO B 1 175 ? 24.453 -10.273 -32.562 1 28.48 175 PRO B N 1
ATOM 3323 C CA . PRO B 1 175 ? 24.484 -8.82 -32.406 1 28.48 175 PRO B CA 1
ATOM 3324 C C . PRO B 1 175 ? 23.297 -8.117 -33.062 1 28.48 175 PRO B C 1
ATOM 3326 O O . PRO B 1 175 ? 23.047 -8.297 -34.281 1 28.48 175 PRO B O 1
ATOM 3329 N N . ALA B 1 176 ? 22.094 -8.234 -32.719 1 27.73 176 ALA B N 1
ATOM 3330 C CA . ALA B 1 176 ? 21.203 -7.461 -33.562 1 27.73 176 ALA B CA 1
ATOM 3331 C C . ALA B 1 176 ? 21.859 -6.156 -34 1 27.73 176 ALA B C 1
ATOM 3333 O O . ALA B 1 176 ? 22.547 -5.5 -33.219 1 27.73 176 ALA B O 1
ATOM 3334 N N . GLN B 1 177 ? 22.141 -5.902 -35.188 1 26.98 177 GLN B N 1
ATOM 3335 C CA . GLN B 1 177 ? 22.672 -4.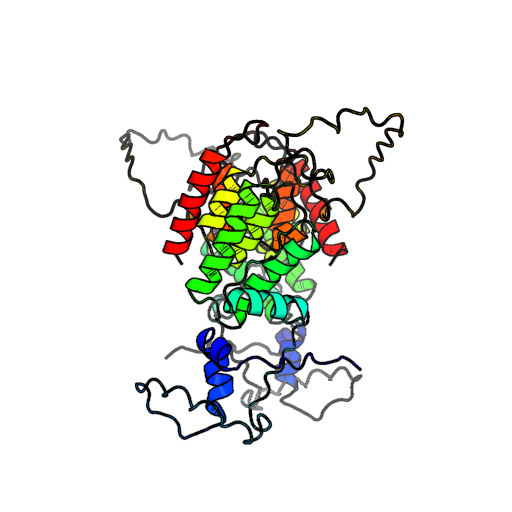746 -35.906 1 26.98 177 GLN B CA 1
ATOM 3336 C C . GLN B 1 177 ? 22.188 -3.441 -35.281 1 26.98 177 GLN B C 1
ATOM 3338 O O . GLN B 1 177 ? 21.312 -3.453 -34.406 1 26.98 177 GLN B O 1
ATOM 3343 N N . GLY B 1 178 ? 21.938 -2.227 -36.219 1 25.31 178 GLY B N 1
ATOM 3344 C CA . GLY B 1 178 ? 22.031 -0.775 -36.281 1 25.31 178 GLY B CA 1
ATOM 3345 C C . GLY B 1 178 ? 20.922 -0.083 -35.5 1 25.31 178 GLY B C 1
ATOM 3346 O O . GLY B 1 178 ? 20.656 1.103 -35.719 1 25.31 178 GLY B O 1
ATOM 3347 N N . LYS B 1 179 ? 19.875 -0.671 -35.188 1 26.53 179 LYS B N 1
ATOM 3348 C CA . LYS B 1 179 ? 18.812 0.319 -35 1 26.53 179 LYS B CA 1
ATOM 3349 C C . LYS B 1 179 ? 19.234 1.414 -34.031 1 26.53 179 LYS B C 1
ATOM 3351 O O . LYS B 1 179 ? 19.953 1.148 -33.062 1 26.53 179 LYS B O 1
ATOM 3356 N N . SER B 1 180 ? 19.109 2.787 -34.375 1 25.12 180 SER B N 1
ATOM 3357 C CA . SER B 1 180 ? 19.391 4.125 -33.844 1 25.12 180 SER B CA 1
ATOM 3358 C C . SER B 1 180 ? 18.922 4.273 -32.406 1 25.12 180 SER B C 1
ATOM 3360 O O . SER B 1 180 ? 17.953 3.643 -32 1 25.12 180 SER B O 1
ATOM 3362 N N . SER B 1 181 ? 19.766 4.715 -31.469 1 27.45 181 SER B N 1
ATOM 3363 C CA . SER B 1 181 ? 19.844 5.293 -30.141 1 27.45 181 SER B CA 1
ATOM 3364 C C . SER B 1 181 ? 18.656 6.199 -29.859 1 27.45 181 SER B C 1
ATOM 3366 O O . SER B 1 181 ? 18.781 7.426 -29.859 1 27.45 181 SER B O 1
ATOM 3368 N N . VAL B 1 182 ? 17.625 6.207 -30.672 1 26.98 182 VAL B N 1
ATOM 3369 C CA . VAL B 1 182 ? 16.797 7.367 -30.344 1 26.98 182 VAL B CA 1
ATOM 3370 C C . VAL B 1 182 ? 16.562 7.414 -28.828 1 26.98 182 VAL B C 1
ATOM 3372 O O . VAL B 1 182 ? 15.945 6.508 -28.266 1 26.98 182 VAL B O 1
ATOM 3375 N N . THR B 1 183 ? 17.406 7.977 -27.984 1 30.2 183 THR B N 1
ATOM 3376 C CA . THR B 1 183 ? 17.484 8.586 -26.656 1 30.2 183 THR B CA 1
ATOM 3377 C C . THR B 1 183 ? 16.203 9.328 -26.328 1 30.2 183 THR B C 1
ATOM 3379 O O . THR B 1 183 ? 16.094 10.539 -26.531 1 30.2 183 THR B O 1
ATOM 3382 N N . MET B 1 184 ? 15.094 9.109 -26.984 1 29.02 184 MET B N 1
ATOM 3383 C CA . MET B 1 184 ? 14.086 10.109 -26.656 1 29.02 184 MET B CA 1
ATOM 3384 C C . MET B 1 184 ? 14 10.344 -25.156 1 29.02 184 MET B C 1
ATOM 3386 O O . MET B 1 184 ? 13.75 9.398 -24.391 1 29.02 184 MET B O 1
ATOM 3390 N N . SER B 1 185 ? 14.633 11.195 -24.531 1 31.66 185 SER B N 1
ATOM 3391 C CA . SER B 1 185 ? 14.703 11.898 -23.25 1 31.66 185 SER B CA 1
ATOM 3392 C C . SER B 1 185 ? 13.32 12.094 -22.641 1 31.66 185 SER B C 1
ATOM 3394 O O . SER B 1 185 ? 13.156 12.82 -21.672 1 31.66 185 SER B O 1
ATOM 3396 N N . SER B 1 186 ? 12.266 12.281 -23.516 1 32.78 186 SER B N 1
ATOM 3397 C CA . SER B 1 186 ? 11.055 12.953 -23.047 1 32.78 186 SER B CA 1
ATOM 3398 C C . SER B 1 186 ? 10.398 12.188 -21.906 1 32.78 186 SER B C 1
ATOM 3400 O O . SER B 1 186 ? 10.258 10.961 -21.969 1 32.78 186 SER B O 1
ATOM 3402 N N . HIS B 1 187 ? 10.445 12.531 -20.688 1 36.47 187 HIS B N 1
ATOM 3403 C CA . HIS B 1 187 ? 9.695 12.133 -19.5 1 36.47 187 HIS B CA 1
ATOM 3404 C C . HIS B 1 187 ? 8.281 11.688 -19.859 1 36.47 187 HIS B C 1
ATOM 3406 O O . HIS B 1 187 ? 7.383 12.523 -20.016 1 36.47 187 HIS B O 1
ATOM 3412 N N . SER B 1 188 ? 7.973 10.977 -20.844 1 39.16 188 SER B N 1
ATOM 3413 C CA . SER B 1 188 ? 6.629 10.602 -21.266 1 39.16 188 SER B CA 1
ATOM 3414 C C . SER B 1 188 ? 5.805 10.062 -20.109 1 39.16 188 SER B C 1
ATOM 3416 O O . SER B 1 188 ? 6.355 9.492 -19.156 1 39.16 188 SER B O 1
ATOM 3418 N N . PRO B 1 189 ? 4.527 10.469 -19.891 1 46.28 189 PRO B N 1
ATOM 3419 C CA . PRO B 1 189 ? 3.455 9.992 -19.016 1 46.28 189 PRO B CA 1
ATOM 3420 C C . PRO B 1 189 ? 3.58 8.508 -18.688 1 46.28 189 PRO B C 1
ATOM 3422 O O . PRO B 1 189 ? 2.992 8.039 -17.703 1 46.28 189 PRO B O 1
ATOM 3425 N N . LEU B 1 190 ? 4.504 7.641 -19.422 1 51.19 190 LEU B N 1
ATOM 3426 C CA . LEU B 1 190 ? 4.699 6.203 -19.578 1 51.19 190 LEU B CA 1
ATOM 3427 C C . LEU B 1 190 ? 5.602 5.66 -18.469 1 51.19 190 LEU B C 1
ATOM 3429 O O . LEU B 1 190 ? 5.727 4.445 -18.312 1 51.19 190 LEU B O 1
ATOM 3433 N N . GLU B 1 191 ? 6.16 6.598 -17.672 1 62.25 191 GLU B N 1
ATOM 3434 C CA . GLU B 1 191 ? 7.238 6.148 -16.797 1 62.25 191 GLU B CA 1
ATOM 3435 C C . GLU B 1 191 ? 6.695 5.375 -15.594 1 62.25 191 GLU B C 1
ATOM 3437 O O . GLU B 1 191 ? 7.289 4.383 -15.164 1 62.25 191 GLU B O 1
ATOM 3442 N N . ILE B 1 192 ? 5.41 5.703 -15.25 1 73.12 192 ILE B N 1
ATOM 3443 C CA . ILE B 1 192 ? 4.883 5.051 -14.062 1 73.12 192 ILE B CA 1
ATOM 3444 C C . ILE B 1 192 ? 4.383 3.652 -14.414 1 73.12 192 ILE B C 1
ATOM 3446 O O . ILE B 1 192 ? 4.336 2.768 -13.555 1 73.12 192 ILE B O 1
ATOM 3450 N N . SER B 1 193 ? 4.094 3.539 -15.727 1 75.75 193 SER B N 1
ATOM 3451 C CA . SER B 1 193 ? 3.543 2.26 -16.156 1 75.75 193 SER B CA 1
ATOM 3452 C C . SER B 1 193 ? 4.648 1.264 -16.484 1 75.75 193 SER B C 1
ATOM 3454 O O . SER B 1 193 ? 4.383 0.073 -16.672 1 75.75 193 SER B O 1
ATOM 3456 N N . CYS B 1 194 ? 5.852 1.843 -16.469 1 74.94 194 CYS B N 1
ATOM 3457 C CA . CYS B 1 194 ? 6.953 0.969 -16.844 1 74.94 194 CYS B CA 1
ATOM 3458 C C . CYS B 1 194 ? 7.938 0.791 -15.695 1 74.94 194 CYS B C 1
ATOM 3460 O O . CYS B 1 194 ? 8.086 1.681 -14.859 1 74.94 194 CYS B O 1
ATOM 3462 N N . GLY B 1 195 ? 8.422 -0.419 -15.695 1 78.19 195 GLY B N 1
ATOM 3463 C CA . GLY B 1 195 ? 9.531 -0.669 -14.789 1 78.19 195 GLY B CA 1
ATOM 3464 C C . GLY B 1 195 ? 10.867 -0.213 -15.336 1 78.19 195 GLY B C 1
ATOM 3465 O O . GLY B 1 195 ? 10.992 0.06 -16.531 1 78.19 195 GLY B O 1
ATOM 3466 N N . ASP B 1 196 ? 11.758 0.029 -14.367 1 76.12 196 ASP B N 1
ATOM 3467 C CA . ASP B 1 196 ? 13.125 0.34 -14.773 1 76.12 196 ASP B CA 1
ATOM 3468 C C . ASP B 1 196 ? 13.891 -0.93 -15.133 1 76.12 196 ASP B C 1
ATOM 3470 O O . ASP B 1 196 ? 14.094 -1.801 -14.281 1 76.12 196 ASP B O 1
ATOM 3474 N N . GLU B 1 197 ? 14.383 -1.01 -16.312 1 73.94 197 GLU B N 1
ATOM 3475 C CA . GLU B 1 197 ? 15.016 -2.223 -16.828 1 73.94 197 GLU B CA 1
ATOM 3476 C C . GLU B 1 197 ? 16.406 -2.414 -16.234 1 73.94 197 GLU B C 1
ATOM 3478 O O . GLU B 1 197 ? 16.953 -3.516 -16.281 1 73.94 197 GLU B O 1
ATOM 3483 N N . ALA B 1 198 ? 16.953 -1.424 -15.68 1 74.69 198 ALA B N 1
ATOM 3484 C CA . ALA B 1 198 ? 18.312 -1.484 -15.18 1 74.69 198 ALA B CA 1
ATOM 3485 C C . ALA B 1 198 ? 18.344 -1.813 -13.688 1 74.69 198 ALA B C 1
ATOM 3487 O O . ALA B 1 198 ? 19.406 -1.883 -13.078 1 74.69 198 ALA B O 1
ATOM 3488 N N . ILE B 1 199 ? 17.156 -2.025 -13.133 1 78.44 199 ILE B N 1
ATOM 3489 C CA . ILE B 1 199 ? 17.062 -2.268 -11.695 1 78.44 199 ILE B CA 1
ATOM 3490 C C . ILE B 1 199 ? 16.438 -3.635 -11.445 1 78.44 199 ILE B C 1
ATOM 3492 O O . ILE B 1 199 ? 15.586 -4.086 -12.219 1 78.44 199 ILE B O 1
ATOM 3496 N N . PRO B 1 200 ? 16.922 -4.297 -10.422 1 82.69 200 PRO B N 1
ATOM 3497 C CA . PRO B 1 200 ? 16.359 -5.613 -10.109 1 82.69 200 PRO B CA 1
ATOM 3498 C C . PRO B 1 200 ? 14.844 -5.609 -10.047 1 82.69 200 PRO B C 1
ATOM 3500 O O . PRO B 1 200 ? 14.234 -4.609 -9.648 1 82.69 200 PRO B O 1
ATOM 3503 N N . SER B 1 201 ? 14.266 -6.727 -10.344 1 84.88 201 SER B N 1
ATOM 3504 C CA . SER B 1 201 ? 12.82 -6.84 -10.555 1 84.88 201 SER B CA 1
ATOM 3505 C C . SER B 1 201 ? 12.047 -6.594 -9.266 1 84.88 201 SER B C 1
ATOM 3507 O O . SER B 1 201 ? 10.906 -6.145 -9.305 1 84.88 201 SER B O 1
ATOM 3509 N N . LEU B 1 202 ? 12.688 -6.871 -8.141 1 89.62 202 LEU B N 1
ATOM 3510 C CA . LEU B 1 202 ? 11.906 -6.773 -6.914 1 89.62 202 LEU B CA 1
ATOM 3511 C C . LEU B 1 202 ? 12.281 -5.523 -6.125 1 89.62 202 LEU B C 1
ATOM 3513 O O . LEU B 1 202 ? 11.891 -5.375 -4.965 1 89.62 202 LEU B O 1
ATOM 3517 N N . ASP B 1 203 ? 13.078 -4.664 -6.812 1 88.12 203 ASP B N 1
ATOM 3518 C CA . ASP B 1 203 ? 13.25 -3.32 -6.262 1 88.12 203 ASP B CA 1
ATOM 3519 C C . ASP B 1 203 ? 11.992 -2.479 -6.477 1 88.12 203 ASP B C 1
ATOM 3521 O O . ASP B 1 203 ? 11.711 -2.051 -7.598 1 88.12 203 ASP B O 1
ATOM 3525 N N . LEU B 1 204 ? 11.328 -2.207 -5.391 1 90.88 204 LEU B N 1
ATOM 3526 C CA . LEU B 1 204 ? 10.008 -1.593 -5.465 1 90.88 204 LEU B CA 1
ATOM 3527 C C . LEU B 1 204 ? 10.102 -0.154 -5.965 1 90.88 204 LEU B C 1
ATOM 3529 O O . LEU B 1 204 ? 9.102 0.439 -6.363 1 90.88 204 LEU B O 1
ATOM 3533 N N . SER B 1 205 ? 11.258 0.403 -5.926 1 87.56 205 SER B N 1
ATOM 3534 C CA . SER B 1 205 ? 11.422 1.762 -6.434 1 87.56 205 SER B CA 1
ATOM 3535 C C . SER B 1 205 ? 11.422 1.788 -7.957 1 87.56 205 SER B C 1
ATOM 3537 O O . SER B 1 205 ? 11.297 2.854 -8.562 1 87.56 205 SER B O 1
ATOM 3539 N N . ALA B 1 206 ? 11.445 0.604 -8.586 1 85.94 206 ALA B N 1
ATOM 3540 C CA . ALA B 1 206 ? 11.602 0.561 -10.031 1 85.94 206 ALA B CA 1
ATOM 3541 C C . ALA B 1 206 ? 10.516 -0.288 -10.68 1 85.94 206 ALA B C 1
ATOM 3543 O O . ALA B 1 206 ? 10.609 -0.641 -11.859 1 85.94 206 ALA B O 1
ATOM 3544 N N . VAL B 1 207 ? 9.531 -0.569 -9.969 1 89.5 207 VAL B N 1
ATOM 3545 C CA . VAL B 1 207 ? 8.477 -1.421 -10.5 1 89.5 207 VAL B CA 1
ATOM 3546 C C . VAL B 1 207 ? 7.367 -0.556 -11.102 1 89.5 207 VAL B C 1
ATOM 3548 O O . VAL B 1 207 ? 7.234 0.62 -10.758 1 89.5 207 VAL B O 1
ATOM 3551 N N . PRO B 1 208 ? 6.605 -1.122 -12.047 1 89.69 208 PRO B N 1
ATOM 3552 C CA . PRO B 1 208 ? 5.43 -0.393 -12.523 1 89.69 208 PRO B CA 1
ATOM 3553 C C . PRO B 1 208 ? 4.387 -0.174 -11.43 1 89.69 208 PRO B C 1
ATOM 3555 O O . PRO B 1 208 ? 4.285 -0.977 -10.5 1 89.69 208 PRO B O 1
ATOM 3558 N N . TYR B 1 209 ? 3.568 0.843 -11.57 1 92 209 TYR B N 1
ATOM 3559 C CA . TYR B 1 209 ? 2.574 1.189 -10.562 1 92 209 TYR B CA 1
ATOM 3560 C C . TYR B 1 209 ? 1.547 0.076 -10.406 1 92 209 TYR B C 1
ATOM 3562 O O . TYR B 1 209 ? 1.165 -0.27 -9.281 1 92 209 TYR B O 1
ATOM 3570 N N . GLU B 1 210 ? 1.113 -0.508 -11.5 1 88.38 210 GLU B N 1
ATOM 3571 C CA . GLU B 1 210 ? 0.11 -1.567 -11.453 1 88.38 210 GLU B CA 1
ATOM 3572 C C . GLU B 1 210 ? 0.611 -2.766 -10.648 1 88.38 210 GLU B C 1
ATOM 3574 O O . GLU B 1 210 ? -0.152 -3.383 -9.906 1 88.38 210 GLU B O 1
ATOM 3579 N N . TYR B 1 211 ? 1.856 -3.066 -10.844 1 89 211 TYR B N 1
ATOM 3580 C CA . TYR B 1 211 ? 2.459 -4.141 -10.062 1 89 211 TYR B CA 1
ATOM 3581 C C . TYR B 1 211 ? 2.535 -3.764 -8.594 1 89 211 TYR B C 1
ATOM 3583 O O . TYR B 1 211 ? 2.219 -4.578 -7.719 1 89 211 TYR B O 1
ATOM 3591 N N . PHE B 1 212 ? 2.912 -2.543 -8.359 1 93.94 212 PHE B N 1
ATOM 3592 C CA . PHE B 1 212 ? 3.061 -2.059 -6.992 1 93.94 212 PHE B CA 1
ATOM 3593 C C . PHE B 1 212 ? 1.751 -2.193 -6.227 1 93.94 212 PHE B C 1
ATOM 3595 O O . PHE B 1 212 ? 1.733 -2.701 -5.102 1 93.94 212 PHE B O 1
ATOM 3602 N N . VAL B 1 213 ? 0.688 -1.833 -6.82 1 93.88 213 VAL B N 1
ATOM 3603 C CA . VAL B 1 213 ? -0.601 -1.802 -6.137 1 93.88 213 VAL B CA 1
ATOM 3604 C C . VAL B 1 213 ? -1.15 -3.221 -6.004 1 93.88 213 VAL B C 1
ATOM 3606 O O . VAL B 1 213 ? -2.01 -3.484 -5.16 1 93.88 213 VAL B O 1
ATOM 3609 N N . SER B 1 214 ? -0.666 -4.109 -6.824 1 88.44 214 SER B N 1
ATOM 3610 C CA . SER B 1 214 ? -1.158 -5.484 -6.785 1 88.44 214 SER B CA 1
ATOM 3611 C C . SER B 1 214 ? -0.621 -6.23 -5.57 1 88.44 214 SER B C 1
ATOM 3613 O O . SER B 1 214 ? -1.171 -7.262 -5.176 1 88.44 214 SER B O 1
ATOM 3615 N N . LEU B 1 215 ? 0.474 -5.727 -4.996 1 94.94 215 LEU B N 1
ATOM 3616 C CA . LEU B 1 215 ? 1.069 -6.348 -3.818 1 94.94 215 LEU B CA 1
ATOM 3617 C C . LEU B 1 215 ? 0.407 -5.836 -2.543 1 94.94 215 LEU B C 1
ATOM 3619 O O . LEU B 1 215 ? 0.041 -4.664 -2.455 1 94.94 215 LEU B O 1
ATOM 3623 N N . SER B 1 216 ? 0.26 -6.73 -1.599 1 94.56 216 SER B N 1
ATOM 3624 C CA . SER B 1 216 ? -0.255 -6.324 -0.294 1 94.56 216 SER B CA 1
ATOM 3625 C C . SER B 1 216 ? 0.74 -5.434 0.441 1 94.56 216 SER B C 1
ATOM 3627 O O . SER B 1 216 ? 1.942 -5.48 0.171 1 94.56 216 SER B O 1
ATOM 3629 N N . ASP B 1 217 ? 0.28 -4.68 1.404 1 95.5 217 ASP B N 1
ATOM 3630 C CA . ASP B 1 217 ? 1.133 -3.799 2.197 1 95.5 217 ASP B CA 1
ATOM 3631 C C . ASP B 1 217 ? 2.15 -4.602 3.004 1 95.5 217 ASP B C 1
ATOM 3633 O O . ASP B 1 217 ? 3.287 -4.16 3.191 1 95.5 217 ASP B O 1
ATOM 3637 N N . GLU B 1 218 ? 1.768 -5.746 3.479 1 95.38 218 GLU B N 1
ATOM 3638 C CA . GLU B 1 218 ? 2.68 -6.59 4.242 1 95.38 218 GLU B CA 1
ATOM 3639 C C . GLU B 1 218 ? 3.9 -6.977 3.412 1 95.38 218 GLU B C 1
ATOM 3641 O O . GLU B 1 218 ? 5.031 -6.91 3.895 1 95.38 218 GLU B O 1
ATOM 3646 N N . VAL B 1 219 ? 3.549 -7.312 2.242 1 96.69 219 VAL B N 1
ATOM 3647 C CA . VAL B 1 219 ? 4.613 -7.793 1.368 1 96.69 219 VAL B CA 1
ATOM 3648 C C . VAL B 1 219 ? 5.492 -6.625 0.931 1 96.69 219 VAL B C 1
ATOM 3650 O O . VAL B 1 219 ? 6.719 -6.727 0.938 1 96.69 219 VAL B O 1
ATOM 3653 N N . LYS B 1 220 ? 4.918 -5.496 0.544 1 96.94 220 LYS B N 1
ATOM 3654 C CA . LYS B 1 220 ? 5.691 -4.305 0.204 1 96.94 220 LYS B CA 1
ATOM 3655 C C . LYS B 1 220 ? 6.621 -3.904 1.348 1 96.94 220 LYS B C 1
ATOM 3657 O O . LYS B 1 220 ? 7.812 -3.672 1.135 1 96.94 220 LYS B O 1
ATOM 3662 N N . PHE B 1 221 ? 6.02 -3.895 2.504 1 95.69 221 PHE B N 1
ATOM 3663 C CA . PHE B 1 221 ? 6.762 -3.479 3.689 1 95.69 221 PHE B CA 1
ATOM 3664 C C . PHE B 1 221 ? 7.914 -4.434 3.969 1 95.69 221 PHE B C 1
ATOM 3666 O O . PHE B 1 221 ? 9.047 -4.004 4.195 1 95.69 221 PHE B O 1
ATOM 3673 N N . ALA B 1 222 ? 7.59 -5.664 3.967 1 95.5 222 ALA B N 1
ATOM 3674 C CA . ALA B 1 222 ? 8.602 -6.676 4.266 1 95.5 222 ALA B CA 1
ATOM 3675 C C . ALA B 1 222 ? 9.758 -6.609 3.27 1 95.5 222 ALA B C 1
ATOM 3677 O O . ALA B 1 222 ? 10.922 -6.73 3.65 1 95.5 222 ALA B O 1
ATOM 3678 N N . LEU B 1 223 ? 9.406 -6.434 2.008 1 94.62 223 LEU B N 1
ATOM 3679 C CA . LEU B 1 223 ? 10.43 -6.371 0.974 1 94.62 223 LEU B CA 1
ATOM 3680 C C . LEU B 1 223 ? 11.305 -5.133 1.148 1 94.62 223 LEU B C 1
ATOM 3682 O O . LEU B 1 223 ? 12.531 -5.207 1.03 1 94.62 223 LEU B O 1
ATOM 3686 N N . LEU B 1 224 ? 10.68 -4.004 1.444 1 92.56 224 LEU B N 1
ATOM 3687 C CA . LEU B 1 224 ? 11.422 -2.768 1.65 1 92.56 224 LEU B CA 1
ATOM 3688 C C . LEU B 1 224 ? 12.344 -2.879 2.865 1 92.56 224 LEU B C 1
ATOM 3690 O O . LEU B 1 224 ? 13.508 -2.494 2.805 1 92.56 224 LEU B O 1
ATOM 3694 N N . ARG B 1 225 ? 11.789 -3.408 3.893 1 90.94 225 ARG B N 1
ATOM 3695 C CA . ARG B 1 225 ? 12.57 -3.574 5.113 1 90.94 225 ARG B CA 1
ATOM 3696 C C . ARG B 1 225 ? 13.742 -4.523 4.887 1 90.94 225 ARG B C 1
ATOM 3698 O O . ARG B 1 225 ? 14.852 -4.277 5.371 1 90.94 225 ARG B O 1
ATOM 3705 N N . ALA B 1 226 ? 13.477 -5.543 4.215 1 90.5 226 ALA B N 1
ATOM 3706 C CA . ALA B 1 226 ? 14.492 -6.566 3.969 1 90.5 226 ALA B CA 1
ATOM 3707 C C . ALA B 1 226 ? 15.602 -6.031 3.076 1 90.5 226 ALA B C 1
ATOM 3709 O O . ALA B 1 226 ? 16.75 -6.461 3.186 1 90.5 226 ALA B O 1
ATOM 3710 N N . SER B 1 227 ? 15.305 -5.102 2.188 1 84.88 227 SER B N 1
ATOM 3711 C CA . SER B 1 227 ? 16.266 -4.613 1.21 1 84.88 227 SER B CA 1
ATOM 3712 C C . SER B 1 227 ? 17.062 -3.422 1.752 1 84.88 227 SER B C 1
ATOM 3714 O O . SER B 1 227 ? 17.953 -2.912 1.088 1 84.88 227 SER B O 1
ATOM 3716 N N . ARG B 1 228 ? 16.656 -2.875 2.895 1 75.25 228 ARG B N 1
ATOM 3717 C CA . ARG B 1 228 ? 17.25 -1.662 3.447 1 75.25 228 ARG B CA 1
ATOM 3718 C C . ARG B 1 228 ? 18.75 -1.817 3.611 1 75.25 228 ARG B C 1
ATOM 3720 O O . ARG B 1 228 ? 19.516 -0.875 3.369 1 75.25 228 ARG B O 1
ATOM 3727 N N . ALA B 1 229 ? 19.156 -2.848 4.207 1 60.5 229 ALA B N 1
ATOM 3728 C CA . ALA B 1 229 ? 20.562 -3.041 4.555 1 60.5 229 ALA B CA 1
ATOM 3729 C C . ALA B 1 229 ? 21.406 -3.238 3.305 1 60.5 229 ALA B C 1
ATOM 3731 O O . ALA B 1 229 ? 22.625 -3.053 3.34 1 60.5 229 ALA B O 1
ATOM 3732 N N . GLU B 1 230 ? 20.719 -3.65 2.338 1 58.03 230 GLU B N 1
ATOM 3733 C CA . GLU B 1 230 ? 21.547 -4.027 1.197 1 58.03 230 GLU B CA 1
ATOM 3734 C C . GLU B 1 230 ? 21.75 -2.854 0.244 1 58.03 230 GLU B C 1
ATOM 3736 O O . GLU B 1 230 ? 20.781 -2.154 -0.095 1 58.03 230 GLU B O 1
ATOM 3741 N N . GLU B 1 231 ? 22.734 -2.111 0.61 1 53.41 231 GLU B N 1
ATOM 3742 C CA . GLU B 1 231 ? 23.109 -1.01 -0.276 1 53.41 231 GLU B CA 1
ATOM 3743 C C . GLU B 1 231 ? 22.609 -1.255 -1.696 1 53.41 231 GLU B C 1
ATOM 3745 O O . GLU B 1 231 ? 22.75 -2.355 -2.229 1 53.41 231 GLU B O 1
ATOM 3750 N N . LYS B 1 232 ? 21.516 -0.494 -2.039 1 53.62 232 LYS B N 1
ATOM 3751 C CA . LYS B 1 232 ? 20.969 -0.528 -3.393 1 53.62 232 LYS B CA 1
ATOM 3752 C C . LYS B 1 232 ? 22.062 -0.817 -4.418 1 53.62 232 LYS B C 1
ATOM 3754 O O . LYS B 1 232 ? 22.391 0.038 -5.246 1 53.62 232 LYS B O 1
ATOM 3759 N N . ARG B 1 233 ? 23.109 -1.493 -4.039 1 49.12 233 ARG B N 1
ATOM 3760 C CA . ARG B 1 233 ? 24.188 -1.729 -4.992 1 49.12 233 ARG B CA 1
ATOM 3761 C C . ARG B 1 233 ? 23.844 -2.883 -5.93 1 49.12 233 ARG B C 1
ATOM 3763 O O . ARG B 1 233 ? 22.953 -3.68 -5.645 1 49.12 233 ARG B O 1
ATOM 3770 N N . ARG B 1 234 ? 24.312 -2.855 -7.02 1 55.59 234 ARG B N 1
ATOM 3771 C CA . ARG B 1 234 ? 24.328 -3.824 -8.109 1 55.59 234 ARG B CA 1
ATOM 3772 C C . ARG B 1 234 ? 24.484 -5.242 -7.582 1 55.59 234 ARG B C 1
ATOM 3774 O O . ARG B 1 234 ? 24.016 -6.199 -8.203 1 55.59 234 ARG B O 1
ATOM 3781 N N . ASP B 1 235 ? 24.953 -5.266 -6.367 1 66.88 235 ASP B N 1
ATOM 3782 C CA . ASP B 1 235 ? 25.281 -6.617 -5.93 1 66.88 235 ASP B CA 1
ATOM 3783 C C . ASP B 1 235 ? 24.484 -7 -4.68 1 66.88 235 ASP B C 1
ATOM 3785 O O . ASP B 1 235 ? 25.062 -7.41 -3.674 1 66.88 235 ASP B O 1
ATOM 3789 N N . THR B 1 236 ? 23.297 -6.871 -4.785 1 78.38 236 THR B N 1
ATOM 3790 C CA . THR B 1 236 ? 22.438 -7.242 -3.672 1 78.38 236 THR B CA 1
ATOM 3791 C C . THR B 1 236 ? 22.406 -8.758 -3.492 1 78.38 236 THR B C 1
ATOM 3793 O O . THR B 1 236 ? 22.297 -9.5 -4.469 1 78.38 236 THR B O 1
ATOM 3796 N N . ASP B 1 237 ? 22.766 -9.273 -2.293 1 86.5 237 ASP B N 1
ATOM 3797 C CA . ASP B 1 237 ? 22.594 -10.68 -1.935 1 86.5 237 ASP B CA 1
ATOM 3798 C C . ASP B 1 237 ? 21.141 -11.023 -1.688 1 86.5 237 ASP B C 1
ATOM 3800 O O . ASP B 1 237 ? 20.625 -10.844 -0.578 1 86.5 237 ASP B O 1
ATOM 3804 N N . TRP B 1 238 ? 20.531 -11.586 -2.689 1 90.69 238 TRP B N 1
ATOM 3805 C CA . TRP B 1 238 ? 19.094 -11.781 -2.645 1 90.69 238 TRP B CA 1
ATOM 3806 C C . TRP B 1 238 ? 18.734 -12.961 -1.75 1 90.69 238 TRP B C 1
ATOM 3808 O O . TRP B 1 238 ? 17.578 -13.117 -1.34 1 90.69 238 TRP B O 1
ATOM 3818 N N . ASP B 1 239 ? 19.688 -13.82 -1.432 1 91.5 239 ASP B N 1
ATOM 3819 C CA . ASP B 1 239 ? 19.438 -14.852 -0.43 1 91.5 239 ASP B CA 1
ATOM 3820 C C . ASP B 1 239 ? 19.266 -14.242 0.958 1 91.5 239 ASP B C 1
ATOM 3822 O O . ASP B 1 239 ? 18.406 -14.664 1.729 1 91.5 239 ASP B O 1
ATOM 3826 N N . LYS B 1 240 ? 20.078 -13.32 1.175 1 91.75 240 LYS B N 1
ATOM 3827 C CA . LYS B 1 240 ? 19.969 -12.625 2.453 1 91.75 240 LYS B CA 1
ATOM 3828 C C . LYS B 1 240 ? 18.688 -11.789 2.52 1 91.75 240 LYS B C 1
ATOM 3830 O O . LYS B 1 240 ? 18.016 -11.766 3.549 1 91.75 240 LYS B O 1
ATOM 3835 N N . VAL B 1 241 ? 18.406 -11.148 1.438 1 92.69 241 VAL B N 1
ATOM 3836 C CA . VAL B 1 241 ? 17.188 -10.359 1.371 1 92.69 241 VAL B CA 1
ATOM 3837 C C . VAL B 1 241 ? 15.977 -11.266 1.607 1 92.69 241 VAL B C 1
ATOM 3839 O O . VAL B 1 241 ? 15.062 -10.914 2.361 1 92.69 241 VAL B O 1
ATOM 3842 N N . ALA B 1 242 ? 16.016 -12.43 1.007 1 95 242 ALA B N 1
ATOM 3843 C CA . ALA B 1 242 ? 14.914 -13.375 1.144 1 95 242 ALA B CA 1
ATOM 3844 C C . ALA B 1 242 ? 14.75 -13.82 2.592 1 95 242 ALA B C 1
ATOM 3846 O O . ALA B 1 242 ? 13.633 -13.898 3.104 1 95 242 ALA B O 1
ATOM 3847 N N . SER B 1 243 ? 15.805 -14.094 3.225 1 94.5 243 SER B N 1
ATOM 3848 C CA . SER B 1 243 ? 15.758 -14.516 4.621 1 94.5 243 SER B CA 1
ATOM 3849 C C . SER B 1 243 ? 15.188 -13.414 5.508 1 94.5 243 SER B C 1
ATOM 3851 O O . SER B 1 243 ? 14.352 -13.68 6.375 1 94.5 243 SER B O 1
ATOM 3853 N N . GLU B 1 244 ? 15.656 -12.266 5.281 1 93.44 244 GLU B N 1
ATOM 3854 C CA . GLU B 1 244 ? 15.141 -11.133 6.051 1 93.44 244 GLU B CA 1
ATOM 3855 C C . GLU B 1 244 ? 13.672 -10.867 5.73 1 93.44 244 GLU B C 1
ATOM 3857 O O . GLU B 1 244 ? 12.891 -10.531 6.621 1 93.44 244 GLU B O 1
ATOM 3862 N N . PHE B 1 245 ? 13.336 -10.953 4.547 1 95.06 245 PHE B N 1
ATOM 3863 C CA . PHE B 1 245 ? 11.945 -10.812 4.117 1 95.06 245 PHE B CA 1
ATOM 3864 C C . PHE B 1 245 ? 11.039 -11.766 4.883 1 95.06 245 PHE B C 1
ATOM 3866 O O . PHE B 1 245 ? 10 -11.359 5.398 1 95.06 245 PHE B O 1
ATOM 3873 N N . GLN B 1 246 ? 11.492 -12.953 4.875 1 95.75 246 GLN B N 1
ATOM 3874 C CA . GLN B 1 246 ? 10.719 -13.961 5.586 1 95.75 246 GLN B CA 1
ATOM 3875 C C . GLN B 1 246 ? 10.586 -13.617 7.066 1 95.75 246 GLN B C 1
ATOM 3877 O O . GLN B 1 246 ? 9.508 -13.75 7.645 1 95.75 246 GLN B O 1
ATOM 3882 N N . ARG B 1 247 ? 11.617 -13.234 7.637 1 94.25 247 ARG B N 1
ATOM 3883 C CA . ARG B 1 247 ? 11.602 -12.867 9.047 1 94.25 247 ARG B CA 1
ATOM 3884 C C . ARG B 1 247 ? 10.609 -11.734 9.305 1 94.25 247 ARG B C 1
ATOM 3886 O O . ARG B 1 247 ? 9.789 -11.82 10.219 1 94.25 247 ARG B O 1
ATOM 3893 N N . VAL B 1 248 ? 10.703 -10.734 8.555 1 93.06 248 VAL B N 1
ATOM 3894 C CA . VAL B 1 248 ? 9.844 -9.57 8.719 1 93.06 248 VAL B CA 1
ATOM 3895 C C . VAL B 1 248 ? 8.383 -9.969 8.492 1 93.06 248 VAL B C 1
ATOM 3897 O O . VAL B 1 248 ? 7.5 -9.578 9.25 1 93.06 248 VAL B O 1
ATOM 3900 N N . LEU B 1 249 ? 8.164 -10.711 7.426 1 94.88 249 LEU B N 1
ATOM 3901 C CA . LEU B 1 249 ? 6.805 -11.141 7.105 1 94.88 249 LEU B CA 1
ATOM 3902 C C . LEU B 1 249 ? 6.207 -11.953 8.25 1 94.88 249 LEU B C 1
ATOM 3904 O O . LEU B 1 249 ? 5.047 -11.75 8.617 1 94.88 249 LEU B O 1
ATOM 3908 N N . LYS B 1 250 ? 6.949 -12.773 8.797 1 92.31 250 LYS B N 1
ATOM 3909 C CA . LYS B 1 250 ? 6.484 -13.586 9.922 1 92.31 250 LYS B CA 1
ATOM 3910 C C . LYS B 1 250 ? 6.156 -12.703 11.125 1 92.31 250 LYS B C 1
ATOM 3912 O O . LYS B 1 250 ? 5.172 -12.945 11.828 1 92.31 250 LYS B O 1
ATOM 3917 N N . GLU B 1 251 ? 6.949 -11.797 11.375 1 90.94 251 GLU B N 1
ATOM 3918 C CA . GLU B 1 251 ? 6.707 -10.875 12.484 1 90.94 251 GLU B CA 1
ATOM 3919 C C . GLU B 1 251 ? 5.406 -10.102 12.281 1 90.94 251 GLU B C 1
ATOM 3921 O O . GLU B 1 251 ? 4.641 -9.898 13.227 1 90.94 251 GLU B O 1
ATOM 3926 N N . LEU B 1 252 ? 5.199 -9.656 11.086 1 91.44 252 LEU B N 1
ATOM 3927 C CA . LEU B 1 252 ? 3.98 -8.922 10.766 1 91.44 252 LEU B CA 1
ATOM 3928 C C . LEU B 1 252 ? 2.748 -9.789 10.977 1 91.44 252 LEU B C 1
ATOM 3930 O O . LEU B 1 252 ? 1.744 -9.336 11.523 1 91.44 252 LEU B O 1
ATOM 3934 N N . ARG B 1 253 ? 2.84 -11 10.508 1 87.25 253 ARG B N 1
ATOM 3935 C CA . ARG B 1 253 ? 1.694 -11.906 10.57 1 87.25 253 ARG B CA 1
ATOM 3936 C C . ARG B 1 253 ? 1.43 -12.359 12 1 87.25 253 ARG B C 1
ATOM 3938 O O . ARG B 1 253 ? 0.293 -12.68 12.352 1 87.25 253 ARG B O 1
ATOM 3945 N N . ARG B 1 254 ? 2.43 -12.305 12.773 1 85 254 ARG B N 1
ATOM 3946 C CA . ARG B 1 254 ? 2.26 -12.617 14.188 1 85 254 ARG B CA 1
ATOM 3947 C C . ARG B 1 254 ? 1.599 -11.453 14.93 1 85 254 ARG B C 1
ATOM 3949 O O . ARG B 1 254 ? 0.846 -11.672 15.883 1 85 254 ARG B O 1
ATOM 3956 N N . ALA B 1 255 ? 1.929 -10.32 14.516 1 78.06 255 ALA B N 1
ATOM 3957 C CA . ALA B 1 255 ? 1.394 -9.125 15.156 1 78.06 255 ALA B CA 1
ATOM 3958 C C . ALA B 1 255 ? -0.069 -8.906 14.773 1 78.06 255 ALA B C 1
ATOM 3960 O O . ALA B 1 255 ? -0.819 -8.266 15.516 1 78.06 255 ALA B O 1
ATOM 3961 N N . ASN B 1 256 ? -0.517 -9.234 13.609 1 66.12 256 ASN B N 1
ATOM 3962 C CA . ASN B 1 256 ? -1.905 -9.078 13.188 1 66.12 256 ASN B CA 1
ATOM 3963 C C . ASN B 1 256 ? -2.754 -10.273 13.602 1 66.12 256 ASN B C 1
ATOM 3965 O O . ASN B 1 256 ? -3.969 -10.156 13.766 1 66.12 256 ASN B O 1
#

Solvent-accessible surface area (backbone atoms only — not comparable to full-atom values): 29500 Å² total; per-residue (Å²): 130,82,74,69,80,75,73,88,62,70,60,65,60,49,37,70,41,8,64,55,48,32,51,58,47,45,67,59,67,74,77,84,70,62,100,78,62,76,73,70,74,75,75,76,74,58,96,80,64,70,79,78,74,55,58,80,82,81,72,80,46,70,78,42,48,28,72,67,36,48,52,53,49,50,32,49,74,70,70,41,82,76,81,78,41,83,45,73,68,42,51,54,43,50,39,28,36,35,49,34,28,54,74,43,47,29,57,38,69,65,50,47,45,51,52,45,51,52,50,45,50,30,41,75,72,59,56,34,51,28,54,56,34,31,47,38,15,58,63,60,65,36,64,67,36,28,38,58,14,36,44,41,23,72,40,48,61,41,42,74,49,69,84,66,56,77,83,73,60,68,79,71,70,67,75,77,77,81,78,79,78,78,70,73,77,63,88,60,81,70,67,52,69,40,35,39,39,90,35,38,36,61,40,74,45,32,43,19,48,72,60,56,66,67,44,52,66,63,56,53,48,17,48,35,44,27,43,54,79,39,59,94,46,98,73,56,62,28,61,58,30,22,53,40,21,50,53,44,42,50,44,53,62,68,73,104,130,83,74,68,79,76,74,87,61,70,58,66,61,49,37,70,42,8,63,56,48,32,53,60,48,46,67,63,66,75,79,82,70,61,100,78,60,76,75,70,74,76,75,75,76,58,96,79,67,69,79,77,75,56,58,81,82,81,72,80,46,70,79,43,48,26,70,68,35,49,52,52,49,49,31,48,74,69,71,42,83,75,81,77,40,84,46,71,68,44,52,54,42,51,38,28,37,35,48,33,27,53,74,45,47,30,56,38,69,66,52,46,46,51,52,45,51,50,50,45,52,30,41,75,73,60,57,34,52,29,54,57,33,31,48,37,14,57,64,60,66,36,64,67,34,28,39,58,15,35,43,42,22,72,40,51,57,39,43,75,50,72,84,66,56,80,81,75,60,68,76,75,70,66,74,77,79,78,81,77,77,78,71,75,78,70,84,51,87,57,57,52,71,35,35,40,43,89,37,38,36,61,39,75,44,34,42,19,51,72,60,57,67,70,45,54,66,63,58,55,49,19,48,35,44,27,45,54,80,41,58,94,46,97,74,58,58,27,59,57,30,22,52,41,20,50,52,44,40,50,52,52,63,68,72,105

Secondary structure (DSSP, 8-state):
----------HHHHHHH-HHHHHHHHTTSSS---TT----------TTS-GGGSPPP----TTTSSHHHHHHHHHHHTTPPPPP--SHHHHHHHHHHHHHHHHTT---HHHHHHHHHHHHHHHHHTSS-HHHHHHHHHHHT-HHHHHHHHHTTT--GGGSS----SS--SGGGS--------------S-GGGS--TTS-TT-GGGS-HHHHHHS-HHHHHHHHHHHSSS-SSTT--HHHHHHHHHHHHHHHHHH-/----------HHHHHHH-HHHHHHHHTTSSS---TT----------TTS-GGGSPPP----TTTSSHHHHHHHHHHHTTPPPPP--SHHHHHHHHHHHHHHHHTT---HHHHHHHHHHHHHHHHHTSS-HHHHHHHHHHHT-HHHHHHHHHTTT--GGGSS----SS--SGGGS--------------GGGTTS--TTS-TT-GGGS-HHHHHHS-HHHHHHHHHHHSSS-S-TT--HHHHHHHHHHHHHHHHHH-

Sequence (512 aa):
MSVKPKMKFKPTKLLQCSTVFRNTLSSTSGPNPGPGQLATPPPSPKSGEHLNNLPEIHLTDPIIESSFIISLFLRLSYGQSLPVPSLPVYVKAYENLALFLKKWECASDPLLESLSGSIKLWIKEGYVSASKGLQIGDALGDEGVMLDATRRGGEYTWSGRLIRDPTNDLAAQRPAQGKSSVTMSSHSPLEISCGDEAIPSLDLSAVPYEYFVSLSDEVKFALLRASRAEEKRRDTDWDKVASEFQRVLKELRRANMSVKPKMKFKPTKLLQCSTVFRNTLSSTSGPNPGPGQLATPPPSPKSGEHLNNLPEIHLTDPIIESSFIISLFLRLSYGQSLPVPSLPVYVKAYENLALFLKKWECASDPLLESLSGSIKLWIKEGYVSASKGLQIGDALGDEGVMLDATRRGGEYTWSGRLIRDPTNDLAAQRPAQGKSSVTMSSHSPLEISCGDEAIPSLDLSAVPYEYFVSLSDEVKFALLRASRAEEKRRDTDWDKVASEFQRVLKELRRAN

Radius of gyration: 28.75 Å; Cα contacts (8 Å, |Δi|>4): 571; chains: 2; bounding box: 69×73×69 Å

Foldseek 3Di:
DPPQPPPPDPLVLVCVQFVLSVCQFVVQDDDDPPPPDPPDPPPDPDPPDDPPRTRDDRDDDCQLPPPLLVVQVVCLSVVHDDDQQQDPVVLSSLLSNLLNCVVRVSLPPRSLVRSLVSLLVSCVVVSAALLSQLLSCQSNVNLVSNLSSLQRQQQQVLLPDDSPPVVPPPPPPPPPDDDDPPPVPPPDPPQQQGFDRVAGALPLVGHHPVSNVSGDPLQVVLLCVLCVPQPSDNDGNSNSSSVSSSVSSVVVVVVD/DPPQPPPPDPLVLVCVQFVLSVVQFVVVDDDDPDPPDPPDPPPDPDPPDDPPRTRDDRDDDCQLPPPLLVVQVVCLSVVHDHDQQQDPVVLSSLLSNLLNCVVRVSLPPRSLVRSLVSLLVSCVVQSAALLSQLLSCQSNVPLVSNLSSLQRQQQQPQLPDDSPPVVPPPPVPPPPDDDDPPVVVPPPPCQQQGFDRVAGALPLVGHHPVSNVSGDPLQVVLLCVLCVPQPSDNDGNSNSSSVSSSVSSVVVVVVD